Protein AF-0000000086009201 (afdb_homodimer)

pLDDT: mean 71.6, std 32.59, range [18.16, 98.88]

Organism: Nephila pilipes (NCBI:txid299642)

Foldseek 3Di:
DPPPPPPPVPPPPPDPDDDPDDPPDDPDDPDDDDPPPPPPPPPDPPDPDDPPDPDLPDPLDDPPPPPPCPPPPPVPPPPDDQKLDPDDDDADADPVQVVVVVCCQPPPCCPPFNVPDDQVVVQVVVLVLQQVQLVCQLVVNLVVQPQQEDPVSSVSNNVRSVVDDNVRSNVSHADSVFWDDKHWRHKDWDADPVVRKIKIKIKMKTKGQPPVVVCVSNVNCPDPCSQQRIKIKIWMWMWIRRPPDDTDIHTHDMTIGGSVVVVD/DPPPPPPPVPPPPPDPDDDPDDPPDPPDDPDDDDPPPPPPPPPPPPPPPPPPPPDLPDPLDDPPPPPPCPCPPPPPPPPDPQKLDPDDDDADADPVQVVVVVCCQPPPCCPPFNVPDDQVVVQVVVLVLQQVQLVCQLVVNLVVQPQQADPVSSVSNNVRSVVDDNVRSNVSHADSVFWDDKHWRHKDWDADPVVRKIKIKIKMKTKGQPPVVVCSSNVNCPDPCSQQRIKIKIWMWMWIRRPPDDTDIHTHDMTIGGSVVVVD

Structure (mmCIF, N/CA/C/O backbone):
data_AF-0000000086009201-model_v1
#
loop_
_entity.id
_entity.type
_entity.pdbx_description
1 polymer 'M-AAA protease-interacting protein 1, mitochondrial'
#
loop_
_atom_site.group_PDB
_atom_site.id
_atom_site.type_symbol
_atom_site.label_atom_id
_atom_site.label_alt_id
_atom_site.label_comp_id
_atom_site.label_asym_id
_atom_site.label_entity_id
_atom_site.label_seq_id
_atom_site.pdbx_PDB_ins_code
_atom_site.Cartn_x
_atom_site.Cartn_y
_atom_site.Cartn_z
_atom_site.occupancy
_atom_site.B_iso_or_equiv
_atom_site.auth_seq_id
_atom_site.auth_comp_id
_atom_site.auth_asym_id
_atom_site.auth_atom_id
_atom_site.pdbx_PDB_model_num
ATOM 1 N N . MET A 1 1 ? -14.414 -3.68 32.406 1 18.41 1 MET A N 1
ATOM 2 C CA . MET A 1 1 ? -13.695 -2.709 31.578 1 18.41 1 MET A CA 1
ATOM 3 C C . MET A 1 1 ? -14.18 -2.754 30.141 1 18.41 1 MET A C 1
ATOM 5 O O . MET A 1 1 ? -13.852 -1.872 29.344 1 18.41 1 MET A O 1
ATOM 9 N N . ASN A 1 2 ? -14.656 -3.912 29.609 1 18.41 2 ASN A N 1
ATOM 10 C CA . ASN A 1 2 ? -14.812 -4.703 28.391 1 18.41 2 ASN A CA 1
ATOM 11 C C . ASN A 1 2 ? -16.031 -4.258 27.594 1 18.41 2 ASN A C 1
ATOM 13 O O . ASN A 1 2 ? -16.484 -4.977 26.703 1 18.41 2 ASN A O 1
ATOM 17 N N . LYS A 1 3 ? -16.969 -3.389 28.156 1 20.94 3 LYS A N 1
ATOM 18 C CA . LYS A 1 3 ? -18.375 -3.111 27.875 1 20.94 3 LYS A CA 1
ATOM 19 C C . LYS A 1 3 ? -18.516 -2.238 26.625 1 20.94 3 LYS A C 1
ATOM 21 O O . LYS A 1 3 ? -19.641 -1.98 26.172 1 20.94 3 LYS A O 1
ATOM 26 N N . LEU A 1 4 ? -17.516 -1.382 26.328 1 20.06 4 LEU A N 1
ATOM 27 C CA . LEU A 1 4 ? -17.797 -0.133 25.625 1 20.06 4 LEU A CA 1
ATOM 28 C C . LEU A 1 4 ? -18.078 -0.385 24.156 1 20.06 4 LEU A C 1
ATOM 30 O O . LEU A 1 4 ? -18.656 0.465 23.469 1 20.06 4 LEU A O 1
ATOM 34 N N . PHE A 1 5 ? -17.594 -1.448 23.609 1 21.45 5 PHE A N 1
ATOM 35 C CA . PHE A 1 5 ? -17.594 -1.555 22.156 1 21.45 5 PHE A CA 1
ATOM 36 C C . PHE A 1 5 ? -18.984 -1.881 21.625 1 21.45 5 PHE A C 1
ATOM 38 O O . PHE A 1 5 ? -19.172 -2.1 20.438 1 21.45 5 PHE A O 1
ATOM 45 N N . VAL A 1 6 ? -20.016 -2.221 22.578 1 21.94 6 VAL A N 1
ATOM 46 C CA . VAL A 1 6 ? -21.219 -2.92 22.141 1 21.94 6 VAL A CA 1
ATOM 47 C C . VAL A 1 6 ? -22.188 -1.927 21.516 1 21.94 6 VAL A C 1
ATOM 49 O O . VAL A 1 6 ? -23.016 -2.305 20.688 1 21.94 6 VAL A O 1
ATOM 52 N N . ASN A 1 7 ? -22.172 -0.652 21.969 1 20.38 7 ASN A N 1
ATOM 53 C CA . ASN A 1 7 ? -23.422 0.102 21.953 1 20.38 7 ASN A CA 1
ATOM 54 C C . ASN A 1 7 ? -23.703 0.699 20.562 1 20.38 7 ASN A C 1
ATOM 56 O O . ASN A 1 7 ? -24.703 1.401 20.375 1 20.38 7 ASN A O 1
ATOM 60 N N . VAL A 1 8 ? -22.641 0.821 19.734 1 20.7 8 VAL A N 1
ATOM 61 C CA . VAL A 1 8 ? -22.906 1.775 18.656 1 20.7 8 VAL A CA 1
ATOM 62 C C . VAL A 1 8 ? -23.875 1.169 17.641 1 20.7 8 VAL A C 1
ATOM 64 O O . VAL A 1 8 ? -24.594 1.895 16.953 1 20.7 8 VAL A O 1
ATOM 67 N N . PHE A 1 9 ? -23.984 -0.178 17.547 1 23.59 9 PHE A N 1
ATOM 68 C CA . PHE A 1 9 ? -24.75 -0.755 16.438 1 23.59 9 PHE A CA 1
ATOM 69 C C . PHE A 1 9 ? -26.234 -0.793 16.766 1 23.59 9 PHE A C 1
ATOM 71 O O . PHE A 1 9 ? -27.047 -1.215 15.93 1 23.59 9 PHE A O 1
ATOM 78 N N . SER A 1 10 ? -26.688 -0.45 18.031 1 21.94 10 SER A N 1
ATOM 79 C CA . SER A 1 10 ? -28.078 -0.696 18.406 1 21.94 10 SER A CA 1
ATOM 80 C C . SER A 1 10 ? -29 0.363 17.812 1 21.94 10 SER A C 1
ATOM 82 O O . SER A 1 10 ? -30.219 0.234 17.891 1 21.94 10 SER A O 1
ATOM 84 N N . VAL A 1 11 ? -28.484 1.509 17.422 1 21.64 11 VAL A N 1
ATOM 85 C CA . VAL A 1 11 ? -29.484 2.574 17.344 1 21.64 11 VAL A CA 1
ATOM 86 C C . VAL A 1 11 ? -30.312 2.414 16.078 1 21.64 11 VAL A C 1
ATOM 88 O O . VAL A 1 11 ? -31.469 2.842 16.031 1 21.64 11 VAL A O 1
ATOM 91 N N . PHE A 1 12 ? -29.859 1.82 15 1 23.41 12 PHE A N 1
ATOM 92 C CA . PHE A 1 12 ? -30.547 2.127 13.758 1 23.41 12 PHE A CA 1
ATOM 93 C C . PHE A 1 12 ? -31.812 1.283 13.617 1 23.41 12 PHE A C 1
ATOM 95 O O . PHE A 1 12 ? -32.344 1.117 12.508 1 23.41 12 PHE A O 1
ATOM 102 N N . TYR A 1 13 ? -32.312 0.543 14.641 1 21.69 13 TYR A N 1
ATOM 103 C CA . TYR A 1 13 ? -33.438 -0.357 14.336 1 21.69 13 TYR A CA 1
ATOM 104 C C . TYR A 1 13 ? -34.719 0.42 14.141 1 21.69 13 TYR A C 1
ATOM 106 O O . TYR A 1 13 ? -35.719 -0.146 13.719 1 21.69 13 TYR A O 1
ATOM 114 N N . LYS A 1 14 ? -34.875 1.6 14.695 1 20.94 14 LYS A N 1
ATOM 115 C CA . LYS A 1 14 ? -36.281 1.895 14.93 1 20.94 14 LYS A CA 1
ATOM 116 C C . LYS A 1 14 ? -37 2.281 13.625 1 20.94 14 LYS A C 1
ATOM 118 O O . LYS A 1 14 ? -38.125 1.902 13.391 1 20.94 14 LYS A O 1
ATOM 123 N N . SER A 1 15 ? -36.562 3.373 12.812 1 19.12 15 SER A N 1
ATOM 124 C CA . SER A 1 15 ? -37.594 4.223 12.203 1 19.12 15 SER A CA 1
ATOM 125 C C . SER A 1 15 ? -38 3.699 10.836 1 19.12 15 SER A C 1
ATOM 127 O O . SER A 1 15 ? -37.25 3.846 9.859 1 19.12 15 SER A O 1
ATOM 129 N N . ARG A 1 16 ? -38.625 2.498 10.633 1 22.39 16 ARG A N 1
ATOM 130 C CA . ARG A 1 16 ? -39.188 1.907 9.422 1 22.39 16 ARG A CA 1
ATOM 131 C C . ARG A 1 16 ? -40.219 2.83 8.781 1 22.39 16 ARG A C 1
ATOM 133 O O . ARG A 1 16 ? -40.75 2.523 7.719 1 22.39 16 ARG A O 1
ATOM 140 N N . LYS A 1 17 ? -40.969 3.578 9.508 1 21.86 17 LYS A N 1
ATOM 141 C CA . LYS A 1 17 ? -42.281 3.857 8.953 1 21.86 17 LYS A CA 1
ATOM 142 C C . LYS A 1 17 ? -42.188 4.629 7.645 1 21.86 17 LYS A C 1
ATOM 144 O O . LYS A 1 17 ? -42.812 4.254 6.648 1 21.86 17 LYS A O 1
ATOM 149 N N . GLN A 1 18 ? -42.156 5.988 7.645 1 18.69 18 GLN A N 1
ATOM 150 C CA . GLN A 1 18 ? -42.969 6.898 6.867 1 18.69 18 GLN A CA 1
ATOM 151 C C . GLN A 1 18 ? -42.344 7.203 5.516 1 18.69 18 GLN A C 1
ATOM 153 O O . GLN A 1 18 ? -42.969 7.805 4.645 1 18.69 18 GLN A O 1
ATOM 158 N N . GLN A 1 19 ? -40.906 7.117 5.254 1 19.64 19 GLN A N 1
ATOM 159 C CA . GLN A 1 19 ? -40.469 8.148 4.328 1 19.64 19 GLN A CA 1
ATOM 160 C C . GLN A 1 19 ? -40.688 7.73 2.881 1 19.64 19 GLN A C 1
ATOM 162 O O . GLN A 1 19 ? -39.906 6.965 2.316 1 19.64 19 GLN A O 1
ATOM 167 N N . LYS A 1 20 ? -41.875 7.547 2.33 1 22.39 20 LYS A N 1
ATOM 168 C CA . LYS A 1 20 ? -42.344 7.281 0.974 1 22.39 20 LYS A CA 1
ATOM 169 C C . LYS A 1 20 ? -41.812 8.312 -0.01 1 22.39 20 LYS A C 1
ATOM 171 O O . LYS A 1 20 ? -41.688 8.031 -1.203 1 22.39 20 LYS A O 1
ATOM 176 N N . PHE A 1 21 ? -41.719 9.688 0.388 1 19.42 21 PHE A N 1
ATOM 177 C CA . PHE A 1 21 ? -42.125 10.703 -0.583 1 19.42 21 PHE A CA 1
ATOM 178 C C . PHE A 1 21 ? -41.156 10.766 -1.739 1 19.42 21 PHE A C 1
ATOM 180 O O . PHE A 1 21 ? -41.5 10.555 -2.895 1 19.42 21 PHE A O 1
ATOM 187 N N . THR A 1 22 ? -40.344 12.062 -2.041 1 19.3 22 THR A N 1
ATOM 188 C CA . THR A 1 22 ? -40.219 13.047 -3.117 1 19.3 22 THR A CA 1
ATOM 189 C C . THR A 1 22 ? -38.969 12.812 -3.936 1 19.3 22 THR A C 1
ATOM 191 O O . THR A 1 22 ? -37.875 13.203 -3.52 1 19.3 22 THR A O 1
ATOM 194 N N . PHE A 1 23 ? -38.594 11.609 -4.375 1 19.64 23 PHE A N 1
ATOM 195 C CA . PHE A 1 23 ? -37.375 11.273 -5.047 1 19.64 23 PHE A CA 1
ATOM 196 C C . PHE A 1 23 ? -37.281 11.945 -6.414 1 19.64 23 PHE A C 1
ATOM 198 O O . PHE A 1 23 ? -36.344 11.703 -7.176 1 19.64 23 PHE A O 1
ATOM 205 N N . ASP A 1 24 ? -38.375 12.617 -6.941 1 21.34 24 ASP A N 1
ATOM 206 C CA . ASP A 1 24 ? -38.469 12.836 -8.383 1 21.34 24 ASP A CA 1
ATOM 207 C C . ASP A 1 24 ? -37.406 13.805 -8.875 1 21.34 24 ASP A C 1
ATOM 209 O O . ASP A 1 24 ? -37.062 13.805 -10.055 1 21.34 24 ASP A O 1
ATOM 213 N N . PHE A 1 25 ? -37 14.906 -8.109 1 19.02 25 PHE A N 1
ATOM 214 C CA . PHE A 1 25 ? -36.688 16.156 -8.781 1 19.02 25 PHE A CA 1
ATOM 215 C C . PHE A 1 25 ? -35.25 16.125 -9.328 1 19.02 25 PHE A C 1
ATOM 217 O O . PHE A 1 25 ? -34.875 16.984 -10.133 1 19.02 25 PHE A O 1
ATOM 224 N N . PHE A 1 26 ? -34.219 15.352 -8.797 1 18.62 26 PHE A N 1
ATOM 225 C CA . PHE A 1 26 ? -32.875 15.844 -8.906 1 18.62 26 PHE A CA 1
ATOM 226 C C . PHE A 1 26 ? -32.312 15.547 -10.289 1 18.62 26 PHE A C 1
ATOM 228 O O . PHE A 1 26 ? -31.172 15.07 -10.414 1 18.62 26 PHE A O 1
ATOM 235 N N . ARG A 1 27 ? -33.125 15.117 -11.297 1 19.83 27 ARG A N 1
ATOM 236 C CA . ARG A 1 27 ? -32.469 14.672 -12.531 1 19.83 27 ARG A CA 1
ATOM 237 C C . ARG A 1 27 ? -31.719 15.812 -13.188 1 19.83 27 ARG A C 1
ATOM 239 O O . ARG A 1 27 ? -30.75 15.578 -13.914 1 19.83 27 ARG A O 1
ATOM 246 N N . HIS A 1 28 ? -32.25 17.031 -13.18 1 19.97 28 HIS A N 1
ATOM 247 C CA . HIS A 1 28 ? -32 17.812 -14.383 1 19.97 28 HIS A CA 1
ATOM 248 C C . HIS A 1 28 ? -30.562 18.328 -14.398 1 19.97 28 HIS A C 1
ATOM 250 O O . HIS A 1 28 ? -29.906 18.344 -15.453 1 19.97 28 HIS A O 1
ATOM 256 N N . THR A 1 29 ? -30.078 19.25 -13.43 1 19.33 29 THR A N 1
ATOM 257 C CA . THR A 1 29 ? -29.391 20.484 -13.812 1 19.33 29 THR A CA 1
ATOM 258 C C . THR A 1 29 ? -27.891 20.234 -13.953 1 19.33 29 THR A C 1
ATOM 260 O O . THR A 1 29 ? -27.109 21.188 -14.102 1 19.33 29 THR A O 1
ATOM 263 N N . PHE A 1 30 ? -27.297 19.031 -13.781 1 20.31 30 PHE A N 1
ATOM 264 C CA . PHE A 1 30 ? -25.859 19.156 -13.555 1 20.31 30 PHE A CA 1
ATOM 265 C C . PHE A 1 30 ? -25.141 19.516 -14.844 1 20.31 30 PHE A C 1
ATOM 267 O O . PHE A 1 30 ? -24.719 18.641 -15.602 1 20.31 30 PHE A O 1
ATOM 274 N N . LYS A 1 31 ? -25.625 20.531 -15.609 1 18.91 31 LYS A N 1
ATOM 275 C CA . LYS A 1 31 ? -25.016 20.859 -16.891 1 18.91 31 LYS A CA 1
ATOM 276 C C . LYS A 1 31 ? -23.516 21.109 -16.766 1 18.91 31 LYS A C 1
ATOM 278 O O . LYS A 1 31 ? -22.922 20.734 -15.75 1 18.91 31 LYS A O 1
ATOM 283 N N . GLU A 1 32 ? -22.859 22.297 -17.422 1 20.58 32 GLU A N 1
ATOM 284 C CA . GLU A 1 32 ? -21.828 22.672 -18.375 1 20.58 32 GLU A CA 1
ATOM 285 C C . GLU A 1 32 ? -20.547 23.109 -17.672 1 20.58 32 GLU A C 1
ATOM 287 O O . GLU A 1 32 ? -19.531 23.344 -18.312 1 20.58 32 GLU A O 1
ATOM 292 N N . LYS A 1 33 ? -20.547 23.578 -16.391 1 22.61 33 LYS A N 1
ATOM 293 C CA . LYS A 1 33 ? -19.672 24.75 -16.25 1 22.61 33 LYS A CA 1
ATOM 294 C C . LYS A 1 33 ? -18.203 24.359 -16.359 1 22.61 33 LYS A C 1
ATOM 296 O O . LYS A 1 33 ? -17.438 24.984 -17.094 1 22.61 33 LYS A O 1
ATOM 301 N N . TYR A 1 34 ? -17.469 23.906 -15.211 1 20.08 34 TYR A N 1
ATOM 302 C CA . TYR A 1 34 ? -16.219 24.5 -14.742 1 20.08 34 TYR A CA 1
ATOM 303 C C . TYR A 1 34 ? -15.016 23.844 -15.414 1 20.08 34 TYR A C 1
ATOM 305 O O . TYR A 1 34 ? -14.688 22.703 -15.125 1 20.08 34 TYR A O 1
ATOM 313 N N . PHE A 1 35 ? -14.727 24.172 -16.75 1 21.89 35 PHE A N 1
ATOM 314 C CA . PHE A 1 35 ? -13.508 23.844 -17.469 1 21.89 35 PHE A CA 1
ATOM 315 C C . PHE A 1 35 ? -12.305 24.531 -16.844 1 21.89 35 PHE A C 1
ATOM 317 O O . PHE A 1 35 ? -12.086 25.734 -17.031 1 21.89 35 PHE A O 1
ATOM 324 N N . ASN A 1 36 ? -11.922 24.453 -15.516 1 19.73 36 ASN A N 1
ATOM 325 C CA . ASN A 1 36 ? -10.781 25.266 -15.086 1 19.73 36 ASN A CA 1
ATOM 326 C C . ASN A 1 36 ? -9.492 24.828 -15.781 1 19.73 36 ASN A C 1
ATOM 328 O O . ASN A 1 36 ? -9.141 23.656 -15.773 1 19.73 36 ASN A O 1
ATOM 332 N N . PRO A 1 37 ? -8.805 25.656 -16.656 1 22.8 37 PRO A N 1
ATOM 333 C CA . PRO A 1 37 ? -7.602 25.625 -17.5 1 22.8 37 PRO A CA 1
ATOM 334 C C . PRO A 1 37 ? -6.328 25.359 -16.688 1 22.8 37 PRO A C 1
ATOM 336 O O . PRO A 1 37 ? -5.234 25.312 -17.25 1 22.8 37 PRO A O 1
ATOM 339 N N . LYS A 1 38 ? -6.328 25.5 -15.375 1 26.19 38 LYS A N 1
ATOM 340 C CA . LYS A 1 38 ? -5.027 25.766 -14.758 1 26.19 38 LYS A CA 1
ATOM 341 C C . LYS A 1 38 ? -4.102 24.562 -14.898 1 26.19 38 LYS A C 1
ATOM 343 O O . LYS A 1 38 ? -3.061 24.484 -14.242 1 26.19 38 LYS A O 1
ATOM 348 N N . LEU A 1 39 ? -4.305 23.547 -15.68 1 22.17 39 LEU A N 1
ATOM 349 C CA . LEU A 1 39 ? -3.416 22.406 -15.555 1 22.17 39 LEU A CA 1
ATOM 350 C C . LEU A 1 39 ? -2.066 22.688 -16.203 1 22.17 39 LEU A C 1
ATOM 352 O O . LEU A 1 39 ? -1.356 21.766 -16.609 1 22.17 39 LEU A O 1
ATOM 356 N N . SER A 1 40 ? -1.665 23.969 -16.453 1 21.75 40 SER A N 1
ATOM 357 C CA . SER A 1 40 ? -0.496 24.25 -17.297 1 21.75 40 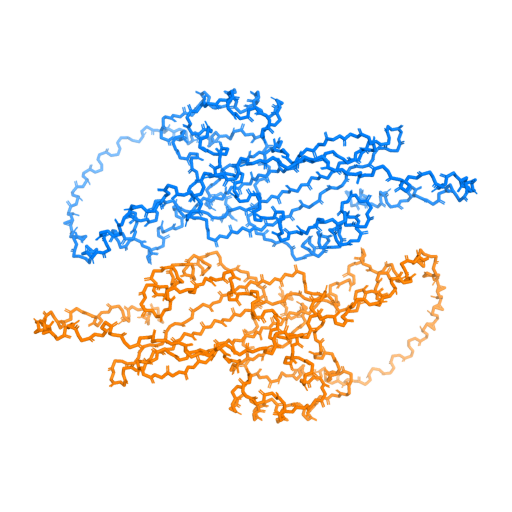SER A CA 1
ATOM 358 C C . SER A 1 40 ? 0.793 23.859 -16.578 1 21.75 40 SER A C 1
ATOM 360 O O . SER A 1 40 ? 1.882 23.953 -17.141 1 21.75 40 SER A O 1
ATOM 362 N N . LEU A 1 41 ? 0.865 23.734 -15.305 1 21.17 41 LEU A N 1
ATOM 363 C CA . LEU A 1 41 ? 2.162 23.828 -14.648 1 21.17 41 LEU A CA 1
ATOM 364 C C . LEU A 1 41 ? 3.023 22.609 -14.969 1 21.17 41 LEU A C 1
ATOM 366 O O . LEU A 1 41 ? 4.18 22.531 -14.547 1 21.17 41 LEU A O 1
ATOM 370 N N . ILE A 1 42 ? 2.604 21.594 -15.617 1 23.44 42 ILE A N 1
ATOM 371 C CA . ILE A 1 42 ? 3.408 20.391 -15.68 1 23.44 42 ILE A CA 1
ATOM 372 C C . ILE A 1 42 ? 4.594 20.609 -16.625 1 23.44 42 ILE A C 1
ATOM 374 O O . ILE A 1 42 ? 5.422 19.703 -16.797 1 23.44 42 ILE A O 1
ATOM 378 N N . GLN A 1 43 ? 4.625 21.734 -17.359 1 21.92 43 GLN A N 1
ATOM 379 C CA . GLN A 1 43 ? 5.629 21.75 -18.422 1 21.92 43 GLN A CA 1
ATOM 380 C C . GLN A 1 43 ? 7.039 21.812 -17.844 1 21.92 43 GLN A C 1
ATOM 382 O O . GLN A 1 43 ? 7.992 21.328 -18.453 1 21.92 43 GLN A O 1
ATOM 387 N N . LYS A 1 44 ? 7.309 22.703 -16.875 1 23.78 44 LYS A N 1
ATOM 388 C CA . LYS A 1 44 ? 8.633 23.281 -16.719 1 23.78 44 LYS A CA 1
ATOM 389 C C . LYS A 1 44 ? 9.641 22.25 -16.219 1 23.78 44 LYS A C 1
ATOM 391 O O . LYS A 1 44 ? 10.844 22.5 -16.234 1 23.78 44 LYS A O 1
ATOM 396 N N . VAL A 1 45 ? 9.281 21.219 -15.531 1 20.81 45 VAL A N 1
ATOM 397 C CA . VAL A 1 45 ? 10.289 20.531 -14.719 1 20.81 45 VAL A CA 1
ATOM 398 C C . VAL A 1 45 ? 11.188 19.672 -15.617 1 20.81 45 VAL A C 1
ATOM 400 O O . VAL A 1 45 ? 11.195 18.453 -15.5 1 20.81 45 VAL A O 1
ATOM 403 N N . GLU A 1 46 ? 11.312 20.031 -16.891 1 22.36 46 GLU A N 1
ATOM 404 C CA . GLU A 1 46 ? 12.078 19.125 -17.734 1 22.36 46 GLU A CA 1
ATOM 405 C C . GLU A 1 46 ? 13.523 19.016 -17.266 1 22.36 46 GLU A C 1
ATOM 407 O O . GLU A 1 46 ? 14.102 17.922 -17.266 1 22.36 46 GLU A O 1
ATOM 412 N N . GLU A 1 47 ? 14.328 20.172 -17.203 1 23.02 47 GLU A N 1
ATOM 413 C CA . GLU A 1 47 ? 15.734 20.188 -17.578 1 23.02 47 GLU A CA 1
ATOM 414 C C . GLU A 1 47 ? 16.609 19.594 -16.5 1 23.02 47 GLU A C 1
ATOM 416 O O . GLU A 1 47 ? 17.844 19.625 -16.594 1 23.02 47 GLU A O 1
ATOM 421 N N . ILE A 1 48 ? 16.109 19.328 -15.297 1 21.14 48 ILE A N 1
ATOM 422 C CA . ILE A 1 48 ? 17.141 19.219 -14.273 1 21.14 48 ILE A CA 1
ATOM 423 C C . ILE A 1 48 ? 17.938 17.938 -14.469 1 21.14 48 ILE A C 1
ATOM 425 O O . ILE A 1 48 ? 17.438 16.844 -14.211 1 21.14 48 ILE A O 1
ATOM 429 N N . LYS A 1 49 ? 18.594 17.734 -15.672 1 21.42 49 LYS A N 1
ATOM 430 C CA . LYS A 1 49 ? 19.312 16.531 -16.062 1 21.42 49 LYS A CA 1
ATOM 431 C C . LYS A 1 49 ? 20.312 16.109 -14.984 1 21.42 49 LYS A C 1
ATOM 433 O O . LYS A 1 49 ? 20.906 16.953 -14.32 1 21.42 49 LYS A O 1
ATOM 438 N N . PHE A 1 50 ? 20.391 14.703 -14.586 1 20.11 50 PHE A N 1
ATOM 439 C CA . PHE A 1 50 ? 20.828 13.664 -13.664 1 20.11 50 PHE A CA 1
ATOM 440 C C . PHE A 1 50 ? 22.344 13.5 -13.734 1 20.11 50 PHE A C 1
ATOM 442 O O . PHE A 1 50 ? 22.875 12.883 -14.656 1 20.11 50 PHE A O 1
ATOM 449 N N . LEU A 1 51 ? 23.188 14.531 -13.539 1 19.91 51 LEU A N 1
ATOM 450 C CA . LEU A 1 51 ? 24.641 14.406 -13.57 1 19.91 51 LEU A CA 1
ATOM 451 C C . LEU A 1 51 ? 25.109 13.352 -12.57 1 19.91 51 LEU A C 1
ATOM 453 O O . LEU A 1 51 ? 26.156 12.734 -12.773 1 19.91 51 LEU A O 1
ATOM 457 N N . ALA A 1 52 ? 24.5 13.25 -11.445 1 20.28 52 ALA A N 1
ATOM 458 C CA . ALA A 1 52 ? 25.297 12.977 -10.25 1 20.28 52 ALA A CA 1
ATOM 459 C C . ALA A 1 52 ? 25.625 11.484 -10.141 1 20.28 52 ALA A C 1
ATOM 461 O O . ALA A 1 52 ? 26.297 11.062 -9.195 1 20.28 52 ALA A O 1
ATOM 462 N N . ALA A 1 53 ? 25.125 10.656 -10.93 1 21.22 53 ALA A N 1
ATOM 463 C CA . ALA A 1 53 ? 25.078 9.312 -10.352 1 21.22 53 ALA A CA 1
ATOM 464 C C . ALA A 1 53 ? 26.484 8.75 -10.188 1 21.22 53 ALA A C 1
ATOM 466 O O . ALA A 1 53 ? 26.656 7.598 -9.781 1 21.22 53 ALA A O 1
ATOM 467 N N . VAL A 1 54 ? 27.5 9.391 -10.836 1 20.17 54 VAL A N 1
ATOM 468 C CA . VAL A 1 54 ? 28.594 8.453 -11.086 1 20.17 54 VAL A CA 1
ATOM 469 C C . VAL A 1 54 ? 29.109 7.895 -9.766 1 20.17 54 VAL A C 1
ATOM 471 O O . VAL A 1 54 ? 29.219 6.68 -9.594 1 20.17 54 VAL A O 1
ATOM 474 N N . LYS A 1 55 ? 30.094 8.711 -9.117 1 22.52 55 LYS A N 1
ATOM 475 C CA . LYS A 1 55 ? 31.297 8.289 -8.422 1 22.52 55 LYS A CA 1
ATOM 476 C C . LYS A 1 55 ? 31 7.895 -6.977 1 22.52 55 LYS A C 1
ATOM 478 O O . LYS A 1 55 ? 31.047 8.734 -6.074 1 22.52 55 LYS A O 1
ATOM 483 N N . LEU A 1 56 ? 29.859 7.535 -6.602 1 20.41 56 LEU A N 1
ATOM 484 C CA . LEU A 1 56 ? 29.594 7.395 -5.172 1 20.41 56 LEU A CA 1
ATOM 485 C C . LEU A 1 56 ? 30.562 6.414 -4.531 1 20.41 56 LEU A C 1
ATOM 487 O O . LEU A 1 56 ? 30.531 6.199 -3.318 1 20.41 56 LEU A O 1
ATOM 491 N N . THR A 1 57 ? 31.281 5.711 -5.418 1 22.08 57 THR A N 1
ATOM 492 C CA . THR A 1 57 ? 31.953 4.59 -4.77 1 22.08 57 THR A CA 1
ATOM 493 C C . THR A 1 57 ? 32.906 5.082 -3.684 1 22.08 57 THR A C 1
ATOM 495 O O . THR A 1 57 ? 32.969 4.496 -2.6 1 22.08 57 THR A O 1
ATOM 498 N N . SER A 1 58 ? 33.938 5.973 -4.152 1 22.56 58 SER A N 1
ATOM 499 C CA . SER A 1 58 ? 35.25 5.801 -3.543 1 22.56 58 SER A CA 1
ATOM 500 C C . SER A 1 58 ? 35.281 6.422 -2.152 1 22.56 58 SER A C 1
ATOM 502 O O . SER A 1 58 ? 36.219 6.168 -1.386 1 22.56 58 SER A O 1
ATOM 504 N N . LEU A 1 59 ? 34.594 7.586 -2.006 1 20.39 59 LEU A N 1
ATOM 505 C CA . LEU A 1 59 ? 35.219 8.531 -1.085 1 20.39 59 LEU A CA 1
ATOM 506 C C . LEU A 1 59 ? 35.031 8.086 0.362 1 20.39 59 LEU A C 1
ATOM 508 O O . LEU A 1 59 ? 35.469 8.773 1.289 1 20.39 59 LEU A O 1
ATOM 512 N N . LEU A 1 60 ? 34.156 7.242 0.612 1 21.66 60 LEU A N 1
ATOM 513 C CA . LEU A 1 60 ? 33.906 7.254 2.049 1 21.66 60 LEU A CA 1
ATOM 514 C C . LEU A 1 60 ? 35.156 6.824 2.82 1 21.66 60 LEU A C 1
ATOM 51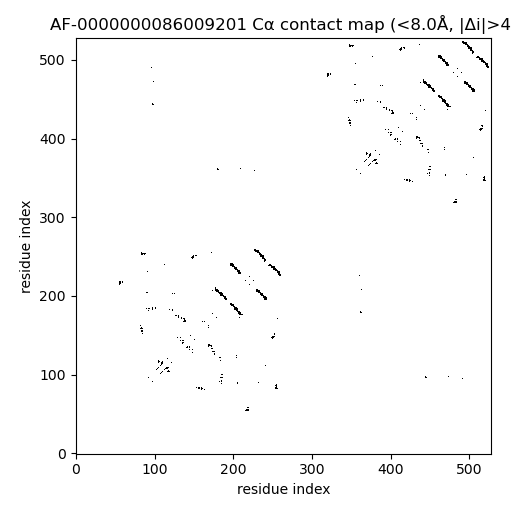6 O O . LEU A 1 60 ? 35.406 5.629 2.969 1 21.66 60 LEU A O 1
ATOM 520 N N . GLN A 1 61 ? 36.312 7.391 2.385 1 21.2 61 GLN A N 1
ATOM 521 C CA . GLN A 1 61 ? 37.5 7.105 3.162 1 21.2 61 GLN A CA 1
ATOM 522 C C . GLN A 1 61 ? 37.281 7.363 4.648 1 21.2 61 GLN A C 1
ATOM 524 O O . GLN A 1 61 ? 36.375 8.133 5.02 1 21.2 61 GLN A O 1
ATOM 529 N N . GLN A 1 62 ? 38.156 6.73 5.504 1 21.7 62 GLN A N 1
ATOM 530 C CA . GLN A 1 62 ? 38.469 6.398 6.895 1 21.7 62 GLN A CA 1
ATOM 531 C C . GLN A 1 62 ? 38.688 7.656 7.723 1 21.7 62 GLN A C 1
ATOM 533 O O . GLN A 1 62 ? 39.75 8.297 7.602 1 21.7 62 GLN A O 1
ATOM 538 N N . ARG A 1 63 ? 37.938 8.711 7.633 1 20.8 63 ARG A N 1
ATOM 539 C CA . ARG A 1 63 ? 38.406 9.703 8.594 1 20.8 63 ARG A CA 1
ATOM 540 C C . ARG A 1 63 ? 38.438 9.125 10 1 20.8 63 ARG A C 1
ATOM 542 O O . ARG A 1 63 ? 37.5 8.422 10.414 1 20.8 63 ARG A O 1
ATOM 549 N N . SER A 1 64 ? 39.656 8.891 10.523 1 24.2 64 SER A N 1
ATOM 550 C CA . SER A 1 64 ? 40.125 8.609 11.875 1 24.2 64 SER A CA 1
ATOM 551 C C . SER A 1 64 ? 39.594 9.625 12.875 1 24.2 64 SER A C 1
ATOM 553 O O . SER A 1 64 ? 40.062 10.766 12.914 1 24.2 64 SER A O 1
ATOM 555 N N . ILE A 1 65 ? 38.344 9.93 12.859 1 22.23 65 ILE A N 1
ATOM 556 C CA . ILE A 1 65 ? 37.938 10.953 13.828 1 22.23 65 ILE A CA 1
ATOM 557 C C . ILE A 1 65 ? 38.375 10.531 15.227 1 22.23 65 ILE A C 1
ATOM 559 O O . ILE A 1 65 ? 38 9.461 15.703 1 22.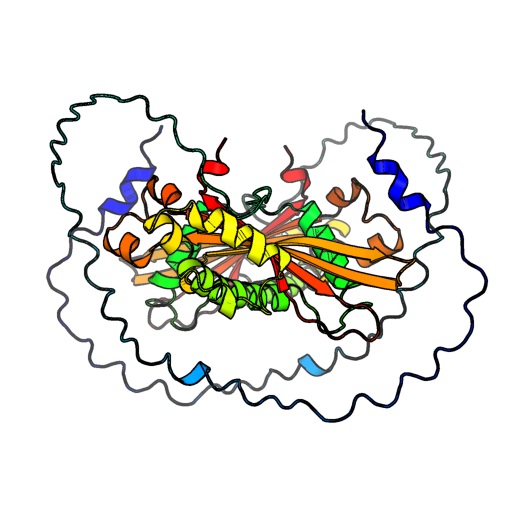23 65 ILE A O 1
ATOM 563 N N . ASN A 1 66 ? 39.594 10.922 15.594 1 23.45 66 ASN A N 1
ATOM 564 C CA . ASN A 1 66 ? 40.094 10.992 16.953 1 23.45 66 ASN A CA 1
ATOM 565 C C . ASN A 1 66 ? 39.156 11.734 17.875 1 23.45 66 ASN A C 1
ATOM 567 O O . ASN A 1 66 ? 39.125 12.969 17.906 1 23.45 66 ASN A O 1
ATOM 571 N N . THR A 1 67 ? 37.812 11.625 17.75 1 21.91 67 THR A N 1
ATOM 572 C CA . THR A 1 67 ? 37.062 12.461 18.672 1 21.91 67 THR A CA 1
ATOM 573 C C . THR A 1 67 ? 37.375 12.102 20.125 1 21.91 67 THR A C 1
ATOM 575 O O . THR A 1 67 ? 37.25 10.938 20.516 1 21.91 67 THR A O 1
ATOM 578 N N . SER A 1 68 ? 38.312 12.805 20.688 1 23.78 68 SER A N 1
ATOM 579 C CA . SER A 1 68 ? 38.531 12.938 22.125 1 23.78 68 SER A CA 1
ATOM 580 C C . SER A 1 68 ? 37.25 13.312 22.859 1 23.78 68 SER A C 1
ATOM 582 O O . SER A 1 68 ? 36.625 14.328 22.547 1 23.78 68 SER A O 1
ATOM 584 N N . SER A 1 69 ? 36.406 12.367 23.156 1 23.06 69 SER A N 1
ATOM 585 C CA . SER A 1 69 ? 35.125 12.438 23.891 1 23.06 69 SER A CA 1
ATOM 586 C C . SER A 1 69 ? 35.344 13.078 25.25 1 23.06 69 SER A C 1
ATOM 588 O O . SER A 1 69 ? 35.844 12.43 26.172 1 23.06 69 SER A O 1
ATOM 590 N N . ASN A 1 70 ? 35.938 14.266 25.453 1 26.34 70 ASN A N 1
ATOM 591 C CA . ASN A 1 70 ? 35.812 14.797 26.797 1 26.34 70 ASN A CA 1
ATOM 592 C C . ASN A 1 70 ? 34.344 15.016 27.188 1 26.34 70 ASN A C 1
ATOM 594 O O . ASN A 1 70 ? 33.688 15.883 26.625 1 26.34 70 ASN A O 1
ATOM 598 N N . SER A 1 71 ? 33.562 13.977 27.484 1 26.56 71 SER A N 1
ATOM 599 C CA . SER A 1 71 ? 32.156 13.891 27.828 1 26.56 71 SER A CA 1
ATOM 600 C C . SER A 1 71 ? 31.844 14.664 29.125 1 26.56 71 SER A C 1
ATOM 602 O O . SER A 1 71 ? 32.156 14.203 30.219 1 26.56 71 SER A O 1
ATOM 604 N N . GLY A 1 72 ? 32.156 15.945 29.375 1 31.11 72 GLY A N 1
ATOM 605 C CA . GLY A 1 72 ? 31.484 16.547 30.516 1 31.11 72 GLY A CA 1
ATOM 606 C C . GLY A 1 72 ? 29.984 16.359 30.484 1 31.11 72 GLY A C 1
ATOM 607 O O . GLY A 1 72 ? 29.344 16.609 29.453 1 31.11 72 GLY A O 1
ATOM 608 N N . GLY A 1 73 ? 29.391 15.375 31.141 1 32.25 73 GLY A N 1
ATOM 609 C CA . GLY A 1 73 ? 28.078 14.781 31.312 1 32.25 73 GLY A CA 1
ATOM 610 C C . GLY A 1 73 ? 27.016 15.789 31.688 1 32.25 73 GLY A C 1
ATOM 611 O O . GLY A 1 73 ? 26.719 15.992 32.875 1 32.25 73 GLY A O 1
ATOM 612 N N . ASP A 1 74 ? 26.938 17.047 31.328 1 37.25 74 ASP A N 1
ATOM 613 C CA . ASP A 1 74 ? 25.719 17.75 31.75 1 37.25 74 ASP A CA 1
ATOM 614 C C . ASP A 1 74 ? 24.469 16.938 31.359 1 37.25 74 ASP A C 1
ATOM 616 O O . ASP A 1 74 ? 24.406 16.375 30.266 1 37.25 74 ASP A O 1
ATOM 620 N N . ASN A 1 75 ? 23.766 16.391 32.375 1 35.88 75 ASN A N 1
ATOM 621 C CA . ASN A 1 75 ? 22.453 15.727 32.344 1 35.88 75 ASN A CA 1
ATOM 622 C C . ASN A 1 75 ? 21.469 16.484 31.469 1 35.88 75 ASN A C 1
ATOM 624 O O . ASN A 1 75 ? 20.766 17.391 31.938 1 35.88 75 ASN A O 1
ATOM 628 N N . LYS A 1 76 ? 21.75 17 30.359 1 39.97 76 LYS A N 1
ATOM 629 C CA . LYS A 1 76 ? 20.672 17.547 29.531 1 39.97 76 LYS A CA 1
ATOM 630 C C . LYS A 1 76 ? 19.484 16.578 29.469 1 39.97 76 LYS A C 1
ATOM 632 O O . LYS A 1 76 ? 19.656 15.406 29.141 1 39.97 76 LYS A O 1
ATOM 637 N N . THR A 1 77 ? 18.391 16.703 30.312 1 41.09 77 THR A N 1
ATOM 638 C CA . THR A 1 77 ? 17.109 16.016 30.188 1 41.09 77 THR A CA 1
ATOM 639 C C . THR A 1 77 ? 16.734 15.852 28.719 1 41.09 77 THR A C 1
ATOM 641 O O . THR A 1 77 ? 16.812 16.812 27.953 1 41.09 77 THR A O 1
ATOM 644 N N . PRO A 1 78 ? 16.656 14.75 28.141 1 47 78 PRO A N 1
ATOM 645 C CA . PRO A 1 78 ? 16.266 14.508 26.75 1 47 78 PRO A CA 1
ATOM 646 C C . PRO A 1 78 ? 14.984 15.227 26.359 1 47 78 PRO A C 1
ATOM 648 O O . PRO A 1 78 ? 13.961 15.094 27.031 1 47 78 PRO A O 1
ATOM 651 N N . LYS A 1 79 ? 14.945 16.516 25.953 1 52.38 79 LYS A N 1
ATOM 652 C CA . LYS A 1 79 ? 13.797 17.266 25.453 1 52.38 79 LYS A CA 1
ATOM 653 C C . LYS A 1 79 ? 12.852 16.375 24.656 1 52.38 79 LYS A C 1
ATOM 655 O O . LYS A 1 79 ? 13.289 15.609 23.797 1 52.38 79 LYS A O 1
ATOM 660 N N . GLN A 1 80 ? 11.672 16.125 25.188 1 58.81 80 GLN A N 1
ATOM 661 C CA . GLN A 1 80 ? 10.633 15.383 24.484 1 58.81 80 GLN A CA 1
ATOM 662 C C . GLN A 1 80 ? 10.422 15.945 23.078 1 58.81 80 GLN A C 1
ATOM 664 O O . GLN A 1 80 ? 10.422 17.156 22.891 1 58.81 80 GLN A O 1
ATOM 669 N N . PRO A 1 81 ? 10.5 15.195 22.078 1 67.5 81 PRO A N 1
ATOM 670 C CA . PRO A 1 81 ? 10.297 15.688 20.703 1 67.5 81 PRO A CA 1
ATOM 671 C C . PRO A 1 81 ? 9.008 16.484 20.547 1 67.5 81 PRO A C 1
ATOM 673 O O . PRO A 1 81 ? 7.977 16.125 21.125 1 67.5 81 PRO A O 1
ATOM 676 N N . VAL A 1 82 ? 9.117 17.766 20.188 1 78.5 82 VAL A N 1
ATOM 677 C CA . VAL A 1 82 ? 7.984 18.656 19.969 1 78.5 82 VAL A CA 1
ATOM 678 C C . VAL A 1 82 ? 7.117 18.109 18.828 1 78.5 82 VAL A C 1
ATOM 680 O O . VAL A 1 82 ? 7.625 17.766 17.766 1 78.5 82 VAL A O 1
ATOM 683 N N . SER A 1 83 ? 5.816 17.906 19.188 1 89.69 83 SER A N 1
ATOM 684 C CA . SER A 1 83 ? 4.844 17.484 18.188 1 89.69 83 SER A CA 1
ATOM 685 C C . SER A 1 83 ? 4.074 18.672 17.625 1 89.69 83 SER A C 1
ATOM 687 O O . SER A 1 83 ? 3.691 19.578 18.359 1 89.69 83 SER A O 1
ATOM 689 N N . LEU A 1 84 ? 3.924 18.75 16.391 1 95.06 84 LEU A N 1
ATOM 690 C CA . LEU A 1 84 ? 3.18 19.828 15.734 1 95.06 84 LEU A CA 1
ATOM 691 C C . LEU A 1 84 ? 1.718 19.812 16.172 1 95.06 84 LEU A C 1
ATOM 693 O O . LEU A 1 84 ? 1.11 20.875 16.344 1 95.06 84 LEU A O 1
ATOM 697 N N . MET A 1 85 ? 1.152 18.609 16.234 1 97.44 85 MET A N 1
ATOM 698 C CA . MET A 1 85 ? -0.213 18.406 16.719 1 97.44 85 MET A CA 1
ATOM 699 C C . MET A 1 85 ? -0.309 17.172 17.594 1 97.44 85 MET A C 1
ATOM 701 O O . MET A 1 85 ? 0.586 16.328 17.578 1 97.44 85 MET A O 1
ATOM 705 N N . ASP A 1 86 ? -1.397 17.156 18.422 1 92.75 86 ASP A N 1
ATOM 706 C CA . ASP A 1 86 ? -1.693 15.938 19.172 1 92.75 86 ASP A CA 1
ATOM 707 C C . ASP A 1 86 ? -2.203 14.836 18.25 1 92.75 86 ASP A C 1
ATOM 709 O O . ASP A 1 86 ? -3.361 14.852 17.828 1 92.75 86 ASP A O 1
ATOM 713 N N . PHE A 1 87 ? -1.321 13.977 17.922 1 92.81 87 PHE A N 1
ATOM 714 C CA . PHE A 1 87 ? -1.619 12.914 16.984 1 92.81 87 PHE A CA 1
ATOM 715 C C . PHE A 1 87 ? -0.984 11.602 17.422 1 92.81 87 PHE A C 1
ATOM 717 O O . PHE A 1 87 ? 0.238 11.508 17.547 1 92.81 87 PHE A O 1
ATOM 724 N N . LYS A 1 88 ? -1.86 10.586 17.703 1 92.38 88 LYS A N 1
ATOM 725 C CA . LYS A 1 88 ? -1.318 9.273 18.016 1 92.38 88 LYS A CA 1
ATOM 726 C C . LYS A 1 88 ? -0.637 8.648 16.797 1 92.38 88 LYS A C 1
ATOM 728 O O . LYS A 1 88 ? -1.281 8.406 15.781 1 92.38 88 LYS A O 1
ATOM 733 N N . PRO A 1 89 ? 0.672 8.367 16.953 1 94.62 89 PRO A N 1
ATOM 734 C CA . PRO A 1 89 ? 1.421 7.879 15.781 1 94.62 89 PRO A CA 1
ATOM 735 C C . PRO A 1 89 ? 0.988 6.48 15.344 1 94.62 89 PRO A C 1
ATOM 737 O O . PRO A 1 89 ? 0.714 5.625 16.188 1 94.62 89 PRO A O 1
ATOM 740 N N . VAL A 1 90 ? 0.832 6.277 14.094 1 95.94 90 VAL A N 1
ATOM 741 C CA . VAL A 1 90 ? 0.584 4.977 13.477 1 95.94 90 VAL A CA 1
ATOM 742 C C . VAL A 1 90 ? 1.604 4.723 12.375 1 95.94 90 VAL A C 1
ATOM 744 O O . VAL A 1 90 ? 2.035 5.66 11.688 1 95.94 90 VAL A O 1
ATOM 747 N N . MET A 1 91 ? 2.006 3.467 12.195 1 95.25 91 MET A N 1
ATOM 748 C CA . MET A 1 91 ? 3.129 3.223 11.297 1 95.25 91 MET A CA 1
ATOM 749 C C . MET A 1 91 ? 2.811 2.096 10.32 1 95.25 91 MET A C 1
ATOM 751 O O . MET A 1 91 ? 3.229 2.135 9.156 1 95.25 91 MET A O 1
ATOM 755 N N . ARG A 1 92 ? 1.993 1.084 10.805 1 93.62 92 ARG A N 1
ATOM 756 C CA . ARG A 1 92 ? 1.792 -0.122 10.008 1 93.62 92 ARG A CA 1
ATOM 757 C C . ARG A 1 92 ? 0.312 -0.344 9.711 1 93.62 92 ARG A C 1
ATOM 759 O O . ARG A 1 92 ? -0.548 0.037 10.508 1 93.62 92 ARG A O 1
ATOM 766 N N . PRO A 1 93 ? 0.049 -0.931 8.562 1 93.12 93 PRO A N 1
ATOM 767 C CA . PRO A 1 93 ? -1.355 -1.255 8.305 1 93.12 93 PRO A CA 1
ATOM 768 C C . PRO A 1 93 ? -1.89 -2.352 9.219 1 93.12 93 PRO A C 1
ATOM 770 O O . PRO A 1 93 ? -1.129 -3.217 9.664 1 93.12 93 PRO A O 1
ATOM 773 N N . ASP A 1 94 ? -3.111 -2.223 9.523 1 93 94 ASP A N 1
ATOM 774 C CA . ASP A 1 94 ? -3.887 -3.25 10.211 1 93 94 ASP A CA 1
ATOM 775 C C . ASP A 1 94 ? -4.812 -3.984 9.25 1 93 94 ASP A C 1
ATOM 777 O O . ASP A 1 94 ? -5.641 -3.363 8.578 1 93 94 ASP A O 1
ATOM 781 N N . ILE A 1 95 ? -4.691 -5.23 9.148 1 91.62 95 ILE A N 1
ATOM 782 C CA . ILE A 1 95 ? -5.379 -6.004 8.125 1 91.62 95 ILE A CA 1
ATOM 783 C C . ILE A 1 95 ? -6.891 -5.836 8.273 1 91.62 95 ILE A C 1
ATOM 785 O O . ILE A 1 95 ? -7.59 -5.57 7.297 1 91.62 95 ILE A O 1
ATOM 789 N N . LEU A 1 96 ? -7.402 -6.027 9.469 1 90.81 96 LEU A N 1
ATOM 790 C CA . LEU A 1 96 ? -8.844 -5.926 9.672 1 90.81 96 LEU A CA 1
ATOM 791 C C . LEU A 1 96 ? -9.328 -4.5 9.445 1 90.81 96 LEU A C 1
ATOM 793 O O . LEU A 1 96 ? -10.414 -4.289 8.906 1 90.81 96 LEU A O 1
ATOM 797 N N . LEU A 1 97 ? -8.445 -3.574 9.891 1 94.31 97 LEU A N 1
ATOM 798 C CA . LEU A 1 97 ? -8.797 -2.182 9.648 1 94.31 97 LEU A CA 1
ATOM 799 C C . LEU A 1 97 ? -8.797 -1.878 8.148 1 94.31 97 LEU A C 1
ATOM 801 O O . LEU A 1 97 ? -9.664 -1.151 7.656 1 94.31 97 LEU A O 1
ATOM 805 N N . SER A 1 98 ? -7.812 -2.402 7.465 1 95.31 98 SER A N 1
ATOM 806 C CA . SER A 1 98 ? -7.75 -2.215 6.02 1 95.31 98 SER A CA 1
ATOM 807 C C . SER A 1 98 ? -8.992 -2.789 5.336 1 95.31 98 SER A C 1
ATOM 809 O O . SER A 1 98 ? -9.508 -2.199 4.387 1 95.31 98 SER A O 1
ATOM 811 N N . LEU A 1 99 ? -9.461 -3.906 5.785 1 93.75 99 LEU A N 1
ATOM 812 C CA . LEU A 1 99 ? -10.688 -4.484 5.25 1 93.75 99 LEU A CA 1
ATOM 813 C C . LEU A 1 99 ? -11.883 -3.574 5.523 1 93.75 99 LEU A C 1
ATOM 815 O O . LEU A 1 99 ? -12.703 -3.332 4.637 1 93.75 99 LEU A O 1
ATOM 819 N N . LYS A 1 100 ? -11.922 -3.143 6.723 1 93.31 100 LYS A N 1
ATOM 820 C CA . LYS A 1 100 ? -12.992 -2.207 7.07 1 93.31 100 LYS A CA 1
ATOM 821 C C . LYS A 1 100 ? -12.953 -0.971 6.176 1 93.31 100 LYS A C 1
ATOM 823 O O . LYS A 1 100 ? -13.992 -0.515 5.691 1 93.31 100 LYS A O 1
ATOM 828 N N . ASN A 1 101 ? -11.734 -0.427 5.996 1 96.31 101 ASN A N 1
ATOM 829 C CA . ASN A 1 101 ? -11.57 0.729 5.121 1 96.31 101 ASN A CA 1
ATOM 830 C C . ASN A 1 101 ? -12.07 0.437 3.709 1 96.31 101 ASN A C 1
ATOM 832 O O . ASN A 1 101 ? -12.742 1.269 3.1 1 96.31 101 ASN A O 1
ATOM 836 N N . TRP A 1 102 ? -11.75 -0.682 3.307 1 94.94 102 TRP A N 1
ATOM 837 C CA . TRP A 1 102 ? -12.164 -1.11 1.974 1 94.94 102 TRP A CA 1
ATOM 838 C C . TRP A 1 102 ? -13.688 -1.183 1.871 1 94.94 102 TRP A C 1
ATOM 840 O O . TRP A 1 102 ? -14.273 -0.722 0.887 1 94.94 102 TRP A O 1
ATOM 850 N N . ILE A 1 103 ? -14.305 -1.701 2.812 1 92.69 103 ILE A N 1
ATOM 851 C CA . ILE A 1 103 ? -15.758 -1.809 2.848 1 92.69 103 ILE A CA 1
ATOM 852 C C . ILE A 1 103 ? -16.375 -0.413 2.877 1 92.69 103 ILE A C 1
ATOM 854 O O . ILE A 1 103 ? -17.297 -0.117 2.105 1 92.69 103 ILE A O 1
ATOM 858 N N . LEU A 1 104 ? -15.883 0.421 3.76 1 93.75 104 LEU A N 1
ATOM 859 C CA . LEU A 1 104 ? -16.406 1.776 3.867 1 93.75 104 LEU A CA 1
ATOM 860 C C . LEU A 1 104 ? -16.266 2.521 2.543 1 93.75 104 LEU A C 1
ATOM 862 O O . LEU A 1 104 ? -17.188 3.234 2.127 1 93.75 104 LEU A O 1
ATOM 866 N N . ALA A 1 105 ? -15.164 2.363 1.856 1 96.12 105 ALA A N 1
ATOM 867 C CA . ALA A 1 105 ? -14.93 3.039 0.584 1 96.12 105 ALA A CA 1
ATOM 868 C C . ALA A 1 105 ? -15.891 2.547 -0.49 1 96.12 105 ALA A C 1
ATOM 870 O O . ALA A 1 105 ? -16.562 3.348 -1.148 1 96.12 105 ALA A O 1
ATOM 871 N N . LYS A 1 106 ? -16.031 1.295 -0.589 1 91.88 106 LYS A N 1
ATOM 872 C CA . LYS A 1 106 ? -16.734 0.695 -1.721 1 91.88 106 LYS A CA 1
ATOM 873 C C . LYS A 1 106 ? -18.234 0.672 -1.483 1 91.88 106 LYS A C 1
ATOM 875 O O . LYS A 1 106 ? -19.016 0.823 -2.422 1 91.88 106 LYS A O 1
ATOM 880 N N . PHE A 1 107 ? -18.641 0.604 -0.209 1 90.31 107 PHE A N 1
ATOM 881 C CA . PHE A 1 107 ? -20.062 0.321 0.013 1 90.31 107 PHE A CA 1
ATOM 882 C C . PHE A 1 107 ? -20.719 1.456 0.782 1 90.31 107 PHE A C 1
ATOM 884 O O . PHE A 1 107 ? -21.938 1.421 1.029 1 90.31 107 PHE A O 1
ATOM 891 N N . ILE A 1 108 ? -19.906 2.396 1.163 1 92.44 108 ILE A N 1
ATOM 892 C CA . ILE A 1 108 ? -20.516 3.549 1.812 1 92.44 108 ILE A CA 1
ATOM 893 C C . ILE A 1 108 ? -20.172 4.82 1.045 1 92.44 108 ILE A C 1
ATOM 895 O O . ILE A 1 108 ? -21.047 5.48 0.486 1 92.44 108 ILE A O 1
ATOM 899 N N . ILE A 1 109 ? -18.969 5.098 0.879 1 95.5 109 ILE A N 1
ATOM 900 C CA . ILE A 1 109 ? -18.562 6.359 0.26 1 95.5 109 ILE A CA 1
ATOM 901 C C . ILE A 1 109 ? -18.984 6.363 -1.211 1 95.5 109 ILE A C 1
ATOM 903 O O . ILE A 1 109 ? -19.703 7.258 -1.656 1 95.5 109 ILE A O 1
ATOM 907 N N . GLN A 1 110 ? -18.641 5.391 -1.894 1 94.69 110 GLN A N 1
ATOM 908 C CA . GLN A 1 110 ? -18.859 5.371 -3.336 1 94.69 110 GLN A CA 1
ATOM 909 C C . GLN A 1 110 ? -20.344 5.426 -3.666 1 94.69 110 GLN A C 1
ATOM 911 O O . GLN A 1 110 ? -20.781 6.289 -4.426 1 94.69 110 GLN A O 1
ATOM 916 N N . PRO A 1 111 ? -21.141 4.652 -3.057 1 92.81 111 PRO A N 1
ATOM 917 C CA . PRO A 1 111 ? -22.531 4.656 -3.49 1 92.81 111 PRO A CA 1
ATOM 918 C C . PRO A 1 111 ? -23.344 5.812 -2.893 1 92.81 111 PRO A C 1
ATOM 920 O O . PRO A 1 111 ? -24.297 6.297 -3.512 1 92.81 111 PRO A O 1
ATOM 923 N N . TYR A 1 112 ? -22.938 6.391 -1.741 1 92 112 TYR A N 1
ATOM 924 C CA . TYR A 1 112 ? -23.844 7.297 -1.046 1 92 112 TYR A CA 1
ATOM 925 C C . TYR A 1 112 ? -23.25 8.703 -0.959 1 92 112 TYR A C 1
ATOM 927 O O . TYR A 1 112 ? -23.984 9.68 -0.824 1 92 112 TYR A O 1
ATOM 935 N N . LEU A 1 113 ? -21.969 8.789 -1.002 1 94.5 113 LEU A N 1
ATOM 936 C CA . LEU A 1 113 ? -21.359 10.094 -0.77 1 94.5 113 LEU A CA 1
ATOM 937 C C . LEU A 1 113 ? -20.734 10.633 -2.047 1 94.5 113 LEU A C 1
ATOM 939 O O . LEU A 1 113 ? -20.969 11.789 -2.42 1 94.5 113 LEU A O 1
ATOM 943 N N . ASP A 1 114 ? -19.984 9.812 -2.77 1 95.94 114 ASP A N 1
ATOM 944 C CA . ASP A 1 114 ? -19.203 10.234 -3.924 1 95.94 114 ASP A CA 1
ATOM 945 C C . ASP A 1 114 ? -18.969 9.078 -4.891 1 95.94 114 ASP A C 1
ATOM 947 O O . ASP A 1 114 ? -18.047 8.289 -4.715 1 95.94 114 ASP A O 1
ATOM 951 N N . ARG A 1 115 ? -19.609 9.008 -6 1 95.38 115 ARG A N 1
ATOM 952 C CA . ARG A 1 115 ? -19.625 7.879 -6.926 1 95.38 115 ARG A CA 1
ATOM 953 C C . ARG A 1 115 ? -18.281 7.715 -7.609 1 95.38 115 ARG A C 1
ATOM 955 O O . ARG A 1 115 ? -17.922 6.621 -8.055 1 95.38 115 ARG A O 1
ATOM 962 N N . GLU A 1 116 ? -17.5 8.781 -7.633 1 95.12 116 GLU A N 1
ATOM 963 C CA . GLU A 1 116 ? -16.219 8.742 -8.352 1 95.12 116 GLU A CA 1
ATOM 964 C C . GLU A 1 116 ? -15.062 8.43 -7.414 1 95.12 116 GLU A C 1
ATOM 966 O O . GLU A 1 116 ? -13.93 8.234 -7.859 1 95.12 116 GLU A O 1
ATOM 971 N N . PHE A 1 117 ? -15.398 8.273 -6.176 1 96.19 117 PHE A N 1
ATOM 972 C CA . PHE A 1 117 ? -14.344 8.102 -5.18 1 96.19 117 PHE A CA 1
ATOM 973 C C . PHE A 1 117 ? -13.727 6.711 -5.293 1 96.19 117 PHE A C 1
ATOM 975 O O . PHE A 1 117 ? -14.438 5.707 -5.348 1 96.19 117 PHE A O 1
ATOM 982 N N . THR A 1 118 ? -12.414 6.652 -5.309 1 93.88 118 THR A N 1
ATOM 983 C CA . THR A 1 118 ? -11.664 5.426 -5.07 1 93.88 118 THR A CA 1
ATOM 984 C C . THR A 1 118 ? -10.523 5.676 -4.082 1 93.88 118 THR A C 1
ATOM 986 O O . THR A 1 118 ? -9.914 6.746 -4.082 1 93.88 118 THR A O 1
ATOM 989 N N . LEU A 1 119 ? -10.297 4.676 -3.326 1 94.5 119 LEU A N 1
ATOM 990 C CA . LEU A 1 119 ? -9.219 4.797 -2.35 1 94.5 119 LEU A CA 1
ATOM 991 C C . LEU A 1 119 ? -7.879 5.012 -3.041 1 94.5 119 LEU A C 1
ATOM 993 O O . LEU A 1 119 ? -7.02 5.734 -2.529 1 94.5 119 LEU A O 1
ATOM 997 N N . THR A 1 120 ? -7.738 4.41 -4.168 1 91.5 120 THR A N 1
ATOM 998 C CA . THR A 1 120 ? -6.504 4.539 -4.938 1 91.5 120 THR A CA 1
ATOM 999 C C . THR A 1 120 ? -6.293 5.98 -5.391 1 91.5 120 THR A C 1
ATOM 1001 O O . THR A 1 120 ? -5.23 6.562 -5.16 1 91.5 120 THR A O 1
ATOM 1004 N N . ASP A 1 121 ? -7.34 6.578 -6.008 1 93.75 121 ASP A N 1
ATOM 1005 C CA . ASP A 1 121 ? -7.246 7.957 -6.469 1 93.75 121 ASP A CA 1
ATOM 1006 C C . ASP A 1 121 ? -7.043 8.922 -5.301 1 93.75 121 ASP A C 1
ATOM 1008 O O . ASP A 1 121 ? -6.25 9.859 -5.391 1 93.75 121 ASP A O 1
ATOM 1012 N N . PHE A 1 122 ? -7.73 8.633 -4.23 1 97.81 122 PHE A N 1
ATOM 1013 C CA . PHE A 1 122 ? -7.578 9.461 -3.039 1 97.81 122 PHE A CA 1
ATOM 1014 C C . PHE A 1 122 ? -6.133 9.438 -2.551 1 97.81 122 PHE A C 1
ATOM 1016 O O . PHE A 1 122 ? -5.566 10.484 -2.229 1 97.81 122 PHE A O 1
ATOM 1023 N N . THR A 1 123 ? -5.512 8.266 -2.498 1 97.12 123 THR A N 1
ATOM 1024 C CA . THR A 1 123 ? -4.164 8.109 -1.96 1 97.12 123 THR A CA 1
ATOM 1025 C C . THR A 1 123 ? -3.141 8.82 -2.836 1 97.12 123 THR A C 1
ATOM 1027 O O . THR A 1 123 ? -2.201 9.438 -2.326 1 97.12 123 THR A O 1
ATOM 1030 N N . ILE A 1 124 ? -3.365 8.781 -4.137 1 94.56 124 ILE A N 1
ATOM 1031 C CA . ILE A 1 124 ? -2.502 9.492 -5.07 1 94.56 124 ILE A CA 1
ATOM 1032 C C . ILE A 1 124 ? -2.594 10.992 -4.82 1 94.56 124 ILE A C 1
ATOM 1034 O O . ILE A 1 124 ? -1.57 11.68 -4.738 1 94.56 124 ILE A O 1
ATOM 1038 N N . GLY A 1 125 ? -3.787 11.461 -4.676 1 97.06 125 GLY A N 1
ATOM 1039 C CA . GLY A 1 125 ? -3.984 12.867 -4.379 1 97.06 125 GLY A CA 1
ATOM 1040 C C . GLY A 1 125 ? -3.42 13.281 -3.031 1 97.06 125 GLY A C 1
ATOM 1041 O O . GLY A 1 125 ? -2.814 14.344 -2.904 1 97.06 125 GLY A O 1
ATOM 1042 N N . ALA A 1 126 ? -3.627 12.422 -2.062 1 98.5 126 ALA A N 1
ATOM 1043 C CA . ALA A 1 126 ? -3.125 12.695 -0.718 1 98.5 126 ALA A CA 1
ATOM 1044 C C . ALA A 1 126 ? -1.605 12.836 -0.716 1 98.5 126 ALA A C 1
ATOM 1046 O O . ALA A 1 126 ? -1.052 13.68 -0.01 1 98.5 126 ALA A O 1
ATOM 1047 N N . LYS A 1 127 ? -0.958 12.016 -1.439 1 97.5 127 LYS A N 1
ATOM 1048 C CA . LYS A 1 127 ? 0.496 12.078 -1.559 1 97.5 127 LYS A CA 1
ATOM 1049 C C . LYS A 1 127 ? 0.953 13.422 -2.102 1 97.5 127 LYS A C 1
ATOM 1051 O O . LYS A 1 127 ? 1.916 14.008 -1.599 1 97.5 127 LYS A O 1
ATOM 1056 N N . GLN A 1 128 ? 0.24 13.969 -3.117 1 97.19 128 GLN A N 1
ATOM 1057 C CA . GLN A 1 128 ? 0.564 15.266 -3.689 1 97.19 128 GLN A CA 1
ATOM 1058 C C . GLN A 1 128 ? 0.334 16.391 -2.676 1 97.19 128 GLN A C 1
ATOM 1060 O O . GLN A 1 128 ? 1.151 17.297 -2.557 1 97.19 128 GLN A O 1
ATOM 1065 N N . ALA A 1 129 ? -0.688 16.219 -1.952 1 98.38 129 ALA A N 1
ATOM 1066 C CA . ALA A 1 129 ? -1.06 17.25 -0.981 1 98.38 129 ALA A CA 1
ATOM 1067 C C . ALA A 1 129 ? -0.004 17.375 0.113 1 98.38 129 ALA A C 1
ATOM 1069 O O . ALA A 1 129 ? 0.337 18.484 0.529 1 98.38 129 ALA A O 1
ATOM 1070 N N . VAL A 1 130 ? 0.526 16.281 0.531 1 98.25 130 VAL A N 1
ATOM 1071 C CA . VAL A 1 130 ? 1.484 16.312 1.63 1 98.25 130 VAL A CA 1
ATOM 1072 C C . VAL A 1 130 ? 2.773 17 1.165 1 98.25 130 VAL A C 1
ATOM 1074 O O . VAL A 1 130 ? 3.424 17.703 1.938 1 98.25 130 VAL A O 1
ATOM 1077 N N . GLY A 1 131 ? 3.096 16.812 -0.122 1 97.38 131 GLY A N 1
ATOM 1078 C CA . GLY A 1 131 ? 4.242 17.516 -0.665 1 97.38 131 GLY A CA 1
ATOM 1079 C C . GLY A 1 131 ? 4.086 19.016 -0.627 1 97.38 131 GLY A C 1
ATOM 1080 O O . GLY A 1 131 ? 5.004 19.734 -0.216 1 97.38 131 GLY A O 1
ATOM 1081 N N . ILE A 1 132 ? 2.947 19.438 -0.983 1 98.25 132 ILE A N 1
ATOM 1082 C CA . ILE A 1 132 ? 2.67 20.859 -1.048 1 98.25 132 ILE A CA 1
ATOM 1083 C C . ILE A 1 132 ? 2.604 21.438 0.364 1 98.25 132 ILE A C 1
ATOM 1085 O O . ILE A 1 132 ? 3.285 22.422 0.672 1 98.25 132 ILE A O 1
ATOM 1089 N N . VAL A 1 133 ? 1.897 20.812 1.25 1 98.69 133 VAL A N 1
ATOM 1090 C CA . VAL A 1 133 ? 1.649 21.328 2.59 1 98.69 133 VAL A CA 1
ATOM 1091 C C . VAL A 1 133 ? 2.939 21.297 3.406 1 98.69 133 VAL A C 1
ATOM 1093 O O . VAL A 1 133 ? 3.234 22.219 4.156 1 98.69 133 VAL A O 1
ATOM 1096 N N . SER A 1 134 ? 3.705 20.234 3.266 1 98.31 134 SER A N 1
ATOM 1097 C CA . SER A 1 134 ? 4.953 20.141 4.016 1 98.31 134 SER A CA 1
ATOM 1098 C C . SER A 1 134 ? 5.938 21.219 3.586 1 98.31 134 SER A C 1
ATOM 1100 O O . SER A 1 134 ? 6.754 21.672 4.391 1 98.31 134 SER A O 1
ATOM 1102 N N . SER A 1 135 ? 5.867 21.625 2.342 1 98.12 135 SER A N 1
ATOM 1103 C CA . SER A 1 135 ? 6.711 22.719 1.871 1 98.12 135 SER A CA 1
ATOM 1104 C C . SER A 1 135 ? 6.367 24.031 2.58 1 98.12 135 SER A C 1
ATOM 1106 O O . SER A 1 135 ? 7.262 24.734 3.043 1 98.12 135 SER A O 1
ATOM 1108 N N . TYR A 1 136 ? 5.113 24.312 2.629 1 98.56 136 TYR A N 1
ATOM 1109 C CA . TYR A 1 136 ? 4.68 25.5 3.357 1 98.56 136 TYR A CA 1
ATOM 1110 C C . TYR A 1 136 ? 5.035 25.391 4.836 1 98.56 136 TYR A C 1
ATOM 1112 O O . TYR A 1 136 ? 5.496 26.359 5.441 1 98.56 136 TYR A O 1
ATOM 1120 N N . LEU A 1 137 ? 4.867 24.219 5.348 1 98.12 137 LEU A N 1
ATOM 1121 C CA . LEU A 1 137 ? 5.141 23.969 6.758 1 98.12 137 LEU A CA 1
ATOM 1122 C C . LEU A 1 137 ? 6.605 24.234 7.082 1 98.12 137 LEU A C 1
ATOM 1124 O O . LEU A 1 137 ? 6.914 24.922 8.055 1 98.12 137 LEU A O 1
ATOM 1128 N N . SER A 1 138 ? 7.477 23.75 6.297 1 97.62 138 SER A N 1
ATOM 1129 C CA . SER A 1 138 ? 8.906 23.859 6.543 1 97.62 138 SER A CA 1
ATOM 1130 C C . SER A 1 138 ? 9.367 25.312 6.496 1 97.62 138 SER A C 1
ATOM 1132 O O . SER A 1 138 ? 10.398 25.656 7.07 1 97.62 138 SER A O 1
ATOM 1134 N N . GLN A 1 139 ? 8.578 26.172 5.832 1 97.5 139 GLN A N 1
ATOM 1135 C CA . GLN A 1 139 ? 8.914 27.578 5.676 1 97.5 139 GLN A CA 1
ATOM 1136 C C . GLN A 1 139 ? 8.133 28.453 6.664 1 97.5 139 GLN A C 1
ATOM 1138 O O . GLN A 1 139 ? 8.297 29.672 6.691 1 97.5 139 GLN A O 1
ATOM 1143 N N . GLY A 1 140 ? 7.301 27.875 7.391 1 97.62 140 GLY A N 1
ATOM 1144 C CA . GLY A 1 140 ? 6.441 28.641 8.281 1 97.62 140 GLY A CA 1
ATOM 1145 C C . GLY A 1 140 ? 5.441 29.516 7.551 1 97.62 140 GLY A C 1
ATOM 1146 O O . GLY A 1 140 ? 5.082 30.594 8.023 1 97.62 140 GLY A O 1
ATOM 1147 N N . ASP A 1 141 ? 5.137 29.062 6.363 1 98.25 141 ASP A N 1
ATOM 1148 C CA . ASP A 1 141 ? 4.18 29.797 5.547 1 98.25 141 ASP A CA 1
ATOM 1149 C C . ASP A 1 141 ? 2.754 29.328 5.801 1 98.25 141 ASP A C 1
ATOM 1151 O O . ASP A 1 141 ? 2.131 28.719 4.922 1 98.25 141 ASP A O 1
ATOM 1155 N N . PHE A 1 142 ? 2.162 29.75 6.891 1 98.31 142 PHE A N 1
ATOM 1156 C CA . PHE A 1 142 ? 0.847 29.297 7.324 1 98.31 142 PHE A CA 1
ATOM 1157 C C . PHE A 1 142 ? -0.251 29.938 6.48 1 98.31 142 PHE A C 1
ATOM 1159 O O . PHE A 1 142 ? -1.336 29.375 6.332 1 98.31 142 PHE A O 1
ATOM 1166 N N . GLN A 1 143 ? 0.01 31.031 5.93 1 98.12 143 GLN A N 1
ATOM 1167 C CA . GLN A 1 143 ? -0.965 31.703 5.074 1 98.12 143 GLN A CA 1
ATOM 1168 C C . GLN A 1 143 ? -1.249 30.875 3.82 1 98.12 143 GLN A C 1
ATOM 1170 O O . GLN A 1 143 ? -2.406 30.703 3.43 1 98.12 143 GLN A O 1
ATOM 1175 N N . SER A 1 144 ? -0.189 30.297 3.221 1 98.06 144 SER A N 1
ATOM 1176 C CA . SER A 1 144 ? -0.346 29.516 1.997 1 98.06 144 SER A CA 1
ATOM 1177 C C . SER A 1 144 ? -1.004 28.172 2.281 1 98.06 144 SER A C 1
ATOM 1179 O O . SER A 1 144 ? -1.472 27.5 1.362 1 98.06 144 SER A O 1
ATOM 1181 N N . MET A 1 145 ? -1.09 27.797 3.504 1 98 145 MET A N 1
ATOM 1182 C CA . MET A 1 145 ? -1.7 26.531 3.895 1 98 145 MET A CA 1
ATOM 1183 C C . MET A 1 145 ? -3.219 26.656 3.963 1 98 145 MET A C 1
ATOM 1185 O O . MET A 1 145 ? -3.928 25.656 4.004 1 98 145 MET A O 1
ATOM 1189 N N . LYS A 1 146 ? -3.623 27.938 4.078 1 97.56 146 LYS A N 1
ATOM 1190 C CA . LYS A 1 146 ? -5.066 28.156 4.145 1 97.56 146 LYS A CA 1
ATOM 1191 C C . LYS A 1 146 ? -5.773 27.531 2.943 1 97.56 146 LYS A C 1
ATOM 1193 O O . LYS A 1 146 ? -5.328 27.703 1.805 1 97.56 146 LYS A O 1
ATOM 1198 N N . GLY A 1 147 ? -6.859 26.734 3.197 1 96.06 147 GLY A N 1
ATOM 1199 C CA . GLY A 1 147 ? -7.582 26.031 2.148 1 96.06 147 GLY A CA 1
ATOM 1200 C C . GLY A 1 147 ? -7.133 24.578 1.981 1 96.06 147 GLY A C 1
ATOM 1201 O O . GLY A 1 147 ? -7.887 23.75 1.476 1 96.06 147 GLY A O 1
ATOM 1202 N N . LEU A 1 148 ? -5.895 24.344 2.414 1 98.25 148 LEU A N 1
ATOM 1203 C CA . LEU A 1 148 ? -5.355 22.984 2.336 1 98.25 148 LEU A CA 1
ATOM 1204 C C . LEU A 1 148 ? -5.359 22.328 3.707 1 98.25 148 LEU A C 1
ATOM 1206 O O . LEU A 1 148 ? -5.449 21.094 3.805 1 98.25 148 LEU A O 1
ATOM 1210 N N . VAL A 1 149 ? -5.234 23.141 4.68 1 98.75 149 VAL A N 1
ATOM 1211 C CA . VAL A 1 149 ? -5.262 22.75 6.082 1 98.75 149 VAL A CA 1
ATOM 1212 C C . VAL A 1 149 ? -6.328 23.562 6.824 1 98.75 149 VAL A C 1
ATOM 1214 O O . VAL A 1 149 ? -6.508 24.75 6.566 1 98.75 149 VAL A O 1
ATOM 1217 N N . THR A 1 150 ? -7.082 22.891 7.688 1 98.44 150 THR A N 1
ATOM 1218 C CA . THR A 1 150 ? -8.148 23.578 8.398 1 98.44 150 THR A CA 1
ATOM 1219 C C . THR A 1 150 ? -7.578 24.688 9.289 1 98.44 150 THR A C 1
ATOM 1221 O O . THR A 1 150 ? -6.449 24.578 9.773 1 98.44 150 THR A O 1
ATOM 1224 N N . ASP A 1 151 ? -8.367 25.656 9.617 1 98.06 151 ASP A N 1
ATOM 1225 C CA . ASP A 1 151 ? -7.934 26.797 10.406 1 98.06 151 ASP A CA 1
ATOM 1226 C C . ASP A 1 151 ? -7.523 26.391 11.812 1 98.06 151 ASP A C 1
ATOM 1228 O O . ASP A 1 151 ? -6.523 26.875 12.344 1 98.06 151 ASP A O 1
ATOM 1232 N N . ASP A 1 152 ? -8.328 25.469 12.336 1 97.88 152 ASP A N 1
ATOM 1233 C CA . ASP A 1 152 ? -8.008 25.016 13.688 1 97.88 152 ASP A CA 1
ATOM 1234 C C . ASP A 1 152 ? -6.652 24.312 13.719 1 97.88 152 ASP A C 1
ATOM 1236 O O . ASP A 1 152 ? -5.871 24.5 14.648 1 97.88 152 ASP A O 1
ATOM 1240 N N . ALA A 1 153 ? -6.391 23.547 12.773 1 98.5 153 ALA A N 1
ATOM 1241 C CA . ALA A 1 153 ? -5.109 22.859 12.695 1 98.5 153 ALA A CA 1
ATOM 1242 C C . ALA A 1 153 ? -3.963 23.844 12.5 1 98.5 153 ALA A C 1
ATOM 1244 O O . ALA A 1 153 ? -2.92 23.734 13.148 1 98.5 153 ALA A O 1
ATOM 1245 N N . ILE A 1 154 ? -4.152 24.828 11.633 1 98.44 154 ILE A N 1
ATOM 1246 C CA . ILE A 1 154 ? -3.123 25.828 11.375 1 98.44 154 ILE A CA 1
ATOM 1247 C C . ILE A 1 154 ? -2.779 26.562 12.672 1 98.44 154 ILE A C 1
ATOM 1249 O O . ILE A 1 154 ? -1.606 26.812 12.961 1 98.44 154 ILE A O 1
ATOM 1253 N N . ALA A 1 155 ? -3.77 26.875 13.445 1 97.88 155 ALA A N 1
ATOM 1254 C CA . ALA A 1 155 ? -3.555 27.578 14.711 1 97.88 155 ALA A CA 1
ATOM 1255 C C . ALA A 1 155 ? -2.701 26.75 15.664 1 97.88 155 ALA A C 1
ATOM 1257 O O . ALA A 1 155 ? -1.765 27.266 16.281 1 97.88 155 ALA A O 1
ATOM 1258 N N . GLU A 1 156 ? -3.004 25.5 15.758 1 97.88 156 GLU A N 1
ATOM 1259 C CA . GLU A 1 156 ? -2.242 24.609 16.625 1 97.88 156 GLU A CA 1
ATOM 1260 C C . GLU A 1 156 ? -0.812 24.438 16.125 1 97.88 156 GLU A C 1
ATOM 1262 O O . GLU A 1 156 ? 0.138 24.5 16.906 1 97.88 156 GLU A O 1
ATOM 1267 N N . ILE A 1 157 ? -0.658 24.281 14.875 1 98.06 157 ILE A N 1
ATOM 1268 C CA . ILE A 1 157 ? 0.652 24.078 14.266 1 98.06 157 ILE A CA 1
ATOM 1269 C C . ILE A 1 157 ? 1.516 25.312 14.492 1 98.06 157 ILE A C 1
ATOM 1271 O O . ILE A 1 157 ? 2.689 25.203 14.852 1 98.06 157 ILE A O 1
ATOM 1275 N N . ARG A 1 158 ? 0.894 26.453 14.297 1 96.88 158 ARG A N 1
ATOM 1276 C CA . ARG A 1 158 ? 1.611 27.719 14.445 1 96.88 158 ARG A CA 1
ATOM 1277 C C . ARG A 1 158 ? 2.166 27.859 15.859 1 96.88 158 ARG A C 1
ATOM 1279 O O . ARG A 1 158 ? 3.316 28.266 16.047 1 96.88 158 ARG A O 1
ATOM 1286 N N . ARG A 1 159 ? 1.411 27.484 16.797 1 96.25 159 ARG A N 1
ATOM 1287 C CA . ARG A 1 159 ? 1.825 27.578 18.203 1 96.25 159 ARG A CA 1
ATOM 1288 C C . ARG A 1 159 ? 3.02 26.656 18.484 1 96.25 159 ARG A C 1
ATOM 1290 O O . ARG A 1 159 ? 3.984 27.078 19.125 1 96.25 159 ARG A O 1
ATOM 1297 N N . ASN A 1 160 ? 2.994 25.5 17.969 1 96.31 160 ASN A N 1
ATOM 1298 C CA . ASN A 1 160 ? 4.023 24.516 18.266 1 96.31 160 ASN A CA 1
ATOM 1299 C C . ASN A 1 160 ? 5.246 24.688 17.359 1 96.31 160 ASN A C 1
ATOM 1301 O O . ASN A 1 160 ? 6.355 24.312 17.734 1 96.31 160 ASN A O 1
ATOM 1305 N N . PHE A 1 161 ? 4.984 25.25 16.266 1 96.44 161 PHE A N 1
ATOM 1306 C CA . PHE A 1 161 ? 6.043 25.5 15.281 1 96.44 161 PHE A CA 1
ATOM 1307 C C . PHE A 1 161 ? 7.125 26.391 15.875 1 96.44 161 PHE A C 1
ATOM 1309 O O . PHE A 1 161 ? 8.312 26.203 15.609 1 96.44 161 PHE A O 1
ATOM 1316 N N . SER A 1 162 ? 6.73 27.297 16.656 1 93.56 162 SER A N 1
ATOM 1317 C CA . SER A 1 162 ? 7.637 28.266 17.234 1 93.56 162 SER A CA 1
ATOM 1318 C C . SER A 1 162 ? 8.602 27.609 18.219 1 93.56 162 SER A C 1
ATOM 1320 O O . SER A 1 162 ? 9.656 28.172 18.531 1 93.56 162 SER A O 1
ATOM 1322 N N . LYS A 1 163 ? 8.266 26.422 18.609 1 95.25 163 LYS A N 1
ATOM 1323 C CA . LYS A 1 163 ? 9.086 25.703 19.562 1 95.25 163 LYS A CA 1
ATOM 1324 C C . LYS A 1 163 ? 10.18 24.891 18.859 1 95.25 163 LYS A C 1
ATOM 1326 O O . LYS A 1 163 ? 11.102 24.391 19.5 1 95.25 163 LYS A O 1
ATOM 1331 N N . LEU A 1 164 ? 10.125 24.812 17.594 1 95.5 164 LEU A N 1
ATOM 1332 C CA . LEU A 1 164 ? 11.086 24.031 16.812 1 95.5 164 LEU A CA 1
ATOM 1333 C C . LEU A 1 164 ? 12.32 24.859 16.484 1 95.5 164 LEU A C 1
ATOM 1335 O O . LEU A 1 164 ? 12.227 26.078 16.297 1 95.5 164 LEU A O 1
ATOM 1339 N N . ASN A 1 165 ? 13.445 24.188 16.453 1 94.5 165 ASN A N 1
ATOM 1340 C CA . ASN A 1 165 ? 14.641 24.859 15.961 1 94.5 165 ASN A CA 1
ATOM 1341 C C . ASN A 1 165 ? 14.688 24.859 14.438 1 94.5 165 ASN A C 1
ATOM 1343 O O . ASN A 1 165 ? 13.812 24.297 13.781 1 94.5 165 ASN A O 1
ATOM 1347 N N . VAL A 1 166 ? 15.617 25.516 13.859 1 94.56 166 VAL A N 1
ATOM 1348 C CA . VAL A 1 166 ? 15.703 25.734 12.422 1 94.56 166 VAL A CA 1
ATOM 1349 C C . VAL A 1 166 ? 15.805 24.391 11.695 1 94.56 166 VAL A C 1
ATOM 1351 O O . VAL A 1 166 ? 15.133 24.172 10.688 1 94.56 166 VAL A O 1
ATOM 1354 N N . LYS A 1 167 ? 16.609 23.438 12.203 1 92.81 167 LYS A N 1
ATOM 1355 C CA . LYS A 1 167 ? 16.766 22.141 11.57 1 92.81 167 LYS A CA 1
ATOM 1356 C C . LYS A 1 167 ? 15.469 21.344 11.602 1 92.81 167 LYS A C 1
ATOM 1358 O O . LYS A 1 167 ? 15.094 20.719 10.609 1 92.81 167 LYS A O 1
ATOM 1363 N N . GLU A 1 168 ? 14.836 21.391 12.703 1 93.56 168 GLU A N 1
ATOM 1364 C CA . GLU A 1 168 ? 13.57 20.688 12.867 1 93.56 168 GLU A CA 1
ATOM 1365 C C . GLU A 1 168 ? 12.516 21.234 11.898 1 93.56 168 GLU A C 1
ATOM 1367 O O . GLU A 1 168 ? 11.711 20.469 11.367 1 93.56 168 GLU A O 1
ATOM 1372 N N . ARG A 1 169 ? 12.523 22.516 11.711 1 96.5 169 ARG A N 1
ATOM 1373 C CA . ARG A 1 169 ? 11.586 23.141 10.781 1 96.5 169 ARG A CA 1
ATOM 1374 C C . ARG A 1 169 ? 11.859 22.703 9.344 1 96.5 169 ARG A C 1
ATOM 1376 O O . ARG A 1 169 ? 10.938 22.328 8.625 1 96.5 169 ARG A O 1
ATOM 1383 N N . GLN A 1 170 ? 13.07 22.703 8.969 1 94.44 170 GLN A N 1
ATOM 1384 C CA . GLN A 1 170 ? 13.453 22.312 7.621 1 94.44 170 GLN A CA 1
ATOM 1385 C C . GLN A 1 170 ? 13.148 20.828 7.379 1 94.44 170 GLN A C 1
ATOM 1387 O O . GLN A 1 170 ? 12.789 20.438 6.27 1 94.44 170 GLN A O 1
ATOM 1392 N N . ASP A 1 171 ? 13.188 20.094 8.43 1 93.44 171 ASP A N 1
ATOM 1393 C CA . ASP A 1 171 ? 12.992 18.641 8.352 1 93.44 171 ASP A CA 1
ATOM 1394 C C . ASP A 1 171 ? 11.516 18.312 8.117 1 93.44 171 ASP A C 1
ATOM 1396 O O . ASP A 1 171 ? 11.18 17.156 7.82 1 93.44 171 ASP A O 1
ATOM 1400 N N . LEU A 1 172 ? 10.742 19.312 8.18 1 96.88 172 LEU A N 1
ATOM 1401 C CA . LEU A 1 172 ? 9.312 19.078 7.969 1 96.88 172 LEU A CA 1
ATOM 1402 C C . LEU A 1 172 ? 9.008 18.922 6.484 1 96.88 172 LEU A C 1
ATOM 1404 O O . LEU A 1 172 ? 7.945 18.406 6.117 1 96.88 172 LEU A O 1
ATOM 1408 N N . PHE A 1 173 ? 9.898 19.344 5.633 1 97.19 173 PHE A N 1
ATOM 1409 C CA . PHE A 1 173 ? 9.688 19.25 4.195 1 97.19 173 PHE A CA 1
ATOM 1410 C C . PHE A 1 173 ? 9.758 17.797 3.727 1 97.19 173 PHE A C 1
ATOM 1412 O O . PHE A 1 173 ? 10.688 17.078 4.086 1 97.19 173 PHE A O 1
ATOM 1419 N N . ILE A 1 174 ? 8.797 17.406 2.938 1 96.38 174 ILE A N 1
ATOM 1420 C CA . ILE A 1 174 ? 8.727 16.062 2.381 1 96.38 174 ILE A CA 1
ATOM 1421 C C . ILE A 1 174 ? 8.844 16.125 0.86 1 96.38 174 ILE A C 1
ATOM 1423 O O . ILE A 1 174 ? 7.965 16.656 0.185 1 96.38 174 ILE A O 1
ATOM 1427 N N . LYS A 1 175 ? 9.898 15.594 0.361 1 94.44 175 LYS A N 1
ATOM 1428 C CA . LYS A 1 175 ? 10.023 15.398 -1.08 1 94.44 175 LYS A CA 1
ATOM 1429 C C . LYS A 1 175 ? 9.25 14.164 -1.533 1 94.44 175 LYS A C 1
ATOM 1431 O O . LYS A 1 175 ? 9.469 13.062 -1.014 1 94.44 175 LYS A O 1
ATOM 1436 N N . LEU A 1 176 ? 8.375 14.312 -2.531 1 94.19 176 LEU A N 1
ATOM 1437 C CA . LEU A 1 176 ? 7.539 13.219 -3.004 1 94.19 176 LEU A CA 1
ATOM 1438 C C . LEU A 1 176 ? 8.391 12.016 -3.395 1 94.19 176 LEU A C 1
ATOM 1440 O O . LEU A 1 176 ? 8.008 10.867 -3.137 1 94.19 176 LEU A O 1
ATOM 1444 N N . ALA A 1 177 ? 9.539 12.297 -3.967 1 90.19 177 ALA A N 1
ATOM 1445 C CA . ALA A 1 177 ? 10.406 11.234 -4.48 1 90.19 177 ALA A CA 1
ATOM 1446 C C . ALA A 1 177 ? 10.992 10.414 -3.34 1 90.19 177 ALA A C 1
ATOM 1448 O O . ALA A 1 177 ? 11.516 9.312 -3.564 1 90.19 177 ALA A O 1
ATOM 1449 N N . ASP A 1 178 ? 10.898 10.898 -2.131 1 93.12 178 ASP A N 1
ATOM 1450 C CA . ASP A 1 178 ? 11.516 10.234 -0.987 1 93.12 178 ASP A CA 1
ATOM 1451 C C . ASP A 1 178 ? 10.508 9.336 -0.266 1 93.12 178 ASP A C 1
ATOM 1453 O O . ASP A 1 178 ? 10.867 8.617 0.67 1 93.12 178 ASP A O 1
ATOM 1457 N N . ILE A 1 179 ? 9.266 9.352 -0.707 1 95.75 179 ILE A N 1
ATOM 1458 C CA . ILE A 1 179 ? 8.234 8.516 -0.111 1 95.75 179 ILE A CA 1
ATOM 1459 C C . ILE A 1 179 ? 8.297 7.113 -0.705 1 95.75 179 ILE A C 1
ATOM 1461 O O . ILE A 1 179 ? 8.102 6.93 -1.909 1 95.75 179 ILE A O 1
ATOM 1465 N N . PHE A 1 180 ? 8.492 6.129 0.241 1 94.12 180 PHE A N 1
ATOM 1466 C CA . PHE A 1 180 ? 8.641 4.801 -0.344 1 94.12 180 PHE A CA 1
ATOM 1467 C C . PHE A 1 180 ? 7.492 3.891 0.088 1 94.12 180 PHE A C 1
ATOM 1469 O O . PHE A 1 180 ? 7.289 2.822 -0.492 1 94.12 180 PHE A O 1
ATOM 1476 N N . ILE A 1 181 ? 6.695 4.324 1.051 1 95.81 181 ILE A N 1
ATOM 1477 C CA . ILE A 1 181 ? 5.449 3.65 1.403 1 95.81 181 ILE A CA 1
ATOM 1478 C C . ILE A 1 181 ? 4.352 4.688 1.643 1 95.81 181 ILE A C 1
ATOM 1480 O O . ILE A 1 181 ? 4.602 5.734 2.248 1 95.81 181 ILE A O 1
ATOM 1484 N N . VAL A 1 182 ? 3.182 4.434 1.188 1 97.19 182 VAL A N 1
ATOM 1485 C CA . VAL A 1 182 ? 2.004 5.246 1.472 1 97.19 182 VAL A CA 1
ATOM 1486 C C . VAL A 1 182 ? 0.76 4.359 1.511 1 97.19 182 VAL A C 1
ATOM 1488 O O . VAL A 1 182 ? 0.584 3.488 0.656 1 97.19 182 VAL A O 1
ATOM 1491 N N . PHE A 1 183 ? -0.053 4.539 2.51 1 96.69 183 PHE A N 1
ATOM 1492 C CA . PHE A 1 183 ? -1.301 3.785 2.543 1 96.69 183 PHE A CA 1
ATOM 1493 C C . PHE A 1 183 ? -2.318 4.465 3.453 1 96.69 183 PHE A C 1
ATOM 1495 O O . PHE A 1 183 ? -1.95 5.07 4.461 1 96.69 183 PHE A O 1
ATOM 1502 N N . PRO A 1 184 ? -3.617 4.348 3.068 1 98.19 184 PRO A N 1
ATOM 1503 C CA . PRO A 1 184 ? -4.648 4.766 4.02 1 98.19 184 PRO A CA 1
ATOM 1504 C C . PRO A 1 184 ? -4.719 3.861 5.246 1 98.19 184 PRO A C 1
ATOM 1506 O O . PRO A 1 184 ? -4.734 2.635 5.113 1 98.19 184 PRO A O 1
ATOM 1509 N N . TYR A 1 185 ? -4.711 4.465 6.391 1 98.31 185 TYR A N 1
ATOM 1510 C CA . TYR A 1 185 ? -4.719 3.701 7.633 1 98.31 185 TYR A CA 1
ATOM 1511 C C . TYR A 1 185 ? -6.141 3.547 8.164 1 98.31 185 TYR A C 1
ATOM 1513 O O . TYR A 1 185 ? -6.551 2.449 8.555 1 98.31 185 TYR A O 1
ATOM 1521 N N . GLN A 1 186 ? -6.855 4.73 8.086 1 98.31 186 GLN A N 1
ATOM 1522 C CA . GLN A 1 186 ? -8.172 4.68 8.711 1 98.31 186 GLN A CA 1
ATOM 1523 C C . GLN A 1 186 ? -9.148 5.633 8.016 1 98.31 186 GLN A C 1
ATOM 1525 O O . GLN A 1 186 ? -8.812 6.793 7.766 1 98.31 186 GLN A O 1
ATOM 1530 N N . ILE A 1 187 ? -10.328 5.059 7.781 1 98.12 187 ILE A N 1
ATOM 1531 C CA . ILE A 1 187 ? -11.445 5.859 7.289 1 98.12 187 ILE A CA 1
ATOM 1532 C C . ILE A 1 187 ? -12.492 6.016 8.391 1 98.12 187 ILE A C 1
ATOM 1534 O O . ILE A 1 187 ? -12.844 5.043 9.055 1 98.12 187 ILE A O 1
ATOM 1538 N N . GLY A 1 188 ? -12.859 7.25 8.617 1 97.06 188 GLY A N 1
ATOM 1539 C CA . GLY A 1 188 ? -13.992 7.551 9.469 1 97.06 188 GLY A CA 1
ATOM 1540 C C . GLY A 1 188 ? -15.125 8.25 8.742 1 97.06 188 GLY A C 1
ATOM 1541 O O . GLY A 1 188 ? -14.883 9.094 7.879 1 97.06 188 GLY A O 1
ATOM 1542 N N . ILE A 1 189 ? -16.281 7.809 9.008 1 95.31 189 ILE A N 1
ATOM 1543 C CA . ILE A 1 189 ? -17.469 8.484 8.508 1 95.31 189 ILE A CA 1
ATOM 1544 C C . ILE A 1 189 ? -18.234 9.117 9.672 1 95.31 189 ILE A C 1
ATOM 1546 O O . ILE A 1 189 ? -18.484 8.461 10.688 1 95.31 189 ILE A O 1
ATOM 1550 N N . ILE A 1 190 ? -18.516 10.32 9.57 1 92.06 190 ILE A N 1
ATOM 1551 C CA . ILE A 1 190 ? -19.25 11.055 10.586 1 92.06 190 ILE A CA 1
ATOM 1552 C C . ILE A 1 190 ? -20.609 11.469 10.039 1 92.06 190 ILE A C 1
ATOM 1554 O O . ILE A 1 190 ? -20.688 12.188 9.039 1 92.06 190 ILE A O 1
ATOM 1558 N N . PHE A 1 191 ? -21.656 10.906 10.648 1 88.75 191 PHE A N 1
ATOM 1559 C CA . PHE A 1 191 ? -23.031 11.258 10.305 1 88.75 191 PHE A CA 1
ATOM 1560 C C . PHE A 1 191 ? -23.75 11.836 11.508 1 88.75 191 PHE A C 1
ATOM 1562 O O . PHE A 1 191 ? -23.766 11.234 12.586 1 88.75 191 PHE A O 1
ATOM 1569 N N . ASP A 1 192 ? -24.156 12.977 11.367 1 84.44 192 ASP A N 1
ATOM 1570 C CA . ASP A 1 192 ? -25 13.609 12.367 1 84.44 192 ASP A CA 1
ATOM 1571 C C . ASP A 1 192 ? -26.453 13.695 11.883 1 84.44 192 ASP A C 1
ATOM 1573 O O . ASP A 1 192 ? -26.797 14.57 11.086 1 84.44 192 ASP A O 1
ATOM 1577 N N . ASP A 1 193 ? -27.297 12.828 12.406 1 78.94 193 ASP A N 1
ATOM 1578 C CA . ASP A 1 193 ? -28.688 12.766 11.953 1 78.94 193 ASP A CA 1
ATOM 1579 C C . ASP A 1 193 ? -29.422 14.062 12.266 1 78.94 193 ASP A C 1
ATOM 1581 O O . ASP A 1 193 ? -30.266 14.508 11.492 1 78.94 193 ASP A O 1
ATOM 1585 N N . ASP A 1 194 ? -29.109 14.547 13.406 1 85.56 194 ASP A N 1
ATOM 1586 C CA . ASP A 1 194 ? -29.797 15.773 13.789 1 85.56 194 ASP A CA 1
ATOM 1587 C C . ASP A 1 194 ? -29.469 16.922 12.828 1 85.56 194 ASP A C 1
ATOM 1589 O O . ASP A 1 194 ? -30.359 17.625 12.359 1 85.56 194 ASP A O 1
ATOM 1593 N N . SER A 1 195 ? -28.25 17.016 12.43 1 82.56 195 SER A N 1
ATOM 1594 C CA . SER A 1 195 ? -27.797 18.109 11.578 1 82.56 195 SER A CA 1
ATOM 1595 C C . SER A 1 195 ? -27.672 17.672 10.125 1 82.56 195 SER A C 1
ATOM 1597 O O . SER A 1 195 ? -27.453 18.5 9.234 1 82.56 195 SER A O 1
ATOM 1599 N N . GLN A 1 196 ? -27.906 16.484 9.789 1 86.62 196 GLN A N 1
ATOM 1600 C CA . GLN A 1 196 ? -27.781 15.891 8.461 1 86.62 196 GLN A CA 1
ATOM 1601 C C . GLN A 1 196 ? -26.375 16.062 7.898 1 86.62 196 GLN A C 1
ATOM 1603 O O . GLN A 1 196 ? -26.172 15.992 6.684 1 86.62 196 GLN A O 1
ATOM 1608 N N . LYS A 1 197 ? -25.484 16.484 8.766 1 92.88 197 LYS A N 1
ATOM 1609 C CA . LYS A 1 197 ? -24.094 16.672 8.336 1 92.88 197 LYS A CA 1
ATOM 1610 C C . LYS A 1 197 ? -23.406 15.336 8.125 1 92.88 197 LYS A C 1
ATOM 1612 O O . LYS A 1 197 ? -23.625 14.391 8.883 1 92.88 197 LYS A O 1
ATOM 1617 N N . ARG A 1 198 ? -22.641 15.258 6.98 1 94.69 198 ARG A N 1
ATOM 1618 C CA . ARG A 1 198 ? -21.891 14.055 6.641 1 94.69 198 ARG A CA 1
ATOM 1619 C C . ARG A 1 198 ? -20.438 14.383 6.332 1 94.69 198 ARG A C 1
ATOM 1621 O O . ARG A 1 198 ? -20.156 15.273 5.527 1 94.69 198 ARG A O 1
ATOM 1628 N N . PHE A 1 199 ? -19.5 13.703 7.031 1 96.81 199 PHE A N 1
ATOM 1629 C CA . PHE A 1 199 ? -18.078 13.891 6.789 1 96.81 199 PHE A CA 1
ATOM 1630 C C . PHE A 1 199 ? -17.375 12.547 6.609 1 96.81 199 PHE A C 1
ATOM 1632 O O . PHE A 1 199 ? -17.828 11.531 7.148 1 96.81 199 PHE A O 1
ATOM 1639 N N . ALA A 1 200 ? -16.453 12.586 5.801 1 97.94 200 ALA A N 1
ATOM 1640 C CA . ALA A 1 200 ? -15.492 11.484 5.762 1 97.94 200 ALA A CA 1
ATOM 1641 C C . ALA A 1 200 ? -14.109 11.961 6.184 1 97.94 200 ALA A C 1
ATOM 1643 O O . ALA A 1 200 ? -13.672 13.047 5.805 1 97.94 200 ALA A O 1
ATOM 1644 N N . GLU A 1 201 ? -13.461 11.133 6.984 1 98.44 201 GLU A N 1
ATOM 1645 C CA . GLU A 1 201 ? -12.078 11.375 7.41 1 98.44 201 GLU A CA 1
ATOM 1646 C C . GLU A 1 201 ? -11.18 10.195 7.043 1 98.44 201 GLU A C 1
ATOM 1648 O O . GLU A 1 201 ? -11.555 9.039 7.23 1 98.44 201 GLU A O 1
ATOM 1653 N N . ILE A 1 202 ? -10.016 10.5 6.492 1 98.75 202 ILE A N 1
ATOM 1654 C CA . ILE A 1 202 ? -9.086 9.445 6.129 1 98.75 202 ILE A CA 1
ATOM 1655 C C . ILE A 1 202 ? -7.688 9.789 6.637 1 98.75 202 ILE A C 1
ATOM 1657 O O . ILE A 1 202 ? -7.145 10.852 6.312 1 98.75 202 ILE A O 1
ATOM 1661 N N . THR A 1 203 ? -7.137 8.945 7.445 1 98.88 203 THR A N 1
ATOM 1662 C CA . THR A 1 203 ? -5.754 9.07 7.895 1 98.88 203 THR A CA 1
ATOM 1663 C C . THR A 1 203 ? -4.816 8.289 6.984 1 98.88 203 THR A C 1
ATOM 1665 O O . THR A 1 203 ? -5.039 7.102 6.727 1 98.88 203 THR A O 1
ATOM 1668 N N . VAL A 1 204 ? -3.809 8.945 6.496 1 98.81 204 VAL A N 1
ATOM 1669 C CA . VAL A 1 204 ? -2.846 8.328 5.594 1 98.81 204 VAL A CA 1
ATOM 1670 C C . VAL A 1 204 ? -1.466 8.305 6.246 1 98.81 204 VAL A C 1
ATOM 1672 O O . VAL A 1 204 ? -1.057 9.281 6.883 1 98.81 204 VAL A O 1
ATOM 1675 N N . VAL A 1 205 ? -0.72 7.207 6.062 1 98.5 205 VAL A N 1
ATOM 1676 C CA . VAL A 1 205 ? 0.623 7.023 6.605 1 98.5 205 VAL A CA 1
ATOM 1677 C C . VAL A 1 205 ? 1.647 7.082 5.473 1 98.5 205 VAL A C 1
ATOM 1679 O O . VAL A 1 205 ? 1.434 6.512 4.402 1 98.5 205 VAL A O 1
ATOM 1682 N N . TYR A 1 206 ? 2.76 7.75 5.727 1 98.12 206 TYR A N 1
ATOM 1683 C CA . TYR A 1 206 ? 3.867 7.867 4.781 1 98.12 206 TYR A CA 1
ATOM 1684 C C . TYR A 1 206 ? 5.18 7.445 5.43 1 98.12 206 TYR A C 1
ATOM 1686 O O . TYR A 1 206 ? 5.508 7.891 6.531 1 98.12 206 TYR A O 1
ATOM 1694 N N . HIS A 1 207 ? 5.875 6.57 4.809 1 97.25 207 HIS A N 1
ATOM 1695 C CA . HIS A 1 207 ? 7.27 6.297 5.145 1 97.25 207 HIS A CA 1
ATOM 1696 C C . HIS A 1 207 ? 8.219 7.027 4.199 1 97.25 207 HIS A C 1
ATOM 1698 O O . HIS A 1 207 ? 8.102 6.906 2.979 1 97.25 207 HIS A O 1
ATOM 1704 N N . ILE A 1 208 ? 9.133 7.75 4.781 1 96.31 208 ILE A N 1
ATOM 1705 C CA . ILE A 1 208 ? 9.977 8.648 3.996 1 96.31 208 ILE A CA 1
ATOM 1706 C C . ILE A 1 208 ? 11.438 8.445 4.375 1 96.31 208 ILE A C 1
ATOM 1708 O O . ILE A 1 208 ? 11.773 8.367 5.559 1 96.31 208 ILE A O 1
ATOM 1712 N N . ILE A 1 209 ? 12.242 8.281 3.439 1 91.94 209 ILE A N 1
ATOM 1713 C CA . ILE A 1 209 ? 13.68 8.281 3.684 1 91.94 209 ILE A CA 1
ATOM 1714 C C . ILE A 1 209 ? 14.25 9.68 3.441 1 91.94 209 ILE A C 1
ATOM 1716 O O . ILE A 1 209 ? 14.172 10.203 2.328 1 91.94 209 ILE A O 1
ATOM 1720 N N . LYS A 1 210 ? 14.688 10.211 4.418 1 86.44 210 LYS A N 1
ATOM 1721 C CA . LYS A 1 210 ? 15.203 11.57 4.328 1 86.44 210 LYS A CA 1
ATOM 1722 C C . LYS A 1 210 ? 16.547 11.602 3.607 1 86.44 210 LYS A C 1
ATOM 1724 O O . LYS A 1 210 ? 17.438 10.789 3.889 1 86.44 210 LYS A O 1
ATOM 1729 N N . ASP A 1 211 ? 16.672 12.57 2.613 1 79.88 211 ASP A N 1
ATOM 1730 C CA . ASP A 1 211 ? 17.938 12.891 1.948 1 79.88 211 ASP A CA 1
ATOM 1731 C C . ASP A 1 211 ? 18.547 11.648 1.312 1 79.88 211 ASP A C 1
ATOM 1733 O O . ASP A 1 211 ? 19.734 11.359 1.515 1 79.88 211 ASP A O 1
ATOM 1737 N N . PHE A 1 212 ? 17.766 10.891 0.713 1 80.81 212 PHE A N 1
ATOM 1738 C CA . PHE A 1 212 ? 18.219 9.625 0.156 1 80.81 212 PHE A CA 1
ATOM 1739 C C . PHE A 1 212 ? 19.391 9.844 -0.806 1 80.81 212 PHE A C 1
ATOM 1741 O O . PHE A 1 212 ? 20.359 9.086 -0.789 1 80.81 212 PHE A O 1
ATOM 1748 N N . GLU A 1 213 ? 19.266 10.852 -1.635 1 76.69 213 GLU A N 1
ATOM 1749 C CA . GLU A 1 213 ? 20.328 11.094 -2.596 1 76.69 213 GLU A CA 1
ATOM 1750 C C . GLU A 1 213 ? 21.672 11.281 -1.892 1 76.69 213 GLU A C 1
ATOM 1752 O O . GLU A 1 213 ? 22.688 10.766 -2.344 1 76.69 213 GLU A O 1
ATOM 1757 N N . GLU A 1 214 ? 21.594 12.023 -0.807 1 75.88 214 GLU A N 1
ATOM 1758 C CA . GLU A 1 214 ? 22.812 12.234 -0.036 1 75.88 214 GLU A CA 1
ATOM 1759 C C . GLU A 1 214 ? 23.297 10.945 0.623 1 75.88 214 GLU A C 1
ATOM 1761 O O . GLU A 1 214 ? 24.484 10.656 0.645 1 75.88 214 GLU A O 1
ATOM 1766 N N . MET A 1 215 ? 22.375 10.203 1.063 1 77.69 215 MET A N 1
ATOM 1767 C CA . MET A 1 215 ? 22.688 8.945 1.729 1 77.69 215 MET A CA 1
ATOM 1768 C C . MET A 1 215 ? 23.281 7.945 0.747 1 77.69 215 MET A C 1
ATOM 1770 O O . MET A 1 215 ? 24.266 7.266 1.066 1 77.69 215 MET A O 1
ATOM 1774 N N . ARG A 1 216 ? 22.75 7.934 -0.324 1 77.69 216 ARG A N 1
ATOM 1775 C CA . ARG A 1 216 ? 23.203 7.027 -1.37 1 77.69 216 ARG A CA 1
ATOM 1776 C C . ARG A 1 216 ? 24.625 7.383 -1.816 1 77.69 216 ARG A C 1
ATOM 1778 O O . ARG A 1 216 ? 25.469 6.5 -1.99 1 77.69 216 ARG A O 1
ATOM 1785 N N . ALA A 1 217 ? 24.812 8.633 -1.923 1 74.69 217 ALA A N 1
ATOM 1786 C CA . ALA A 1 217 ? 26.125 9.117 -2.355 1 74.69 217 ALA A CA 1
ATOM 1787 C C . ALA A 1 217 ? 27.203 8.734 -1.35 1 74.69 217 ALA A C 1
ATOM 1789 O O . ALA A 1 217 ? 28.344 8.492 -1.728 1 74.69 217 ALA A O 1
ATOM 1790 N N . HIS A 1 218 ? 26.75 8.508 -0.105 1 73.5 218 HIS A N 1
ATOM 1791 C CA . HIS A 1 218 ? 27.734 8.234 0.944 1 73.5 218 HIS A CA 1
ATOM 1792 C C . HIS A 1 218 ? 27.734 6.762 1.327 1 73.5 218 HIS A C 1
ATOM 1794 O O . HIS A 1 218 ? 28.422 6.359 2.268 1 73.5 218 HIS A O 1
ATOM 1800 N N . GLY A 1 219 ? 27 5.941 0.635 1 67.06 219 GLY A N 1
ATOM 1801 C CA . GLY A 1 219 ? 27 4.5 0.826 1 67.06 219 GLY A CA 1
ATOM 1802 C C . GLY A 1 219 ? 26.312 4.07 2.111 1 67.06 219 GLY A C 1
ATOM 1803 O O . GLY A 1 219 ? 26.625 3.008 2.654 1 67.06 219 GLY A O 1
ATOM 1804 N N . ARG A 1 220 ? 25.531 4.867 2.729 1 69.38 220 ARG A N 1
ATOM 1805 C CA . ARG A 1 220 ? 24.938 4.59 4.031 1 69.38 220 ARG A CA 1
ATOM 1806 C C . ARG A 1 220 ? 23.656 3.783 3.877 1 69.38 220 ARG A C 1
ATOM 1808 O O . ARG A 1 220 ? 23.062 3.346 4.871 1 69.38 220 ARG A O 1
ATOM 1815 N N . VAL A 1 221 ? 23.172 3.434 2.773 1 70.5 221 VAL A N 1
ATOM 1816 C CA . VAL A 1 221 ? 21.875 2.832 2.514 1 70.5 221 VAL A CA 1
ATOM 1817 C C . VAL A 1 221 ? 21.844 1.41 3.07 1 70.5 221 VAL A C 1
ATOM 1819 O O . VAL A 1 221 ? 20.797 0.936 3.518 1 70.5 221 VAL A O 1
ATOM 1822 N N . ASN A 1 222 ? 22.906 0.763 3.191 1 67.38 222 ASN A N 1
ATOM 1823 C CA . ASN A 1 222 ? 22.938 -0.643 3.58 1 67.38 222 ASN A CA 1
ATOM 1824 C C . ASN A 1 222 ? 23.25 -0.807 5.062 1 67.38 222 ASN A C 1
ATOM 1826 O O . ASN A 1 222 ? 23.375 -1.93 5.555 1 67.38 222 ASN A O 1
ATOM 1830 N N . SER A 1 223 ? 23.281 0.283 5.707 1 68.56 223 SER A N 1
ATOM 1831 C CA . SER A 1 223 ? 23.641 0.211 7.121 1 68.56 223 SER A CA 1
ATOM 1832 C C . SER A 1 223 ? 22.391 0.196 8.008 1 68.56 223 SER A C 1
ATOM 1834 O O . SER A 1 223 ? 21.312 0.603 7.57 1 68.56 223 SER A O 1
ATOM 1836 N N . GLU A 1 224 ? 22.531 -0.443 9.109 1 74.25 224 GLU A N 1
ATOM 1837 C CA . GLU A 1 224 ? 21.484 -0.436 10.117 1 74.25 224 GLU A CA 1
ATOM 1838 C C . GLU A 1 224 ? 21.125 0.988 10.531 1 74.25 224 GLU A C 1
ATOM 1840 O O . GLU A 1 224 ? 20.016 1.237 11.023 1 74.25 224 GLU A O 1
ATOM 1845 N N . THR A 1 225 ? 21.953 1.877 10.219 1 80.38 225 THR A N 1
ATOM 1846 C CA . THR A 1 225 ? 21.766 3.264 10.633 1 80.38 225 THR A CA 1
ATOM 1847 C C . THR A 1 225 ? 20.75 3.957 9.742 1 80.38 225 THR A C 1
ATOM 1849 O O . THR A 1 225 ? 20.25 5.039 10.07 1 80.38 225 THR A O 1
ATOM 1852 N N . VAL A 1 226 ? 20.344 3.225 8.68 1 83.75 226 VAL A N 1
ATOM 1853 C CA . VAL A 1 226 ? 19.391 3.809 7.746 1 83.75 226 VAL A CA 1
ATOM 1854 C C . VAL A 1 226 ? 18.062 4.035 8.445 1 83.75 226 VAL A C 1
ATOM 1856 O O . VAL A 1 226 ? 17.312 4.949 8.086 1 83.75 226 VAL A O 1
ATOM 1859 N N . LYS A 1 227 ? 17.828 3.264 9.422 1 85.56 227 LYS A N 1
ATOM 1860 C CA . LYS A 1 227 ? 16.578 3.361 10.164 1 85.56 227 LYS A CA 1
ATOM 1861 C C . LYS A 1 227 ? 16.422 4.746 10.789 1 85.56 227 LYS A C 1
ATOM 1863 O O . LYS A 1 227 ? 15.305 5.227 10.961 1 85.56 227 LYS A O 1
ATOM 1868 N N . GLU A 1 228 ? 17.531 5.34 11.094 1 84.88 228 GLU A N 1
ATOM 1869 C CA . GLU A 1 228 ? 17.516 6.645 11.742 1 84.88 228 GLU A CA 1
ATOM 1870 C C . GLU A 1 228 ? 17.094 7.742 10.773 1 84.88 228 GLU A C 1
ATOM 1872 O O . GLU A 1 228 ? 16.672 8.828 11.195 1 84.88 228 GLU A O 1
ATOM 1877 N N . ASP A 1 229 ? 17.125 7.414 9.547 1 87.94 229 ASP A N 1
ATOM 1878 C CA . ASP A 1 229 ? 16.812 8.414 8.531 1 87.94 229 ASP A CA 1
ATOM 1879 C C . ASP A 1 229 ? 15.398 8.211 7.984 1 87.94 229 ASP A C 1
ATOM 1881 O O . ASP A 1 229 ? 14.984 8.914 7.062 1 87.94 229 ASP A O 1
ATOM 1885 N N . ILE A 1 230 ? 14.711 7.266 8.578 1 92.31 230 ILE A N 1
ATOM 1886 C CA . ILE A 1 230 ? 13.344 7.023 8.141 1 92.31 230 ILE A CA 1
ATOM 1887 C C . ILE A 1 230 ? 12.375 7.82 9.016 1 92.31 230 ILE A C 1
ATOM 1889 O O . ILE A 1 230 ? 12.453 7.773 10.242 1 92.31 230 ILE A O 1
ATOM 1893 N N . LYS A 1 231 ? 11.547 8.555 8.336 1 94.75 231 LYS A N 1
ATOM 1894 C CA . LYS A 1 231 ? 10.484 9.305 9 1 94.75 231 LYS A CA 1
ATOM 1895 C C . LYS A 1 231 ? 9.117 8.695 8.719 1 94.75 231 LYS A C 1
ATOM 1897 O O . LYS A 1 231 ? 8.867 8.211 7.609 1 94.75 231 LYS A O 1
ATOM 1902 N N . ILE A 1 232 ? 8.297 8.742 9.742 1 96.69 232 ILE A N 1
ATOM 1903 C CA . ILE A 1 232 ? 6.906 8.328 9.609 1 96.69 232 ILE A CA 1
ATOM 1904 C C . ILE A 1 232 ? 5.996 9.547 9.758 1 96.69 232 ILE A C 1
ATOM 1906 O O . ILE A 1 232 ? 6.004 10.219 10.789 1 96.69 232 ILE A O 1
ATOM 1910 N N . CYS A 1 233 ? 5.25 9.82 8.75 1 97.62 233 CYS A N 1
ATOM 1911 C CA . CYS A 1 233 ? 4.336 10.953 8.812 1 97.62 233 CYS A CA 1
ATOM 1912 C C . CYS A 1 233 ? 2.887 10.492 8.711 1 97.62 233 CYS A C 1
ATOM 1914 O O . CYS A 1 233 ? 2.572 9.586 7.934 1 97.62 233 CYS A O 1
ATOM 1916 N N . ASN A 1 234 ? 2.062 11.07 9.492 1 98.44 234 ASN A N 1
ATOM 1917 C CA . ASN A 1 234 ? 0.622 10.836 9.484 1 98.44 234 ASN A CA 1
ATOM 1918 C C . ASN A 1 234 ? -0.149 12.117 9.156 1 98.44 234 ASN A C 1
ATOM 1920 O O . ASN A 1 234 ? 0.066 13.156 9.781 1 98.44 234 ASN A O 1
ATOM 1924 N N . TYR A 1 235 ? -0.972 12.078 8.164 1 98.81 235 TYR A N 1
ATOM 1925 C CA . TYR A 1 235 ? -1.856 13.18 7.781 1 98.81 235 TYR A CA 1
ATOM 1926 C C . TYR A 1 235 ? -3.307 12.711 7.73 1 98.81 235 TYR A C 1
ATOM 1928 O O . TYR A 1 235 ? -3.617 11.695 7.109 1 98.81 235 TYR A O 1
ATOM 1936 N N . ARG A 1 236 ? -4.172 13.438 8.359 1 98.81 236 ARG A N 1
ATOM 1937 C CA . ARG A 1 236 ? -5.602 13.156 8.305 1 98.81 236 ARG A CA 1
ATOM 1938 C C . ARG A 1 236 ? -6.324 14.18 7.434 1 98.81 236 ARG A C 1
ATOM 1940 O O . ARG A 1 236 ? -6.141 15.391 7.602 1 98.81 236 ARG A O 1
ATOM 1947 N N . PHE A 1 237 ? -7.109 13.688 6.504 1 98.81 237 PHE A N 1
ATOM 1948 C CA . PHE A 1 237 ? -7.914 14.492 5.59 1 98.81 237 PHE A CA 1
ATOM 1949 C C . PHE A 1 237 ? -9.391 14.414 5.957 1 98.81 237 PHE A C 1
ATOM 1951 O O . PHE A 1 237 ? -9.867 13.367 6.402 1 98.81 237 PHE A O 1
ATOM 1958 N N . ILE A 1 238 ? -10.086 15.523 5.75 1 98.44 238 ILE A N 1
ATOM 1959 C CA . ILE A 1 238 ? -11.523 15.539 6.023 1 98.44 238 ILE A CA 1
ATOM 1960 C C . ILE A 1 238 ? -12.258 16.234 4.871 1 98.44 238 ILE A C 1
ATOM 1962 O O . ILE A 1 238 ? -11.734 17.156 4.262 1 98.44 238 ILE A O 1
ATOM 1966 N N . ARG A 1 239 ? -13.414 15.711 4.523 1 98.12 239 ARG A N 1
ATOM 1967 C CA . ARG A 1 239 ? -14.273 16.312 3.512 1 98.12 239 ARG A CA 1
ATOM 1968 C C . ARG A 1 239 ? -15.742 16.25 3.928 1 98.12 239 ARG A C 1
ATOM 1970 O O . ARG A 1 239 ? -16.188 15.234 4.453 1 98.12 239 ARG A O 1
ATOM 1977 N N . GLU A 1 240 ? -16.375 17.359 3.785 1 97 240 GLU A N 1
ATOM 1978 C CA . GLU A 1 240 ? -17.812 17.422 4.07 1 97 240 GLU A CA 1
ATOM 1979 C C . GLU A 1 240 ? -18.625 17.016 2.852 1 97 240 GLU A C 1
ATOM 1981 O O . GLU A 1 240 ? -18.391 17.5 1.743 1 97 240 GLU A O 1
ATOM 1986 N N . TYR A 1 241 ? -19.656 16.078 3.055 1 95.69 241 TYR A N 1
ATOM 1987 C CA . TYR A 1 241 ? -20.516 15.609 1.974 1 95.69 241 TYR A CA 1
ATOM 1988 C C . TYR A 1 241 ? -21.984 15.977 2.238 1 95.69 241 TYR A C 1
ATOM 1990 O O . TYR A 1 241 ? -22.891 15.422 1.618 1 95.69 241 TYR A O 1
ATOM 1998 N N . THR A 1 242 ? -22.156 16.844 3.164 1 94.5 242 THR A N 1
ATOM 1999 C CA . THR A 1 242 ? -23.5 17.312 3.455 1 94.5 242 THR A CA 1
ATOM 2000 C C . THR A 1 242 ? -24.203 17.797 2.186 1 94.5 242 THR A C 1
ATOM 2002 O O . THR A 1 242 ? -23.578 18.484 1.369 1 94.5 242 THR A O 1
ATOM 2005 N N . LYS A 1 243 ? -25.453 17.453 2.055 1 90.69 243 LYS A N 1
ATOM 2006 C CA . LYS A 1 243 ? -26.219 17.844 0.88 1 90.69 243 LYS A CA 1
ATOM 2007 C C . LYS A 1 243 ? -26.172 19.359 0.686 1 90.69 243 LYS A C 1
ATOM 2009 O O . LYS A 1 243 ? -26.406 20.125 1.629 1 90.69 243 LYS A O 1
ATOM 2014 N N . GLY A 1 244 ? -25.812 19.781 -0.52 1 92.31 244 GLY A N 1
ATOM 2015 C CA . GLY A 1 244 ? -25.797 21.188 -0.855 1 92.31 244 GLY A CA 1
ATOM 2016 C C . GLY A 1 244 ? -24.484 21.875 -0.519 1 92.31 244 GLY A C 1
ATOM 2017 O O . GLY A 1 244 ? -24.312 23.062 -0.793 1 92.31 244 GLY A O 1
ATOM 2018 N N . VAL A 1 245 ? -23.609 21.172 0.135 1 93.75 245 VAL A N 1
ATOM 2019 C CA . VAL A 1 245 ? -22.344 21.766 0.534 1 93.75 245 VAL A CA 1
ATOM 2020 C C . VAL A 1 245 ? -21.234 21.328 -0.424 1 93.75 245 VAL A C 1
ATOM 2022 O O . VAL A 1 245 ? -21.078 20.141 -0.701 1 93.75 245 VAL A O 1
ATOM 2025 N N . GLN A 1 246 ? -20.594 22.281 -1.009 1 92.88 246 GLN A N 1
ATOM 2026 C CA . GLN A 1 246 ? -19.375 22 -1.782 1 92.88 246 GLN A CA 1
ATOM 2027 C C . GLN A 1 246 ? -18.141 22.031 -0.895 1 92.88 246 GLN A C 1
ATOM 2029 O O . GLN A 1 246 ? -17.906 23 -0.177 1 92.88 246 GLN A O 1
ATOM 2034 N N . SER A 1 247 ? -17.422 20.953 -0.934 1 94.81 247 SER A N 1
ATOM 2035 C CA . SER A 1 247 ? -16.25 20.828 -0.06 1 94.81 247 SER A CA 1
ATOM 2036 C C . SER A 1 247 ? -15.164 19.969 -0.708 1 94.81 247 SER A C 1
ATOM 2038 O O . SER A 1 247 ? -15.461 19.031 -1.45 1 94.81 247 SER A O 1
ATOM 2040 N N . ASP A 1 248 ? -13.906 20.328 -0.364 1 95.38 248 ASP A N 1
ATOM 2041 C CA . ASP A 1 248 ? -12.742 19.562 -0.819 1 95.38 248 ASP A CA 1
ATOM 2042 C C . ASP A 1 248 ? -12.039 18.875 0.352 1 95.38 248 ASP A C 1
ATOM 2044 O O . ASP A 1 248 ? -12.273 19.234 1.512 1 95.38 248 ASP A O 1
ATOM 2048 N N . TRP A 1 249 ? -11.266 17.922 -0.01 1 97.94 249 TRP A N 1
ATOM 2049 C CA . TRP A 1 249 ? -10.422 17.297 1.012 1 97.94 249 TRP A CA 1
ATOM 2050 C C . TRP A 1 249 ? -9.453 18.312 1.604 1 97.94 249 TRP A C 1
ATOM 2052 O O . TRP A 1 249 ? -8.773 19.047 0.87 1 97.94 249 TRP A O 1
ATOM 2062 N N . THR A 1 250 ? -9.438 18.375 2.934 1 98.69 250 THR A N 1
ATOM 2063 C CA . THR A 1 250 ? -8.57 19.281 3.678 1 98.69 250 THR A CA 1
ATOM 2064 C C . THR A 1 250 ? -7.887 18.547 4.828 1 98.69 250 THR A C 1
ATOM 2066 O O . THR A 1 250 ? -8.484 17.688 5.465 1 98.69 250 THR A O 1
ATOM 2069 N N . ILE A 1 251 ? -6.668 18.906 5.082 1 98.81 251 ILE A N 1
ATOM 2070 C CA . ILE A 1 251 ? -5.941 18.281 6.18 1 98.81 251 ILE A CA 1
ATOM 2071 C C . ILE A 1 251 ? -6.371 18.906 7.504 1 98.81 251 ILE A C 1
ATOM 2073 O O . ILE A 1 251 ? -6.363 20.141 7.652 1 98.81 251 ILE A O 1
ATOM 2077 N N . ASN A 1 252 ? -6.773 18.062 8.477 1 98.56 252 ASN A N 1
ATOM 2078 C CA . ASN A 1 252 ? -7.184 18.625 9.758 1 98.56 252 ASN A CA 1
ATOM 2079 C C . ASN A 1 252 ? -6.301 18.141 10.898 1 98.56 252 ASN A C 1
ATOM 2081 O O . ASN A 1 252 ? -6.441 18.594 12.039 1 98.56 252 ASN A O 1
ATOM 2085 N N . ARG A 1 253 ? -5.418 17.219 10.594 1 98.56 253 ARG A N 1
ATOM 2086 C CA . ARG A 1 253 ? -4.434 16.75 11.562 1 98.56 253 ARG A CA 1
ATOM 2087 C C . ARG A 1 253 ? -3.191 16.203 10.867 1 98.56 253 ARG A C 1
ATOM 2089 O O . ARG A 1 253 ? -3.283 15.648 9.773 1 98.56 253 ARG A O 1
ATOM 2096 N N . LEU A 1 254 ? -2.035 16.422 11.516 1 98.44 254 LEU A N 1
ATOM 2097 C CA . LEU A 1 254 ? -0.821 15.852 10.93 1 98.44 254 LEU A CA 1
ATOM 2098 C C . LEU A 1 254 ? 0.244 15.641 12 1 98.44 254 LEU A C 1
ATOM 2100 O O . LEU A 1 254 ? 0.173 16.234 13.086 1 98.44 254 LEU A O 1
ATOM 2104 N N . GLY A 1 255 ? 1.129 14.703 11.773 1 97.12 255 GLY A N 1
ATOM 2105 C CA . GLY A 1 255 ? 2.24 14.391 12.656 1 97.12 255 GLY A CA 1
ATOM 2106 C C . GLY A 1 255 ? 3.441 13.82 11.93 1 97.12 255 GLY A C 1
ATOM 2107 O O . GLY A 1 255 ? 3.289 13.047 10.984 1 97.12 255 GLY A O 1
ATOM 2108 N N . HIS A 1 256 ? 4.594 14.266 12.336 1 96.25 256 HIS A N 1
ATOM 2109 C CA . HIS A 1 256 ? 5.871 13.758 11.852 1 96.25 256 HIS A CA 1
ATOM 2110 C C . HIS A 1 256 ? 6.629 13.031 12.961 1 96.25 256 HIS A C 1
ATOM 2112 O O . HIS A 1 256 ? 6.855 13.586 14.039 1 96.25 256 HIS A O 1
ATOM 2118 N N . PHE A 1 257 ? 7.066 11.812 12.625 1 94.19 257 PHE A N 1
ATOM 2119 C CA . PHE A 1 257 ? 7.688 10.969 13.648 1 94.19 257 PHE A CA 1
ATOM 2120 C C . PHE A 1 257 ? 8.938 10.289 13.094 1 94.19 257 PHE A C 1
ATOM 2122 O O . PHE A 1 257 ? 9.156 10.273 11.883 1 94.19 257 PHE A O 1
ATOM 2129 N N . LYS A 1 258 ? 9.703 9.859 14.078 1 88.88 258 LYS A N 1
ATOM 2130 C CA . LYS A 1 258 ? 10.852 9.016 13.719 1 88.88 258 LYS A CA 1
ATOM 2131 C C . LYS A 1 258 ? 10.531 7.539 13.93 1 88.88 258 LYS A C 1
ATOM 2133 O O . LYS A 1 258 ? 9.719 7.188 14.789 1 88.88 258 LYS A O 1
ATOM 2138 N N . LEU A 1 259 ? 11.172 6.715 13.148 1 85.69 259 LEU A N 1
ATOM 2139 C CA . LEU A 1 259 ? 10.938 5.277 13.219 1 85.69 259 LEU A CA 1
ATOM 2140 C C . LEU A 1 259 ? 11.188 4.758 14.633 1 85.69 259 LEU A C 1
ATOM 2142 O O . LEU A 1 259 ? 10.484 3.859 15.102 1 85.69 259 LEU A O 1
ATOM 2146 N N . CYS A 1 260 ? 12.164 5.32 15.234 1 78.81 260 CYS A N 1
ATOM 2147 C CA . CYS A 1 260 ? 12.547 4.844 16.562 1 78.81 260 CYS A CA 1
ATOM 2148 C C . CYS A 1 260 ? 11.414 5.031 17.562 1 78.81 260 CYS A C 1
ATOM 2150 O O . CYS A 1 260 ? 11.359 4.344 18.578 1 78.81 260 CYS A O 1
ATOM 2152 N N . HIS A 1 261 ? 10.531 5.918 17.25 1 73.5 261 HIS A N 1
ATOM 2153 C CA . HIS A 1 261 ? 9.367 6.121 18.109 1 73.5 261 HIS A CA 1
ATOM 2154 C C . HIS A 1 261 ? 8.461 4.898 18.125 1 73.5 261 HIS A C 1
ATOM 2156 O O . HIS A 1 261 ? 7.609 4.754 19 1 73.5 261 HIS A O 1
ATOM 2162 N N . PHE A 1 262 ? 8.656 4 17.172 1 75.44 262 PHE A N 1
ATOM 2163 C CA . PHE A 1 262 ? 7.766 2.854 17.031 1 75.44 262 PHE A CA 1
ATOM 2164 C C . PHE A 1 262 ? 8.469 1.567 17.453 1 75.44 262 PHE A C 1
ATOM 2166 O O . PHE A 1 262 ? 7.848 0.505 17.516 1 75.44 262 PHE A O 1
ATOM 2173 N N . GLU A 1 263 ? 9.727 1.519 17.516 1 69.19 263 GLU A N 1
ATOM 2174 C CA . GLU A 1 263 ? 10.508 0.325 17.828 1 69.19 263 GLU A CA 1
ATOM 2175 C C . GLU A 1 263 ? 10.547 0.064 19.328 1 69.19 263 GLU A C 1
ATOM 2177 O O . GLU A 1 263 ? 11.008 -0.991 19.766 1 69.19 263 GLU A O 1
ATOM 2182 N N . ASN A 1 264 ? 9.641 0.482 20.297 1 52.72 264 ASN A N 1
ATOM 2183 C CA . ASN A 1 264 ? 9.797 0.062 21.672 1 52.72 264 ASN A CA 1
ATOM 2184 C C . ASN A 1 264 ? 9.25 -1.347 21.906 1 52.72 264 ASN A C 1
ATOM 2186 O O . ASN A 1 264 ? 8.242 -1.729 21.297 1 52.72 264 ASN A O 1
ATOM 2190 N N . MET B 1 1 ? 28.016 -19.266 14.234 1 18.16 1 MET B N 1
ATOM 2191 C CA . MET B 1 1 ? 26.922 -19.484 13.305 1 18.16 1 MET B CA 1
ATOM 2192 C C . MET B 1 1 ? 26.797 -18.312 12.32 1 18.16 1 MET B C 1
ATOM 2194 O O . MET B 1 1 ? 26.062 -18.406 11.336 1 18.16 1 MET B O 1
ATOM 2198 N N . ASN B 1 2 ? 27.172 -17.047 12.68 1 18.48 2 ASN B N 1
ATOM 2199 C CA . ASN B 1 2 ? 26.891 -15.625 12.539 1 18.48 2 ASN B CA 1
ATOM 2200 C C . ASN B 1 2 ? 27.547 -15.039 11.297 1 18.48 2 ASN B C 1
ATOM 2202 O O . ASN B 1 2 ? 27.688 -13.82 11.18 1 18.48 2 ASN B O 1
ATOM 2206 N N . LYS B 1 3 ? 28.484 -15.781 10.539 1 21.11 3 LYS B N 1
ATOM 2207 C CA . LYS B 1 3 ? 29.562 -15.445 9.609 1 21.11 3 LYS B CA 1
ATOM 2208 C C . LYS B 1 3 ? 29.016 -15.086 8.234 1 21.11 3 LYS B C 1
ATOM 2210 O O . LYS B 1 3 ? 29.766 -14.672 7.348 1 21.11 3 LYS B O 1
ATOM 2215 N N . LEU B 1 4 ? 27.859 -15.656 7.828 1 19.92 4 LEU B N 1
ATOM 2216 C CA . LEU B 1 4 ? 27.625 -15.914 6.41 1 19.92 4 LEU B CA 1
ATOM 2217 C C . LEU B 1 4 ? 27.297 -14.617 5.672 1 19.92 4 LEU B C 1
ATOM 2219 O O . LEU B 1 4 ? 27.469 -14.531 4.453 1 19.92 4 LEU B O 1
ATOM 2223 N N . PHE B 1 5 ? 26.75 -13.648 6.312 1 21.33 5 PHE B N 1
ATOM 2224 C CA . PHE B 1 5 ? 26.141 -12.562 5.559 1 21.33 5 PHE B CA 1
ATOM 2225 C C . PHE B 1 5 ? 27.203 -11.633 4.988 1 21.33 5 PHE B C 1
ATOM 2227 O O . PHE B 1 5 ? 26.875 -10.578 4.434 1 21.33 5 PHE B O 1
ATOM 2234 N N . VAL B 1 6 ? 28.578 -11.875 5.312 1 21.52 6 VAL B N 1
ATOM 2235 C CA . VAL B 1 6 ? 29.594 -10.852 5.113 1 21.52 6 VAL B CA 1
ATOM 2236 C C . VAL B 1 6 ? 30 -10.805 3.641 1 21.52 6 VAL B C 1
ATOM 2238 O O . VAL B 1 6 ? 30.438 -9.766 3.143 1 21.52 6 VAL B O 1
ATOM 2241 N N . ASN B 1 7 ? 29.938 -11.953 2.924 1 19.98 7 ASN B N 1
ATOM 2242 C CA . ASN B 1 7 ? 30.906 -12.164 1.856 1 19.98 7 ASN B CA 1
ATOM 2243 C C . ASN B 1 7 ? 30.469 -11.477 0.563 1 19.98 7 ASN B C 1
ATOM 2245 O O . ASN B 1 7 ? 31.156 -11.578 -0.458 1 19.98 7 ASN B O 1
ATOM 2249 N N . VAL B 1 8 ? 29.156 -11.188 0.426 1 20.55 8 VAL B N 1
ATOM 2250 C CA . VAL B 1 8 ? 28.766 -10.992 -0.967 1 20.55 8 VAL B CA 1
ATOM 2251 C C . VAL B 1 8 ? 29.297 -9.656 -1.468 1 20.55 8 VAL B C 1
ATOM 2253 O O . VAL B 1 8 ? 29.484 -9.461 -2.672 1 20.55 8 VAL B O 1
ATOM 2256 N N . PHE B 1 9 ? 29.625 -8.68 -0.576 1 23.55 9 PHE B N 1
ATOM 2257 C CA . PHE B 1 9 ? 29.922 -7.336 -1.056 1 23.55 9 PHE B CA 1
ATOM 2258 C C . PHE B 1 9 ? 31.375 -7.234 -1.5 1 23.55 9 PHE B C 1
ATOM 2260 O O . PHE B 1 9 ? 31.812 -6.188 -1.985 1 23.55 9 PHE B O 1
ATOM 2267 N N . SER B 1 10 ? 32.25 -8.305 -1.291 1 21.61 10 SER B N 1
ATOM 2268 C CA . SER B 1 10 ? 33.688 -8.125 -1.499 1 21.61 10 SER B CA 1
ATOM 2269 C C . SER B 1 10 ? 34.031 -8.188 -2.98 1 21.61 10 SER B C 1
ATOM 2271 O O . SER B 1 10 ? 35.188 -7.902 -3.363 1 21.61 10 SER B O 1
ATOM 2273 N N . VAL B 1 11 ? 33.156 -8.734 -3.816 1 21.8 11 VAL B N 1
ATOM 2274 C CA . VAL B 1 11 ? 33.812 -9.172 -5.059 1 21.8 11 VAL B CA 1
ATOM 2275 C C . VAL B 1 11 ? 34 -7.965 -5.977 1 21.8 11 VAL B C 1
ATOM 2277 O O . VAL B 1 11 ? 34.875 -7.988 -6.848 1 21.8 11 VAL B O 1
ATOM 2280 N N . PHE B 1 12 ? 33.281 -6.871 -5.883 1 23.41 12 PHE B N 1
ATOM 2281 C CA . PHE B 1 12 ? 33.281 -6.004 -7.055 1 23.41 12 PHE B CA 1
ATOM 2282 C C . PHE B 1 12 ? 34.531 -5.117 -7.09 1 23.41 12 PHE B C 1
ATOM 2284 O O . PHE B 1 12 ? 34.594 -4.188 -7.895 1 23.41 12 PHE B O 1
ATOM 2291 N N . TYR B 1 13 ? 35.531 -5.285 -6.223 1 21.81 13 TYR B N 1
ATOM 2292 C CA . TYR B 1 13 ? 36.594 -4.258 -6.223 1 21.81 13 TYR B CA 1
ATOM 2293 C C . TYR B 1 13 ? 37.5 -4.395 -7.441 1 21.81 13 TYR B C 1
ATOM 2295 O O . TYR B 1 13 ? 38.344 -3.533 -7.691 1 21.81 13 TYR B O 1
ATOM 2303 N N . LYS B 1 14 ? 37.594 -5.555 -8.055 1 20.61 14 LYS B N 1
ATOM 2304 C CA . LYS B 1 14 ? 38.875 -5.645 -8.742 1 20.61 14 LYS B CA 1
ATOM 2305 C C . LYS B 1 14 ? 38.844 -4.832 -10.039 1 20.61 14 LYS B C 1
ATOM 2307 O O . LYS B 1 14 ? 39.844 -4.188 -10.383 1 20.61 14 LYS B O 1
ATOM 2312 N N . SER B 1 15 ? 37.875 -5.035 -11.07 1 19.19 15 SER B N 1
ATOM 2313 C CA . SER B 1 15 ? 38.344 -4.953 -12.453 1 19.19 15 SER B CA 1
ATOM 2314 C C . SER B 1 15 ? 38.25 -3.527 -12.984 1 19.19 15 SER B C 1
ATOM 2316 O O . SER B 1 15 ? 37.156 -3.057 -13.312 1 19.19 15 SER B O 1
ATOM 2318 N N . ARG B 1 16 ? 38.938 -2.465 -12.484 1 22.02 16 ARG B N 1
ATOM 2319 C CA . ARG B 1 16 ? 39.031 -1.081 -12.938 1 22.02 16 ARG B CA 1
ATOM 2320 C C . ARG B 1 16 ? 39.5 -1.007 -14.383 1 22.02 16 ARG B C 1
ATOM 2322 O O . ARG B 1 16 ? 39.594 0.079 -14.961 1 22.02 16 ARG B O 1
ATOM 2329 N N . LYS B 1 17 ? 40.281 -1.893 -14.867 1 21.83 17 LYS B N 1
ATOM 2330 C CA . LYS B 1 17 ? 41.188 -1.397 -15.914 1 21.83 17 LYS B CA 1
ATOM 2331 C C . LYS B 1 17 ? 40.375 -0.953 -17.141 1 21.83 17 LYS B C 1
ATOM 2333 O O . LYS B 1 17 ? 40.594 0.152 -17.656 1 21.83 17 LYS B O 1
ATOM 2338 N N . GLN B 1 18 ? 40.094 -1.835 -18.141 1 18.84 18 GLN B N 1
ATOM 2339 C CA . GLN B 1 18 ? 40.344 -1.677 -19.562 1 18.84 18 GLN B CA 1
ATOM 2340 C C . GLN B 1 18 ? 39.125 -1.039 -20.266 1 18.84 18 GLN B C 1
ATOM 2342 O O . GLN B 1 18 ? 39.219 -0.652 -21.438 1 18.84 18 GLN B O 1
ATOM 2347 N N . GLN B 1 19 ? 37.75 -1.134 -19.766 1 19.59 19 GLN B N 1
ATOM 2348 C CA . GLN B 1 19 ? 36.781 -1.235 -20.859 1 19.59 19 GLN B CA 1
ATOM 2349 C C . GLN B 1 19 ? 36.438 0.142 -21.406 1 19.59 19 GLN B C 1
ATOM 2351 O O . GLN B 1 19 ? 35.625 0.863 -20.828 1 19.59 19 GLN B O 1
ATOM 2356 N N . LYS B 1 20 ? 37.281 0.946 -22.062 1 22.22 20 LYS B N 1
ATOM 2357 C CA . LYS B 1 20 ? 37.188 2.229 -22.75 1 22.22 20 LYS B CA 1
ATOM 2358 C C . LYS B 1 20 ? 36.094 2.203 -23.812 1 22.22 20 LYS B C 1
ATOM 2360 O O . LYS B 1 20 ? 35.438 3.219 -24.062 1 22.22 20 LYS B O 1
ATOM 2365 N N . PHE B 1 21 ? 36 1.097 -24.703 1 19.59 21 PHE B N 1
ATOM 2366 C CA . PHE B 1 21 ? 35.781 1.353 -26.125 1 19.59 21 PHE B CA 1
ATOM 2367 C C . PHE B 1 21 ? 34.344 1.821 -26.391 1 19.59 21 PHE B C 1
ATOM 2369 O O . PHE B 1 21 ? 34.156 2.875 -27 1 19.59 21 PHE B O 1
ATOM 2376 N N . THR B 1 22 ? 33.312 0.907 -27.016 1 19.58 22 THR B N 1
ATOM 2377 C CA . THR B 1 22 ? 32.531 0.946 -28.266 1 19.58 22 THR B CA 1
ATOM 2378 C C . THR B 1 22 ? 31.125 1.445 -28.016 1 19.58 22 THR B C 1
ATOM 2380 O O . THR B 1 22 ? 30.266 0.686 -27.578 1 19.58 22 THR B O 1
ATOM 2383 N N . PHE B 1 23 ? 30.844 2.508 -27.25 1 19.81 23 PHE B N 1
ATOM 2384 C CA . PHE B 1 23 ? 29.516 2.965 -26.859 1 19.81 23 PHE B CA 1
ATOM 2385 C C . PHE B 1 23 ? 28.75 3.471 -28.078 1 19.81 23 PHE B C 1
ATOM 2387 O O . PHE B 1 23 ? 27.641 4.008 -27.938 1 19.81 23 PHE B O 1
ATOM 2394 N N . ASP B 1 24 ? 29.312 3.582 -29.328 1 21.34 24 ASP B N 1
ATOM 2395 C CA . ASP B 1 24 ? 28.781 4.48 -30.344 1 21.34 24 ASP B CA 1
ATOM 2396 C C . ASP B 1 24 ? 27.422 3.998 -30.844 1 21.34 24 ASP B C 1
ATOM 2398 O O . ASP B 1 24 ? 26.609 4.797 -31.328 1 21.34 24 ASP B O 1
ATOM 2402 N N . PHE B 1 25 ? 27.156 2.631 -31.047 1 18.98 25 PHE B N 1
ATOM 2403 C CA . PHE B 1 25 ? 26.344 2.223 -32.188 1 18.98 25 PHE B CA 1
ATOM 2404 C C . PHE B 1 25 ? 24.859 2.355 -31.875 1 18.98 25 PHE B C 1
ATOM 2406 O O . PHE B 1 25 ? 24.016 2.225 -32.781 1 18.98 25 PHE B O 1
ATOM 2413 N N . PHE B 1 26 ? 24.297 2.35 -30.594 1 19.34 26 PHE B N 1
ATOM 2414 C CA . PHE B 1 26 ? 22.953 1.827 -30.422 1 19.34 26 PHE B CA 1
ATOM 2415 C C . PHE B 1 26 ? 21.922 2.871 -30.812 1 19.34 26 PHE B C 1
ATOM 2417 O O . PHE B 1 26 ? 21.047 3.223 -30.016 1 19.34 26 PHE B O 1
ATOM 2424 N N . ARG B 1 27 ? 22.266 3.977 -31.5 1 18.16 27 ARG B N 1
ATOM 2425 C CA . ARG B 1 27 ? 21.266 5.031 -31.641 1 18.16 27 ARG B CA 1
ATOM 2426 C C . ARG B 1 27 ? 20.062 4.535 -32.469 1 18.16 27 ARG B C 1
ATOM 2428 O O . ARG B 1 27 ? 18.953 5.035 -32.281 1 18.16 27 ARG B O 1
ATOM 2435 N N . HIS B 1 28 ? 20.297 3.797 -33.562 1 20.09 28 HIS B N 1
ATOM 2436 C CA . HIS B 1 28 ? 19.406 4.062 -34.688 1 20.09 28 HIS B CA 1
ATOM 2437 C C . HIS B 1 28 ? 18.016 3.486 -34.406 1 20.09 28 HIS B C 1
ATOM 2439 O O . HIS B 1 28 ? 17 4.113 -34.75 1 20.09 28 HIS B O 1
ATOM 2445 N N . THR B 1 29 ? 17.781 2.088 -34.312 1 19.28 29 THR B N 1
ATOM 2446 C CA . THR B 1 29 ? 16.766 1.396 -35.094 1 19.28 29 THR B CA 1
ATOM 2447 C C . THR B 1 29 ? 15.43 1.404 -34.344 1 19.28 29 THR B C 1
ATOM 2449 O O . THR B 1 29 ? 14.492 0.698 -34.719 1 19.28 29 THR B O 1
ATOM 2452 N N . PHE B 1 30 ? 15.18 2.068 -33.219 1 20.22 30 PHE B N 1
ATOM 2453 C CA . PHE B 1 30 ? 13.977 1.624 -32.531 1 20.22 30 PHE B CA 1
ATOM 2454 C C . PHE B 1 30 ? 12.727 2.078 -33.25 1 20.22 30 PHE B C 1
ATOM 2456 O O . PHE B 1 30 ? 12.234 3.184 -33.031 1 20.22 30 PHE B O 1
ATOM 2463 N N . LYS B 1 31 ? 12.625 1.852 -34.625 1 18.73 31 LYS B N 1
ATOM 2464 C CA . LYS B 1 31 ? 11.484 2.346 -35.375 1 18.73 31 LYS B CA 1
ATOM 2465 C C . LYS B 1 31 ? 10.164 1.864 -34.781 1 18.73 31 LYS B C 1
ATOM 2467 O O . LYS B 1 31 ? 10.156 0.924 -33.969 1 18.73 31 LYS B O 1
ATOM 2472 N N . GLU B 1 32 ? 8.977 1.556 -35.656 1 20.23 32 GLU B N 1
ATOM 2473 C CA . GLU B 1 32 ? 7.566 1.835 -35.938 1 20.23 32 GLU B CA 1
ATOM 2474 C C . GLU B 1 32 ? 6.664 0.778 -35.312 1 20.23 32 GLU B C 1
ATOM 2476 O O . GLU B 1 32 ? 5.438 0.906 -35.344 1 20.23 32 GLU B O 1
ATOM 2481 N N . LYS B 1 33 ? 7.086 -0.496 -34.969 1 21.75 33 LYS B N 1
ATOM 2482 C CA . LYS B 1 33 ? 6.129 -1.522 -35.375 1 21.75 33 LYS B CA 1
ATOM 2483 C C . LYS B 1 33 ? 4.891 -1.499 -34.5 1 21.75 33 LYS B C 1
ATOM 2485 O O . LYS B 1 33 ? 3.764 -1.561 -35 1 21.75 33 LYS B O 1
ATOM 2490 N N . TYR B 1 34 ? 4.887 -2.074 -33.219 1 20.02 34 TYR B N 1
ATOM 2491 C CA . TYR B 1 34 ? 3.883 -3.053 -32.812 1 20.02 34 TYR B CA 1
ATOM 2492 C C . TYR B 1 34 ? 2.648 -2.367 -32.219 1 20.02 34 TYR B C 1
ATOM 2494 O O . TYR B 1 34 ? 2.691 -1.821 -31.125 1 20.02 34 TYR B O 1
ATOM 2502 N N . PHE B 1 35 ? 1.783 -1.695 -33.094 1 21.84 35 PHE B N 1
ATOM 2503 C CA . PHE B 1 35 ? 0.463 -1.188 -32.719 1 21.84 35 PHE B CA 1
ATOM 2504 C C . PHE B 1 35 ? -0.469 -2.332 -32.344 1 21.84 35 PHE B C 1
ATOM 2506 O O . PHE B 1 35 ? -0.982 -3.041 -33.219 1 21.84 35 PHE B O 1
ATOM 2513 N N . ASN B 1 36 ? -0.225 -3.287 -31.391 1 19.77 36 ASN B N 1
ATOM 2514 C CA . ASN B 1 36 ? -1.213 -4.352 -31.234 1 19.77 36 ASN B CA 1
ATOM 2515 C C . ASN B 1 36 ? -2.561 -3.799 -30.781 1 19.77 36 ASN B C 1
ATOM 2517 O O . ASN B 1 36 ? -2.635 -3.074 -29.781 1 19.77 36 ASN B O 1
ATOM 2521 N N . PRO B 1 37 ? -3.709 -3.846 -31.578 1 22.59 37 PRO B N 1
ATOM 2522 C CA . PRO B 1 37 ? -5.117 -3.441 -31.516 1 22.59 37 PRO B CA 1
ATOM 2523 C C . PRO B 1 37 ? -5.855 -4.062 -30.328 1 22.59 37 PRO B C 1
ATOM 2525 O O . PRO B 1 37 ? -7.039 -3.783 -30.125 1 22.59 37 PRO B O 1
ATOM 2528 N N . LYS B 1 38 ? -5.367 -5.141 -29.719 1 25.67 38 LYS B N 1
ATOM 2529 C CA . LYS B 1 38 ? -6.348 -5.988 -29.047 1 25.67 38 LYS B CA 1
ATOM 2530 C C . LYS 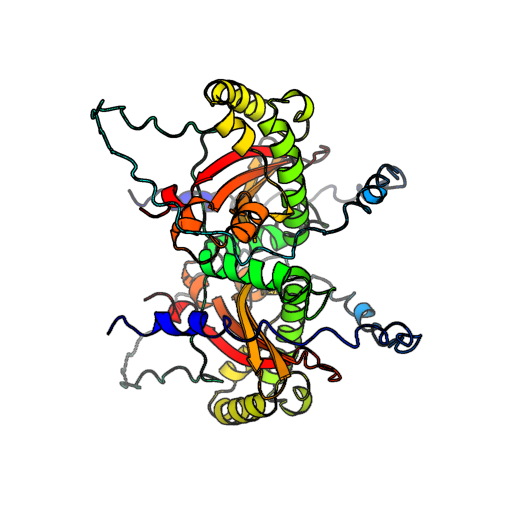B 1 38 ? -6.965 -5.277 -27.844 1 25.67 38 LYS B C 1
ATOM 2532 O O . LYS B 1 38 ? -7.637 -5.906 -27.031 1 25.67 38 LYS B O 1
ATOM 2537 N N . LEU B 1 39 ? -6.816 -4.031 -27.578 1 22.17 39 LEU B N 1
ATOM 2538 C CA . LEU B 1 39 ? -7.301 -3.574 -26.281 1 22.17 39 LEU B CA 1
ATOM 2539 C C . LEU B 1 39 ? -8.82 -3.475 -26.281 1 22.17 39 LEU B C 1
ATOM 2541 O O . LEU B 1 39 ? -9.383 -2.439 -25.906 1 22.17 39 LEU B O 1
ATOM 2545 N N . SER B 1 40 ? -9.57 -4.203 -27.188 1 22.08 40 SER B N 1
ATOM 2546 C CA . SER B 1 40 ? -11 -3.963 -27.328 1 22.08 40 SER B CA 1
ATOM 2547 C C . SER B 1 40 ? -11.766 -4.43 -26.094 1 22.08 40 SER B C 1
ATOM 2549 O O . SER B 1 40 ? -12.984 -4.289 -26.031 1 22.08 40 SER B O 1
ATOM 2551 N N . LEU B 1 41 ? -11.273 -5.266 -25.266 1 21.44 41 LEU B N 1
ATOM 2552 C CA . LEU B 1 41 ? -12.172 -6.012 -24.391 1 21.44 41 LEU B CA 1
ATOM 2553 C C . LEU B 1 41 ? -12.828 -5.09 -23.375 1 21.44 41 LEU B C 1
ATOM 2555 O O . LEU B 1 41 ? -13.609 -5.543 -22.531 1 21.44 41 LEU B O 1
ATOM 2559 N N . ILE B 1 42 ? -12.508 -3.855 -23.266 1 23.59 42 ILE B N 1
ATOM 2560 C CA . ILE B 1 42 ? -13.023 -3.09 -22.125 1 23.59 42 ILE B CA 1
ATOM 2561 C C . ILE B 1 42 ? -14.516 -2.822 -22.328 1 23.59 42 ILE B C 1
ATOM 2563 O O . ILE B 1 42 ? -15.164 -2.23 -21.453 1 23.59 42 ILE B O 1
ATOM 2567 N N . GLN B 1 43 ? -15.039 -3.102 -23.531 1 21.62 43 GLN B N 1
ATOM 2568 C CA . GLN B 1 43 ? -16.375 -2.553 -23.734 1 21.62 43 GLN B CA 1
ATOM 2569 C C . GLN B 1 43 ? -17.391 -3.256 -22.844 1 21.62 43 GLN B C 1
ATOM 2571 O O . GLN B 1 43 ? -18.375 -2.648 -22.406 1 21.62 43 GLN B O 1
ATOM 2576 N N . LYS B 1 44 ? -17.406 -4.598 -22.812 1 23.78 44 LYS B N 1
ATOM 2577 C CA . LYS B 1 44 ? -18.625 -5.336 -22.562 1 23.78 44 LYS B CA 1
ATOM 2578 C C . LYS B 1 44 ? -19.078 -5.188 -21.109 1 23.78 44 LYS B C 1
ATOM 2580 O O . LYS B 1 44 ? -20.172 -5.594 -20.734 1 23.78 44 LYS B O 1
ATOM 2585 N N . VAL B 1 45 ? -18.234 -4.859 -20.172 1 21.05 45 VAL B N 1
ATOM 2586 C CA . VAL B 1 45 ? -18.641 -5.145 -18.797 1 21.05 45 VAL B CA 1
ATOM 2587 C C . VAL B 1 45 ? -19.672 -4.113 -18.344 1 21.05 45 VAL B C 1
ATOM 2589 O O . VAL B 1 45 ? -19.859 -3.893 -17.141 1 21.05 45 VAL B O 1
ATOM 2592 N N . GLU B 1 46 ? -20.391 -3.463 -19.297 1 22.22 46 GLU B N 1
ATOM 2593 C CA . GLU B 1 46 ? -21.281 -2.412 -18.812 1 22.22 46 GLU B CA 1
ATOM 2594 C C . GLU B 1 46 ? -22.328 -2.979 -17.875 1 22.22 46 GLU B C 1
ATOM 2596 O O . GLU B 1 46 ? -22.656 -2.365 -16.844 1 22.22 46 GLU B O 1
ATOM 2601 N N . GLU B 1 47 ? -23.219 -3.953 -18.359 1 22.67 47 GLU B N 1
ATOM 2602 C CA . GLU B 1 47 ? -24.625 -3.984 -18 1 22.67 47 GLU B CA 1
ATOM 2603 C C . GLU B 1 47 ? -24.828 -4.582 -16.609 1 22.67 47 GLU B C 1
ATOM 2605 O O . GLU B 1 47 ? -25.969 -4.805 -16.188 1 22.67 47 GLU B O 1
ATOM 2610 N N . ILE B 1 48 ? -23.828 -5.16 -15.984 1 20.94 48 ILE B N 1
ATOM 2611 C CA . ILE B 1 48 ? -24.344 -6.027 -14.93 1 20.94 48 ILE B CA 1
ATOM 2612 C C . ILE B 1 48 ? -25.016 -5.184 -13.844 1 20.94 48 ILE B C 1
ATOM 2614 O O . ILE B 1 48 ? -24.359 -4.371 -13.188 1 20.9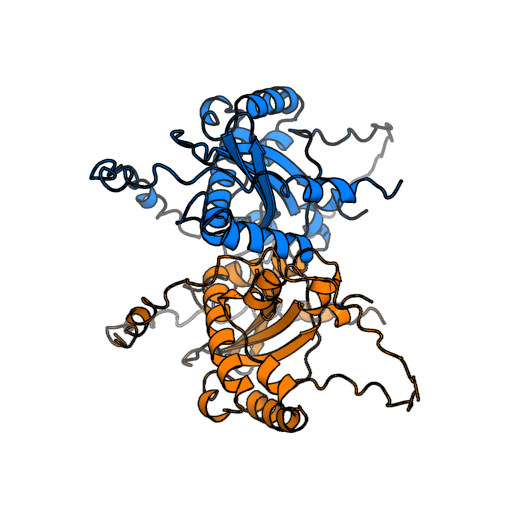4 48 ILE B O 1
ATOM 2618 N N . LYS B 1 49 ? -26.375 -4.883 -14.031 1 20.78 49 LYS B N 1
ATOM 2619 C CA . LYS B 1 49 ? -27.344 -4.18 -13.211 1 20.78 49 LYS B CA 1
ATOM 2620 C C . LYS B 1 49 ? -27.281 -4.652 -11.758 1 20.78 49 LYS B C 1
ATOM 2622 O O . LYS B 1 49 ? -27.297 -5.855 -11.492 1 20.78 49 LYS B O 1
ATOM 2627 N N . PHE B 1 50 ? -26.641 -3.863 -10.852 1 20.67 50 PHE B N 1
ATOM 2628 C CA . PHE B 1 50 ? -26.406 -3.902 -9.414 1 20.67 50 PHE B CA 1
ATOM 2629 C C . PHE B 1 50 ? -27.703 -4.066 -8.648 1 20.67 50 PHE B C 1
ATOM 2631 O O . PHE B 1 50 ? -28.469 -3.104 -8.484 1 20.67 50 PHE B O 1
ATOM 2638 N N . LEU B 1 51 ? -28.547 -5.09 -8.93 1 20.25 51 LEU B N 1
ATOM 2639 C CA . LEU B 1 51 ? -29.797 -5.312 -8.219 1 20.25 51 LEU B CA 1
ATOM 2640 C C . LEU B 1 51 ? -29.562 -5.367 -6.711 1 20.25 51 LEU B C 1
ATOM 2642 O O . LEU B 1 51 ? -30.469 -5.051 -5.93 1 20.25 51 LEU B O 1
ATOM 2646 N N . ALA B 1 52 ? -28.516 -5.965 -6.277 1 20.19 52 ALA B N 1
ATOM 2647 C CA . ALA B 1 52 ? -28.625 -6.781 -5.07 1 20.19 52 ALA B CA 1
ATOM 2648 C C . ALA B 1 52 ? -28.625 -5.918 -3.814 1 20.19 52 ALA B C 1
ATOM 2650 O O . ALA B 1 52 ? -28.719 -6.43 -2.699 1 20.19 52 ALA B O 1
ATOM 2651 N N . ALA B 1 53 ? -28.344 -4.703 -3.895 1 21.17 53 ALA B N 1
ATOM 2652 C CA . ALA B 1 53 ? -27.781 -4.246 -2.627 1 21.17 53 ALA B CA 1
ATOM 2653 C C . ALA B 1 53 ? -28.844 -4.246 -1.525 1 21.17 53 ALA B C 1
ATOM 2655 O O . ALA B 1 53 ? -28.609 -3.723 -0.435 1 21.17 53 ALA B O 1
ATOM 2656 N N . VAL B 1 54 ? -30.125 -4.582 -1.904 1 19.89 54 VAL B N 1
ATOM 2657 C CA . VAL B 1 54 ? -31.062 -4.051 -0.916 1 19.89 54 VAL B CA 1
ATOM 2658 C C . VAL B 1 54 ? -30.703 -4.59 0.469 1 19.89 54 VAL B C 1
ATOM 2660 O O . VAL B 1 54 ? -30.516 -3.818 1.413 1 19.89 54 VAL B O 1
ATOM 2663 N N . LYS B 1 55 ? -31.547 -5.711 0.897 1 22.06 55 LYS B N 1
ATOM 2664 C CA . LYS B 1 55 ? -32.156 -6.074 2.166 1 22.06 55 LYS B CA 1
ATOM 2665 C C . LYS B 1 55 ? -31.188 -6.824 3.064 1 22.06 55 LYS B C 1
ATOM 2667 O O . LYS B 1 55 ? -31.031 -8.039 2.947 1 22.06 55 LYS B O 1
ATOM 2672 N N . LEU B 1 56 ? -29.953 -6.66 3.016 1 20.42 56 LEU B N 1
ATOM 2673 C CA . LEU B 1 56 ? -29.062 -7.535 3.773 1 20.42 56 LEU B CA 1
ATOM 2674 C C . LEU B 1 56 ? -29.438 -7.539 5.254 1 20.42 56 LEU B C 1
ATOM 2676 O O . LEU B 1 56 ? -28.797 -8.219 6.059 1 20.42 56 LEU B O 1
ATOM 2680 N N . THR B 1 57 ? -30.344 -6.586 5.57 1 21.83 57 THR B N 1
ATOM 2681 C CA . THR B 1 57 ? -30.438 -6.441 7.016 1 21.83 57 THR B CA 1
ATOM 2682 C C . THR B 1 57 ? -30.891 -7.746 7.664 1 21.83 57 THR B C 1
ATOM 2684 O O . THR B 1 57 ? -30.375 -8.133 8.719 1 21.83 57 THR B O 1
ATOM 2687 N N . SER B 1 58 ? -32.188 -8.211 7.215 1 22.61 58 SER B N 1
ATOM 2688 C CA . SER B 1 58 ? -33.062 -8.805 8.227 1 22.61 58 SER B CA 1
ATOM 2689 C C . SER B 1 58 ? -32.625 -10.234 8.555 1 22.61 58 SER B C 1
ATOM 2691 O O . SER B 1 58 ? -33.031 -10.789 9.57 1 22.61 58 SER B O 1
ATOM 2693 N N . LEU B 1 59 ? -32.219 -10.961 7.477 1 20.28 59 LEU B N 1
ATOM 2694 C CA . LEU B 1 59 ? -32.562 -12.375 7.559 1 20.28 59 LEU B CA 1
ATOM 2695 C C . LEU B 1 59 ? -31.688 -13.094 8.578 1 20.28 59 LEU B C 1
ATOM 2697 O O . LEU B 1 59 ? -31.828 -14.305 8.773 1 20.28 59 LEU B O 1
ATOM 2701 N N . LEU B 1 60 ? -30.656 -12.555 8.953 1 21.53 60 LEU B N 1
ATOM 2702 C CA . LEU B 1 60 ? -29.812 -13.539 9.625 1 21.53 60 LEU B CA 1
ATOM 2703 C C . LEU B 1 60 ? -30.469 -14.016 10.914 1 21.53 60 LEU B C 1
ATOM 2705 O O . LEU B 1 60 ? -29.906 -13.867 12 1 21.53 60 LEU B O 1
ATOM 2709 N N . GLN B 1 61 ? -31.812 -14.234 10.805 1 21.17 61 GLN B N 1
ATOM 2710 C CA . GLN B 1 61 ? -32.469 -14.789 12 1 21.17 61 GLN B CA 1
ATOM 2711 C C . GLN B 1 61 ? -31.703 -16.031 12.492 1 21.17 61 GLN B C 1
ATOM 2713 O O . GLN B 1 61 ? -31 -16.688 11.719 1 21.17 61 GLN B O 1
ATOM 2718 N N . GLN B 1 62 ? -31.969 -16.344 13.828 1 21.59 62 GLN B N 1
ATOM 2719 C CA . GLN B 1 62 ? -31.531 -17.172 14.938 1 21.59 62 GLN B CA 1
ATOM 2720 C C . GLN B 1 62 ? -31.75 -18.656 14.633 1 21.59 62 GLN B C 1
ATOM 2722 O O . GLN B 1 62 ? -32.875 -19.141 14.641 1 21.59 62 GLN B O 1
ATOM 2727 N N . ARG B 1 63 ? -31.438 -19.172 13.469 1 20.83 63 ARG B N 1
ATOM 2728 C CA . ARG B 1 63 ? -31.719 -20.609 13.531 1 20.83 63 ARG B CA 1
ATOM 2729 C C . ARG B 1 63 ? -31 -21.25 14.711 1 20.83 63 ARG B C 1
ATOM 2731 O O . ARG B 1 63 ? -29.844 -20.938 15 1 20.83 63 ARG B O 1
ATOM 2738 N N . SER B 1 64 ? -31.812 -21.656 15.719 1 24.03 64 SER B N 1
ATOM 2739 C CA . SER B 1 64 ? -31.578 -22.531 16.875 1 24.03 64 SER B CA 1
ATOM 2740 C C . SER B 1 64 ? -30.922 -23.828 16.453 1 24.03 64 SER B C 1
ATOM 2742 O O . SER B 1 64 ? -31.562 -24.703 15.859 1 24.03 64 SER B O 1
ATOM 2744 N N . ILE B 1 65 ? -29.938 -23.797 15.617 1 22.33 65 ILE B N 1
ATOM 2745 C CA . ILE B 1 65 ? -29.422 -25.109 15.258 1 22.33 65 ILE B CA 1
ATOM 2746 C C . ILE B 1 65 ? -29.094 -25.906 16.516 1 22.33 65 ILE B C 1
ATOM 2748 O O . ILE B 1 65 ? -28.297 -25.469 17.344 1 22.33 65 ILE B O 1
ATOM 2752 N N . ASN B 1 66 ? -30.094 -26.625 17 1 23.38 66 ASN B N 1
ATOM 2753 C CA . ASN B 1 66 ? -29.953 -27.75 17.922 1 23.38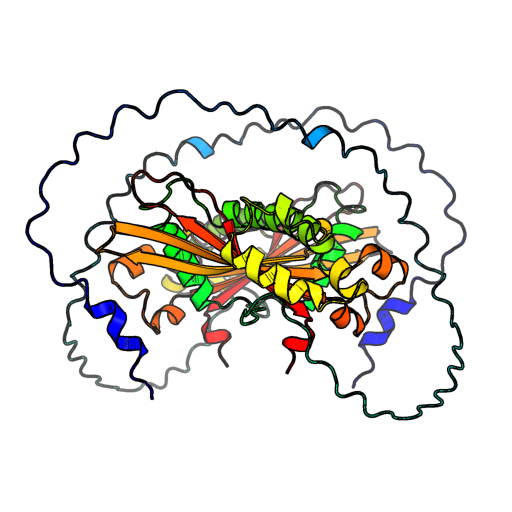 66 ASN B CA 1
ATOM 2754 C C . ASN B 1 66 ? -28.859 -28.719 17.484 1 23.38 66 ASN B C 1
ATOM 2756 O O . ASN B 1 66 ? -29.078 -29.516 16.578 1 23.38 66 ASN B O 1
ATOM 2760 N N . THR B 1 67 ? -27.734 -28.266 16.969 1 22.33 67 THR B N 1
ATOM 2761 C CA . THR B 1 67 ? -26.828 -29.312 16.531 1 22.33 67 THR B CA 1
ATOM 2762 C C . THR B 1 67 ? -26.438 -30.219 17.703 1 22.33 67 THR B C 1
ATOM 2764 O O . THR B 1 67 ? -25.953 -29.734 18.734 1 22.33 67 THR B O 1
ATOM 2767 N N . SER B 1 68 ? -27.234 -31.234 17.906 1 24.08 68 SER B N 1
ATOM 2768 C CA . SER B 1 68 ? -26.875 -32.406 18.688 1 24.08 68 SER B CA 1
ATOM 2769 C C . SER B 1 68 ? -25.5 -32.938 18.266 1 24.08 68 SER B C 1
ATOM 2771 O O . SER B 1 68 ? -25.281 -33.25 17.094 1 24.08 68 SER B O 1
ATOM 2773 N N . SER B 1 69 ? -24.453 -32.375 18.766 1 23.34 69 SER B N 1
ATOM 2774 C CA . SER B 1 69 ? -23.062 -32.719 18.562 1 23.34 69 SER B CA 1
ATOM 2775 C C . SER B 1 69 ? -22.812 -34.188 18.906 1 23.34 69 SER B C 1
ATOM 2777 O O . SER B 1 69 ? -22.766 -34.562 20.078 1 23.34 69 SER B O 1
ATOM 2779 N N . ASN B 1 70 ? -23.562 -35.188 18.422 1 26.41 70 ASN B N 1
ATOM 2780 C CA . ASN B 1 70 ? -23 -36.5 18.703 1 26.41 70 ASN B CA 1
ATOM 2781 C C . ASN B 1 70 ? -21.578 -36.625 18.172 1 26.41 70 ASN B C 1
ATOM 2783 O O . ASN B 1 70 ? -21.359 -36.594 16.953 1 26.41 70 ASN B O 1
ATOM 2787 N N . SER B 1 71 ? -20.547 -36.125 18.859 1 26.7 71 SER B N 1
ATOM 2788 C CA . SER B 1 71 ? -19.109 -36.031 18.625 1 26.7 71 SER B CA 1
ATOM 2789 C C . SER B 1 71 ? -18.484 -37.406 18.438 1 26.7 71 SER B C 1
ATOM 2791 O O . SER B 1 71 ? -18 -38 19.391 1 26.7 71 SER B O 1
ATOM 2793 N N . GLY B 1 72 ? -19.016 -38.469 17.828 1 30.39 72 GLY B N 1
ATOM 2794 C CA . GLY B 1 72 ? -18.078 -39.562 17.656 1 30.39 72 GLY B CA 1
ATOM 2795 C C . GLY B 1 72 ? -16.781 -39.156 16.969 1 30.39 72 GLY B C 1
ATOM 2796 O O . GLY B 1 72 ? -16.797 -38.75 15.805 1 30.39 72 GLY B O 1
ATOM 2797 N N . GLY B 1 73 ? -15.859 -38.5 17.688 1 32.84 73 GLY B N 1
ATOM 2798 C CA . GLY B 1 73 ? -14.594 -37.875 17.344 1 32.84 73 GLY B CA 1
ATOM 2799 C C . GLY B 1 73 ? -13.664 -38.812 16.578 1 32.84 73 GLY B C 1
ATOM 2800 O O . GLY B 1 73 ? -13.055 -39.688 17.156 1 32.84 73 GLY B O 1
ATOM 2801 N N . ASP B 1 74 ? -13.977 -39.469 15.477 1 35.97 74 ASP B N 1
ATOM 2802 C CA . ASP B 1 74 ? -12.867 -40.062 14.727 1 35.97 74 ASP B CA 1
ATOM 2803 C C . ASP B 1 74 ? -11.711 -39.094 14.594 1 35.97 74 ASP B C 1
ATOM 2805 O O . ASP B 1 74 ? -11.93 -37.875 14.375 1 35.97 74 ASP B O 1
ATOM 2809 N N . ASN B 1 75 ? -10.57 -39.281 15.227 1 36.31 75 ASN B N 1
ATOM 2810 C CA . ASN B 1 75 ? -9.258 -38.656 15.164 1 36.31 75 ASN B CA 1
ATOM 2811 C C . ASN B 1 75 ? -8.828 -38.406 13.719 1 36.31 75 ASN B C 1
ATOM 2813 O O . ASN B 1 75 ? -8.164 -39.281 13.117 1 36.31 75 ASN B O 1
ATOM 2817 N N . LYS B 1 76 ? -9.609 -38.062 12.766 1 39.34 76 LYS B N 1
ATOM 2818 C CA . LYS B 1 76 ? -9.039 -37.688 11.477 1 39.34 76 LYS B CA 1
ATOM 2819 C C . LYS B 1 76 ? -7.898 -36.688 11.641 1 39.34 76 LYS B C 1
ATOM 2821 O O . LYS B 1 76 ? -8.031 -35.719 12.367 1 39.34 76 LYS B O 1
ATOM 2826 N N . THR B 1 77 ? -6.586 -37.125 11.555 1 42.69 77 THR B N 1
ATOM 2827 C CA . THR B 1 77 ? -5.395 -36.281 11.5 1 42.69 77 THR B CA 1
ATOM 2828 C C . THR B 1 77 ? -5.664 -35.031 10.688 1 42.69 77 THR B C 1
ATOM 2830 O O . THR B 1 77 ? -6.25 -35.094 9.602 1 42.69 77 THR B O 1
ATOM 2833 N N . PRO B 1 78 ? -5.75 -33.938 11.211 1 46.66 78 PRO B N 1
ATOM 2834 C CA . PRO B 1 78 ? -5.945 -32.656 10.477 1 46.66 78 PRO B CA 1
ATOM 2835 C C . PRO B 1 78 ? -5.105 -32.594 9.203 1 46.66 78 PRO B C 1
ATOM 2837 O O . PRO B 1 78 ? -3.895 -32.812 9.242 1 46.66 78 PRO B O 1
ATOM 2840 N N . LYS B 1 79 ? -5.492 -33.188 8.023 1 52.66 79 LYS B N 1
ATOM 2841 C CA . LYS B 1 79 ? -4.824 -33.094 6.723 1 52.66 79 LYS B CA 1
ATOM 2842 C C . LYS B 1 79 ? -4.125 -31.75 6.559 1 52.66 79 LYS B C 1
ATOM 2844 O O . LYS B 1 79 ? -4.715 -30.703 6.824 1 52.66 79 LYS B O 1
ATOM 2849 N N . GLN B 1 80 ? -2.795 -31.719 6.566 1 58.81 80 GLN B N 1
ATOM 2850 C CA . GLN B 1 80 ? -2.008 -30.516 6.289 1 58.81 80 GLN B CA 1
ATOM 2851 C C . GLN B 1 80 ? -2.5 -29.812 5.027 1 58.81 80 GLN B C 1
ATOM 2853 O O . GLN B 1 80 ? -2.826 -30.469 4.035 1 58.81 80 GLN B O 1
ATOM 2858 N N . PRO B 1 81 ? -2.836 -28.594 5.082 1 67.19 81 PRO B N 1
ATOM 2859 C CA . PRO B 1 81 ? -3.318 -27.875 3.895 1 67.19 81 PRO B CA 1
ATOM 2860 C C . PRO B 1 81 ? -2.393 -28.047 2.691 1 67.19 81 PRO B C 1
ATOM 2862 O O . PRO B 1 81 ? -1.168 -28.031 2.842 1 67.19 81 PRO B O 1
ATOM 2865 N N . VAL B 1 82 ? -2.877 -28.656 1.608 1 77.81 82 VAL B N 1
ATOM 2866 C CA . VAL B 1 82 ? -2.139 -28.859 0.367 1 77.81 82 VAL B CA 1
ATOM 2867 C C . VAL B 1 82 ? -1.731 -27.516 -0.224 1 77.81 82 VAL B C 1
ATOM 2869 O O . VAL B 1 82 ? -2.561 -26.609 -0.351 1 77.81 82 VAL B O 1
ATOM 2872 N N . SER B 1 83 ? -0.399 -27.375 -0.415 1 89.44 83 SER B N 1
ATOM 2873 C CA . SER B 1 83 ? 0.134 -26.172 -1.062 1 89.44 83 SER B CA 1
ATOM 2874 C C . SER B 1 83 ? 0.355 -26.406 -2.553 1 89.44 83 SER B C 1
ATOM 2876 O O . SER B 1 83 ? 0.821 -27.469 -2.959 1 89.44 83 SER B O 1
ATOM 2878 N N . LEU B 1 84 ? -0.02 -25.547 -3.344 1 95 84 LEU B N 1
ATOM 2879 C CA . LEU B 1 84 ? 0.162 -25.625 -4.789 1 95 84 LEU B CA 1
ATOM 2880 C C . LEU B 1 84 ? 1.645 -25.656 -5.148 1 95 84 LEU B C 1
ATOM 2882 O O . LEU B 1 84 ? 2.051 -26.359 -6.078 1 95 84 LEU B O 1
ATOM 2886 N N . MET B 1 85 ? 2.406 -24.797 -4.477 1 97.44 85 MET B N 1
ATOM 2887 C CA . MET B 1 85 ? 3.857 -24.75 -4.637 1 97.44 85 MET B CA 1
ATOM 2888 C C . MET B 1 85 ? 4.547 -24.547 -3.291 1 97.44 85 MET B C 1
ATOM 2890 O O . MET B 1 85 ? 3.91 -24.156 -2.312 1 97.44 85 MET B O 1
ATOM 2894 N N . ASP B 1 86 ? 5.867 -24.938 -3.271 1 92.5 86 ASP B N 1
ATOM 2895 C CA . ASP B 1 86 ? 6.676 -24.625 -2.1 1 92.5 86 ASP B CA 1
ATOM 2896 C C . ASP B 1 86 ? 6.965 -23.125 -2.014 1 92.5 86 ASP B C 1
ATOM 2898 O O . ASP B 1 86 ? 7.82 -22.609 -2.736 1 92.5 86 ASP B O 1
ATOM 2902 N N . PHE B 1 87 ? 6.211 -22.5 -1.202 1 92.56 87 PHE B N 1
ATOM 2903 C CA . PHE B 1 87 ? 6.289 -21.047 -1.074 1 92.56 87 PHE B CA 1
ATOM 2904 C C . PHE B 1 87 ? 6.164 -20.625 0.385 1 92.56 87 PHE B C 1
ATOM 2906 O O . PHE B 1 87 ? 5.152 -20.906 1.032 1 92.56 87 PHE B O 1
ATOM 2913 N N . LYS B 1 88 ? 7.25 -20 0.921 1 92.38 88 LYS B N 1
ATOM 2914 C CA . LYS B 1 88 ? 7.152 -19.469 2.275 1 92.38 88 LYS B CA 1
ATOM 2915 C C . LYS B 1 88 ? 6.168 -18.297 2.338 1 92.38 88 LYS B C 1
ATOM 2917 O O . LYS B 1 88 ? 6.371 -17.266 1.692 1 92.38 88 LYS B O 1
ATOM 2922 N N . PRO B 1 89 ? 5.113 -18.469 3.154 1 94.62 89 PRO B N 1
ATOM 2923 C CA . PRO B 1 89 ? 4.062 -17.453 3.178 1 94.62 89 PRO B CA 1
ATOM 2924 C C . PRO B 1 89 ? 4.535 -16.125 3.777 1 94.62 89 PRO B C 1
ATOM 2926 O O . PRO B 1 89 ? 5.289 -16.125 4.754 1 94.62 89 PRO B O 1
ATOM 2929 N N . VAL B 1 90 ? 4.207 -15.047 3.176 1 96.06 90 VAL B N 1
ATOM 2930 C CA . VAL B 1 90 ? 4.426 -13.703 3.686 1 96.06 90 VAL B CA 1
ATOM 2931 C C . VAL B 1 90 ? 3.109 -12.93 3.682 1 96.06 90 VAL B C 1
ATOM 2933 O O . VAL B 1 90 ? 2.266 -13.133 2.805 1 96.06 90 VAL B O 1
ATOM 2936 N N . MET B 1 91 ? 2.916 -12.055 4.668 1 95.44 91 MET B N 1
ATOM 2937 C CA . MET B 1 91 ? 1.593 -11.453 4.812 1 95.44 91 MET B CA 1
ATOM 2938 C C . MET B 1 91 ? 1.695 -9.945 4.965 1 95.44 91 MET B C 1
ATOM 2940 O O . MET B 1 91 ? 0.848 -9.203 4.457 1 95.44 91 MET B O 1
ATOM 2944 N N . ARG B 1 92 ? 2.811 -9.469 5.633 1 93.75 92 ARG B N 1
ATOM 2945 C CA . ARG B 1 92 ? 2.896 -8.055 5.988 1 93.75 92 ARG B CA 1
ATOM 2946 C C . ARG B 1 92 ? 4.133 -7.406 5.371 1 93.75 92 ARG B C 1
ATOM 2948 O O . ARG B 1 92 ? 5.152 -8.07 5.172 1 93.75 92 ARG B O 1
ATOM 2955 N N . PRO B 1 93 ? 4.004 -6.141 5.059 1 93.12 93 PRO B N 1
ATOM 2956 C CA . PRO B 1 93 ? 5.207 -5.469 4.566 1 93.12 93 PRO B CA 1
ATOM 2957 C C . PRO B 1 93 ? 6.277 -5.309 5.645 1 93.12 93 PRO B C 1
ATOM 2959 O O . PRO B 1 93 ? 5.953 -5.207 6.828 1 93.12 93 PRO B O 1
ATOM 2962 N N . ASP B 1 94 ? 7.465 -5.375 5.199 1 93 94 ASP B N 1
ATOM 2963 C CA . ASP B 1 94 ? 8.641 -5.055 6.004 1 93 94 ASP B CA 1
ATOM 2964 C C . ASP B 1 94 ? 9.203 -3.686 5.629 1 93 94 ASP B C 1
ATOM 2966 O O . ASP B 1 94 ? 9.547 -3.445 4.469 1 93 94 ASP B O 1
ATOM 2970 N N . ILE B 1 95 ? 9.297 -2.822 6.531 1 91.62 95 ILE B N 1
ATOM 2971 C CA . ILE B 1 95 ? 9.641 -1.433 6.25 1 91.62 95 ILE B CA 1
ATOM 2972 C C . ILE B 1 95 ? 11.016 -1.362 5.586 1 91.62 95 ILE B C 1
ATOM 2974 O O . ILE B 1 95 ? 11.188 -0.687 4.566 1 91.62 95 ILE B O 1
ATOM 2978 N N . LEU B 1 96 ? 12 -2.012 6.168 1 90.81 96 LEU B N 1
ATOM 2979 C CA . LEU B 1 96 ? 13.352 -1.952 5.617 1 90.81 96 LEU B CA 1
ATOM 2980 C C . LEU B 1 96 ? 13.406 -2.629 4.25 1 90.81 96 LEU B C 1
ATOM 2982 O O . LEU B 1 96 ? 14.117 -2.166 3.354 1 90.81 96 LEU B O 1
ATOM 2986 N N . LEU B 1 97 ? 12.625 -3.727 4.188 1 94.25 97 LEU B N 1
ATOM 2987 C CA . LEU B 1 97 ? 12.57 -4.395 2.891 1 94.25 97 LEU B CA 1
ATOM 2988 C C . LEU B 1 97 ? 11.891 -3.506 1.854 1 94.25 97 LEU B C 1
ATOM 2990 O O . LEU B 1 97 ? 12.312 -3.457 0.698 1 94.25 97 LEU B O 1
ATOM 2994 N N . SER B 1 98 ? 10.828 -2.852 2.26 1 95.25 98 SER B N 1
ATOM 2995 C CA . SER B 1 98 ? 10.141 -1.936 1.357 1 95.25 98 SER B CA 1
ATOM 2996 C C . SER B 1 98 ? 11.07 -0.821 0.888 1 95.25 98 SER B C 1
ATOM 2998 O O . SER B 1 98 ? 11.023 -0.419 -0.276 1 95.25 98 SER B O 1
ATOM 3000 N N . LEU B 1 99 ? 11.898 -0.323 1.755 1 93.69 99 LEU B N 1
ATOM 3001 C CA . LEU B 1 99 ? 12.883 0.685 1.371 1 93.69 99 LEU B CA 1
ATOM 3002 C C . LEU B 1 99 ? 13.883 0.116 0.366 1 93.69 99 LEU B C 1
ATOM 3004 O O . LEU B 1 99 ? 14.195 0.762 -0.636 1 93.69 99 LEU B O 1
ATOM 3008 N N . LYS B 1 100 ? 14.328 -1.027 0.685 1 93.25 100 LYS B N 1
ATOM 3009 C CA . LYS B 1 100 ? 15.234 -1.69 -0.244 1 93.25 100 LYS B CA 1
ATOM 3010 C C . LYS B 1 100 ? 14.594 -1.863 -1.616 1 93.25 100 LYS B C 1
ATOM 3012 O O . LYS B 1 100 ? 15.227 -1.612 -2.643 1 93.25 100 LYS B O 1
ATOM 3017 N N . ASN B 1 101 ? 13.328 -2.318 -1.6 1 96.31 101 ASN B N 1
ATOM 3018 C CA . ASN B 1 101 ? 12.594 -2.477 -2.854 1 96.31 101 ASN B CA 1
ATOM 3019 C C . ASN B 1 101 ? 12.508 -1.159 -3.621 1 96.31 101 ASN B C 1
ATOM 3021 O O . ASN B 1 101 ? 12.695 -1.133 -4.84 1 96.31 101 ASN B O 1
ATOM 3025 N N . TRP B 1 102 ? 12.289 -0.2 -2.906 1 94.88 102 TRP B N 1
ATOM 3026 C CA . TRP B 1 102 ? 12.188 1.132 -3.494 1 94.88 102 TRP B CA 1
ATOM 3027 C C . TRP B 1 102 ? 13.508 1.549 -4.129 1 94.88 102 TRP B C 1
ATOM 3029 O O . TRP B 1 102 ? 13.531 2.076 -5.242 1 94.88 102 TRP B O 1
ATOM 3039 N N . ILE B 1 103 ? 14.547 1.323 -3.49 1 92.62 103 ILE B N 1
ATOM 3040 C CA . ILE B 1 103 ? 15.875 1.65 -3.994 1 92.62 103 ILE B CA 1
ATOM 3041 C C . ILE B 1 103 ? 16.172 0.832 -5.25 1 92.62 103 ILE B C 1
ATOM 3043 O O . ILE B 1 103 ? 16.609 1.376 -6.266 1 92.62 103 ILE B O 1
ATOM 3047 N N . LEU B 1 104 ? 15.93 -0.456 -5.16 1 93.75 104 LEU B N 1
ATOM 3048 C CA . LEU B 1 104 ? 16.188 -1.324 -6.305 1 93.75 104 LEU B CA 1
ATOM 3049 C C . LEU B 1 104 ? 15.367 -0.881 -7.512 1 93.75 104 LEU B C 1
ATOM 3051 O O . LEU B 1 104 ? 15.867 -0.873 -8.641 1 93.75 104 LEU B O 1
ATOM 3055 N N . ALA B 1 105 ? 14.133 -0.48 -7.32 1 96 105 ALA B N 1
ATOM 3056 C CA . ALA B 1 105 ? 13.266 -0.049 -8.406 1 96 105 ALA B CA 1
ATOM 3057 C C . ALA B 1 105 ? 13.773 1.244 -9.039 1 96 105 ALA B C 1
ATOM 3059 O O . ALA B 1 105 ? 13.938 1.323 -10.258 1 96 105 ALA B O 1
ATOM 3060 N N . LYS B 1 106 ? 14.094 2.162 -8.234 1 91.88 106 LYS B N 1
ATOM 3061 C CA . LYS B 1 106 ? 14.367 3.516 -8.711 1 91.88 106 LYS B CA 1
ATOM 3062 C C . LYS B 1 106 ? 15.805 3.654 -9.188 1 91.88 106 LYS B C 1
ATOM 3064 O O . LYS B 1 106 ? 16.094 4.391 -10.133 1 91.88 106 LYS B O 1
ATOM 3069 N N . PHE B 1 107 ? 16.703 2.861 -8.602 1 90.25 107 PHE B N 1
ATOM 3070 C CA . PHE B 1 107 ? 18.109 3.162 -8.859 1 90.25 107 PHE B CA 1
ATOM 3071 C C . PHE B 1 107 ? 18.797 1.984 -9.539 1 90.25 107 PHE B C 1
ATOM 3073 O O . PHE B 1 107 ? 19.984 2.062 -9.875 1 90.25 107 PHE B O 1
ATOM 3080 N N . ILE B 1 108 ? 18.047 0.924 -9.688 1 92.31 108 ILE B N 1
ATOM 3081 C CA . ILE B 1 108 ? 18.641 -0.188 -10.422 1 92.31 108 ILE B CA 1
ATOM 3082 C C . ILE B 1 108 ? 17.766 -0.538 -11.617 1 92.31 108 ILE B C 1
ATOM 3084 O O . ILE B 1 108 ? 18.188 -0.384 -12.773 1 92.31 108 ILE B O 1
ATOM 3088 N N . ILE B 1 109 ? 16.578 -0.836 -11.414 1 95.38 109 ILE B N 1
ATOM 3089 C CA . ILE B 1 109 ? 15.719 -1.295 -12.508 1 95.38 109 ILE B CA 1
ATOM 3090 C C . ILE B 1 109 ? 15.477 -0.15 -13.484 1 95.38 109 ILE B C 1
ATOM 3092 O O . ILE B 1 109 ? 15.766 -0.272 -14.68 1 95.38 109 ILE B O 1
ATOM 3096 N N . GLN B 1 110 ? 15.07 0.919 -13.008 1 94.62 110 GLN B N 1
ATOM 3097 C CA . GLN B 1 110 ? 14.672 2.021 -13.875 1 94.62 110 GLN B CA 1
ATOM 3098 C C . GLN B 1 110 ? 15.852 2.518 -14.711 1 94.62 110 GLN B C 1
ATOM 3100 O O . GLN B 1 110 ? 15.766 2.58 -15.938 1 94.62 110 GLN B O 1
ATOM 3105 N N . PRO B 1 111 ? 16.953 2.734 -14.141 1 92.69 111 PRO B N 1
ATOM 3106 C CA . PRO B 1 111 ? 18.016 3.32 -14.961 1 92.69 111 PRO B CA 1
ATOM 3107 C C . PRO B 1 111 ? 18.75 2.281 -15.805 1 92.69 111 PRO B C 1
ATOM 3109 O O . PRO B 1 111 ? 19.25 2.6 -16.891 1 92.69 111 PRO B O 1
ATOM 3112 N N . TYR B 1 112 ? 18.781 0.988 -15.438 1 92.06 112 TYR B N 1
ATOM 3113 C CA . TYR B 1 112 ? 19.703 0.062 -16.094 1 92.06 112 TYR B CA 1
ATOM 3114 C C . TYR B 1 112 ? 18.938 -1.041 -16.812 1 92.06 112 TYR B C 1
ATOM 3116 O O . TYR B 1 112 ? 19.453 -1.646 -17.75 1 92.06 112 TYR B O 1
ATOM 3124 N N . LEU B 1 113 ? 17.75 -1.315 -16.375 1 94.5 113 LEU B N 1
ATOM 3125 C CA . LEU B 1 113 ? 17.062 -2.465 -16.953 1 94.5 113 LEU B CA 1
ATOM 3126 C C . LEU B 1 113 ? 15.859 -2.018 -17.781 1 94.5 113 LEU B C 1
ATOM 3128 O O . LEU B 1 113 ? 15.688 -2.463 -18.906 1 94.5 113 LEU B O 1
ATOM 3132 N N . ASP B 1 114 ? 15.062 -1.099 -17.281 1 95.94 114 ASP B N 1
ATOM 3133 C CA . ASP B 1 114 ? 13.805 -0.695 -17.891 1 95.94 114 ASP B CA 1
ATOM 3134 C C . ASP B 1 114 ? 13.422 0.726 -17.484 1 95.94 114 ASP B C 1
ATOM 3136 O O . ASP B 1 114 ? 12.82 0.934 -16.422 1 95.94 114 ASP B O 1
ATOM 3140 N N . ARG B 1 115 ? 13.539 1.702 -18.297 1 95.38 115 ARG B N 1
ATOM 3141 C CA . ARG B 1 115 ? 13.383 3.119 -17.984 1 95.38 115 ARG B CA 1
ATOM 3142 C C . ARG B 1 115 ? 11.93 3.459 -17.688 1 95.38 115 ARG B C 1
ATOM 3144 O O . ARG B 1 115 ? 11.648 4.43 -16.984 1 95.38 115 ARG B O 1
ATOM 3151 N N . GLU B 1 116 ? 11.023 2.621 -18.141 1 95.19 116 GLU B N 1
ATOM 3152 C CA . GLU B 1 116 ? 9.609 2.922 -17.984 1 95.19 116 GLU B CA 1
ATOM 3153 C C . GLU B 1 116 ? 9.023 2.227 -16.766 1 95.19 116 GLU B C 1
ATOM 3155 O O . GLU B 1 116 ? 7.871 2.457 -16.391 1 95.19 116 GLU B O 1
ATOM 3160 N N . PHE B 1 117 ? 9.867 1.491 -16.109 1 96.12 117 PHE B N 1
ATOM 3161 C CA . PHE B 1 117 ? 9.375 0.684 -15 1 96.12 117 PHE B CA 1
ATOM 3162 C C . PHE B 1 117 ? 9.047 1.561 -13.797 1 96.12 117 PHE B C 1
ATOM 3164 O O . PHE B 1 117 ? 9.859 2.402 -13.391 1 96.12 117 PHE B O 1
ATOM 3171 N N . THR B 1 118 ? 7.887 1.365 -13.211 1 93.81 118 THR B N 1
ATOM 3172 C CA . THR B 1 118 ? 7.551 1.852 -11.875 1 93.81 118 THR B CA 1
ATOM 3173 C C . THR B 1 118 ? 6.902 0.748 -11.047 1 93.81 118 THR B C 1
ATOM 3175 O O . THR B 1 118 ? 6.156 -0.076 -11.578 1 93.81 118 THR B O 1
ATOM 3178 N N . LEU B 1 119 ? 7.195 0.807 -9.812 1 94.5 119 LEU B N 1
ATOM 3179 C CA . LEU B 1 119 ? 6.613 -0.188 -8.922 1 94.5 119 LEU B CA 1
ATOM 3180 C C . LEU B 1 119 ? 5.094 -0.084 -8.906 1 94.5 119 LEU B C 1
ATOM 3182 O O . LEU B 1 119 ? 4.398 -1.097 -8.789 1 94.5 119 LEU B O 1
ATOM 3186 N N . THR B 1 120 ? 4.621 1.101 -9.031 1 91.5 120 THR B N 1
ATOM 3187 C CA . THR B 1 120 ? 3.182 1.339 -9.039 1 91.5 120 THR B CA 1
ATOM 3188 C C . THR B 1 120 ? 2.529 0.676 -10.25 1 91.5 120 THR B C 1
ATOM 3190 O O . THR B 1 120 ? 1.566 -0.081 -10.102 1 91.5 120 THR B O 1
ATOM 3193 N N . ASP B 1 121 ? 3.102 0.938 -11.453 1 93.75 121 ASP B N 1
ATOM 3194 C CA . ASP B 1 121 ? 2.559 0.344 -12.672 1 93.75 121 ASP B CA 1
ATOM 3195 C C . ASP B 1 121 ? 2.676 -1.178 -12.641 1 93.75 121 ASP B C 1
ATOM 3197 O O . ASP B 1 121 ? 1.748 -1.886 -13.039 1 93.75 121 ASP B O 1
ATOM 3201 N N . PHE B 1 122 ? 3.781 -1.641 -12.133 1 97.81 122 PHE B N 1
ATOM 3202 C CA . PHE B 1 122 ? 3.975 -3.08 -12.008 1 97.81 122 PHE B CA 1
ATOM 3203 C C . PHE B 1 122 ? 2.895 -3.697 -11.125 1 97.81 122 PHE B C 1
ATOM 32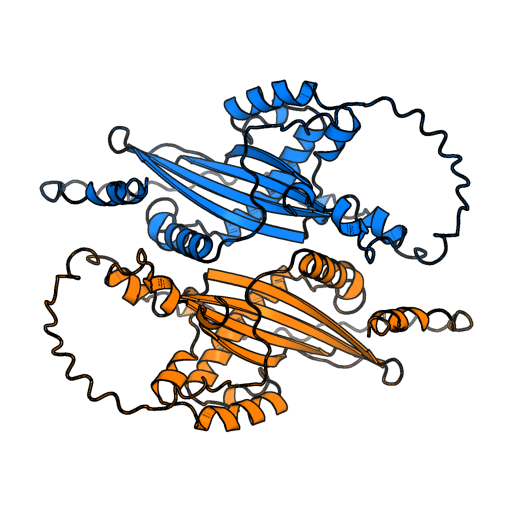05 O O . PHE B 1 122 ? 2.316 -4.73 -11.477 1 97.81 122 PHE B O 1
ATOM 3212 N N . THR B 1 123 ? 2.588 -3.082 -10 1 97.12 123 THR B N 1
ATOM 3213 C CA . THR B 1 123 ? 1.643 -3.625 -9.031 1 97.12 123 THR B CA 1
ATOM 3214 C C . THR B 1 123 ? 0.232 -3.66 -9.609 1 97.12 123 THR B C 1
ATOM 3216 O O . THR B 1 123 ? -0.514 -4.613 -9.383 1 97.12 123 THR B O 1
ATOM 3219 N N . ILE B 1 124 ? -0.098 -2.645 -10.383 1 94.5 124 ILE B N 1
ATOM 3220 C CA . ILE B 1 124 ? -1.391 -2.6 -11.062 1 94.5 124 ILE B CA 1
ATOM 3221 C C . ILE B 1 124 ? -1.498 -3.756 -12.047 1 94.5 124 ILE B C 1
ATOM 3223 O O . ILE B 1 124 ? -2.506 -4.469 -12.078 1 94.5 124 ILE B O 1
ATOM 3227 N N . GLY B 1 125 ? -0.472 -3.939 -12.805 1 97.12 125 GLY B N 1
ATOM 3228 C CA . GLY B 1 125 ? -0.45 -5.047 -13.742 1 97.12 125 GLY B CA 1
ATOM 3229 C C . GLY B 1 125 ? -0.474 -6.406 -13.07 1 97.12 125 GLY B C 1
ATOM 3230 O O . GLY B 1 125 ? -1.164 -7.316 -13.523 1 97.12 125 GLY B O 1
ATOM 3231 N N . ALA B 1 126 ? 0.286 -6.512 -12 1 98.5 126 ALA B N 1
ATOM 3232 C CA . ALA B 1 126 ? 0.343 -7.766 -11.258 1 98.5 126 ALA B CA 1
ATOM 3233 C C . ALA B 1 126 ? -1.035 -8.148 -10.727 1 98.5 126 ALA B C 1
ATOM 3235 O O . ALA B 1 126 ? -1.399 -9.328 -10.719 1 98.5 126 ALA B O 1
ATOM 3236 N N . LYS B 1 127 ? -1.746 -7.211 -10.258 1 97.5 127 LYS B N 1
ATOM 3237 C CA . LYS B 1 127 ? -3.1 -7.445 -9.766 1 97.5 127 LYS B CA 1
ATOM 3238 C C . LYS B 1 127 ? -3.992 -8.031 -10.852 1 97.5 127 LYS B C 1
ATOM 3240 O O . LYS B 1 127 ? -4.754 -8.969 -10.602 1 97.5 127 LYS B O 1
ATOM 3245 N N . GLN B 1 128 ? -3.891 -7.5 -12.102 1 97.19 128 GLN B N 1
ATOM 3246 C CA . GLN B 1 128 ? -4.668 -8.008 -13.227 1 97.19 128 GLN B CA 1
ATOM 3247 C C . GLN B 1 128 ? -4.258 -9.438 -13.578 1 97.19 128 GLN B C 1
ATOM 3249 O O . GLN B 1 128 ? -5.113 -10.289 -13.836 1 97.19 128 GLN B O 1
ATOM 3254 N N . ALA B 1 129 ? -3.018 -9.664 -13.477 1 98.38 129 ALA B N 1
ATOM 3255 C CA . ALA B 1 129 ? -2.484 -10.977 -13.844 1 98.38 129 ALA B CA 1
ATOM 3256 C C . ALA B 1 129 ? -2.994 -12.055 -12.898 1 98.38 129 ALA B C 1
ATOM 3258 O O . ALA B 1 129 ? -3.336 -13.164 -13.336 1 98.38 129 ALA B O 1
ATOM 3259 N N . VAL B 1 130 ? -3.08 -11.742 -11.648 1 98.19 130 VAL B N 1
ATOM 3260 C CA . VAL B 1 130 ? -3.486 -12.758 -10.68 1 98.19 130 VAL B CA 1
ATOM 3261 C C . VAL B 1 130 ? -4.957 -13.117 -10.898 1 98.19 130 VAL B C 1
ATOM 3263 O O . VAL B 1 130 ? -5.352 -14.273 -10.719 1 98.19 130 VAL B O 1
ATOM 3266 N N . GLY B 1 131 ? -5.742 -12.109 -11.32 1 97.38 131 GLY B N 1
ATOM 3267 C CA . GLY B 1 131 ? -7.125 -12.406 -11.664 1 97.38 131 GLY B CA 1
ATOM 3268 C C . GLY B 1 131 ? -7.262 -13.398 -12.805 1 97.38 131 GLY B C 1
ATOM 3269 O O . GLY B 1 131 ? -8.047 -14.344 -12.719 1 97.38 131 GLY B O 1
ATOM 3270 N N . ILE B 1 132 ? -6.473 -13.188 -13.781 1 98.31 132 ILE B N 1
ATOM 3271 C CA . ILE B 1 132 ? -6.535 -14.023 -14.969 1 98.31 132 ILE B CA 1
ATOM 3272 C C . ILE B 1 132 ? -6.004 -15.422 -14.648 1 98.31 132 ILE B C 1
ATOM 3274 O O . ILE B 1 132 ? -6.676 -16.422 -14.906 1 98.31 132 ILE B O 1
ATOM 3278 N N . VAL B 1 133 ? -4.879 -15.516 -13.984 1 98.69 133 VAL B N 1
ATOM 3279 C CA . VAL B 1 133 ? -4.207 -16.781 -13.727 1 98.69 133 VAL B CA 1
ATOM 3280 C C . VAL B 1 133 ? -5.012 -17.609 -12.719 1 98.69 133 VAL B C 1
ATOM 3282 O O . VAL B 1 133 ? -5.148 -18.828 -12.867 1 98.69 133 VAL B O 1
ATOM 3285 N N . SER B 1 134 ? -5.543 -16.938 -11.711 1 98.25 134 SER B N 1
ATOM 3286 C CA . SER B 1 134 ? -6.328 -17.672 -10.719 1 98.25 134 SER B CA 1
ATOM 3287 C C . SER B 1 134 ? -7.594 -18.25 -11.328 1 98.25 134 SER B C 1
ATOM 3289 O O . SER B 1 134 ? -8.078 -19.297 -10.891 1 98.25 134 SER B O 1
ATOM 3291 N N . SER B 1 135 ? -8.125 -17.594 -12.336 1 98.12 135 SER B N 1
ATOM 3292 C CA . SER B 1 135 ? -9.289 -18.141 -13.039 1 98.12 135 SER B CA 1
ATOM 3293 C C . SER B 1 135 ? -8.945 -19.453 -13.734 1 98.12 135 SER B C 1
ATOM 3295 O O . SER B 1 135 ? -9.688 -20.422 -13.625 1 98.12 135 SER B O 1
ATOM 3297 N N . TYR B 1 136 ? -7.859 -19.438 -14.445 1 98.56 136 TYR B N 1
ATOM 3298 C CA . TYR B 1 136 ? -7.402 -20.672 -15.094 1 98.56 136 TYR B CA 1
ATOM 3299 C C . TYR B 1 136 ? -7.09 -21.734 -14.055 1 98.56 136 TYR B C 1
ATOM 3301 O O . TYR B 1 136 ? -7.441 -22.906 -14.234 1 98.56 136 TYR B O 1
ATOM 3309 N N . LEU B 1 137 ? -6.496 -21.312 -12.992 1 98.06 137 LEU B N 1
ATOM 3310 C CA . LEU B 1 137 ? -6.105 -22.219 -11.922 1 98.06 137 LEU B CA 1
ATOM 3311 C C . LEU B 1 137 ? -7.324 -22.922 -11.328 1 98.06 137 LEU B C 1
ATOM 3313 O O . LEU B 1 137 ? -7.332 -24.141 -11.164 1 98.06 137 LEU B O 1
ATOM 3317 N N . SER B 1 138 ? -8.32 -22.188 -11.039 1 97.56 138 SER B N 1
ATOM 3318 C CA . SER B 1 138 ? -9.508 -22.719 -10.383 1 97.56 138 SER B CA 1
ATOM 3319 C C . SER B 1 138 ? -10.227 -23.734 -11.273 1 97.56 138 SER B C 1
ATOM 3321 O O . SER B 1 138 ? -10.977 -24.578 -10.789 1 97.56 138 SER B O 1
ATOM 3323 N N . GLN B 1 139 ? -9.969 -23.656 -12.586 1 97.5 139 GLN B N 1
ATOM 3324 C CA . GLN B 1 139 ? -10.609 -24.531 -13.562 1 97.5 139 GLN B CA 1
ATOM 3325 C C . GLN B 1 139 ? -9.68 -25.672 -13.969 1 97.5 139 GLN B C 1
ATOM 3327 O O . GLN B 1 139 ? -10.055 -26.531 -14.773 1 97.5 139 GLN B O 1
ATOM 3332 N N . GLY B 1 140 ? -8.516 -25.656 -13.508 1 97.62 140 GLY B N 1
ATOM 3333 C CA . GLY B 1 140 ? -7.535 -26.656 -13.922 1 97.62 140 GLY B CA 1
ATOM 3334 C C . GLY B 1 140 ? -7.117 -26.5 -15.375 1 97.62 140 GLY B C 1
ATOM 3335 O O . GLY B 1 140 ? -6.805 -27.484 -16.047 1 97.62 140 GLY B O 1
ATOM 3336 N N . ASP B 1 141 ? -7.246 -25.281 -15.82 1 98.25 141 ASP B N 1
ATOM 3337 C CA . ASP B 1 141 ? -6.879 -25 -17.203 1 98.25 141 ASP B CA 1
ATOM 3338 C C . ASP B 1 141 ? -5.41 -24.594 -17.312 1 98.25 141 ASP B C 1
ATOM 3340 O O . ASP B 1 141 ? -5.102 -23.438 -17.609 1 98.25 141 ASP B O 1
ATOM 3344 N N . PHE B 1 142 ? -4.52 -25.547 -17.266 1 98.31 142 PHE B N 1
ATOM 3345 C CA . PHE B 1 142 ? -3.082 -25.312 -17.234 1 98.31 142 PHE B CA 1
ATOM 3346 C C . PHE B 1 142 ? -2.576 -24.906 -18.625 1 98.31 142 PHE B C 1
ATOM 3348 O O . PHE B 1 142 ? -1.558 -24.219 -18.734 1 98.31 142 PHE B O 1
ATOM 3355 N N . GLN B 1 143 ? -3.252 -25.281 -19.609 1 98.12 143 GLN B N 1
ATOM 3356 C CA . GLN B 1 143 ? -2.867 -24.906 -20.969 1 98.12 143 GLN B CA 1
ATOM 3357 C C . GLN B 1 143 ? -2.973 -23.406 -21.172 1 98.12 143 GLN B C 1
ATOM 3359 O O . GLN B 1 143 ? -2.068 -22.781 -21.75 1 98.12 143 GLN B O 1
ATOM 3364 N N . SER B 1 144 ? -4.059 -22.797 -20.656 1 98.06 144 SER B N 1
ATOM 3365 C CA . SER B 1 144 ? -4.27 -21.359 -20.828 1 98.06 144 SER B CA 1
ATOM 3366 C C . SER B 1 144 ? -3.307 -20.547 -19.969 1 98.06 144 SER B C 1
ATOM 3368 O O . SER B 1 144 ? -3.143 -19.344 -20.172 1 98.06 144 SER B O 1
ATOM 3370 N N . MET B 1 145 ? -2.654 -21.172 -19.062 1 98 145 MET B N 1
ATOM 3371 C CA . MET B 1 145 ? -1.704 -20.5 -18.172 1 98 145 MET B CA 1
ATOM 3372 C C . MET B 1 145 ? -0.349 -20.344 -18.859 1 98 145 MET B C 1
ATOM 3374 O O . MET B 1 145 ? 0.493 -19.578 -18.391 1 98 145 MET B O 1
ATOM 3378 N N . LYS B 1 146 ? -0.183 -21.172 -19.891 1 97.56 146 LYS B N 1
ATOM 3379 C CA . LYS B 1 146 ? 1.085 -21.094 -20.609 1 97.56 146 LYS B CA 1
ATOM 3380 C C . LYS B 1 146 ? 1.342 -19.672 -21.094 1 97.56 146 LYS B C 1
ATOM 3382 O O . LYS B 1 146 ? 0.446 -19.016 -21.656 1 97.56 146 LYS B O 1
ATOM 3387 N N . GLY B 1 147 ? 2.576 -19.125 -20.828 1 96.06 147 GLY B N 1
ATOM 3388 C CA . GLY B 1 147 ? 2.924 -17.766 -21.188 1 96.06 147 GLY B CA 1
ATOM 3389 C C . GLY B 1 147 ? 2.734 -16.781 -20.047 1 96.06 147 GLY B C 1
ATOM 3390 O O . GLY B 1 147 ? 3.361 -15.719 -20.031 1 96.06 147 GLY B O 1
ATOM 3391 N N . LEU B 1 148 ? 1.848 -17.172 -19.141 1 98.31 148 LEU B N 1
ATOM 3392 C CA . LEU B 1 148 ? 1.597 -16.328 -17.969 1 98.31 148 LEU B CA 1
ATOM 3393 C C . LEU B 1 148 ? 2.297 -16.891 -16.734 1 98.31 148 LEU B C 1
ATOM 3395 O O . LEU B 1 148 ? 2.656 -16.141 -15.828 1 98.31 148 LEU B O 1
ATOM 3399 N N . VAL B 1 149 ? 2.428 -18.156 -16.75 1 98.75 149 VAL B N 1
ATOM 3400 C CA . VAL B 1 149 ? 3.109 -18.906 -15.711 1 98.75 149 VAL B CA 1
ATOM 3401 C C . VAL B 1 149 ? 4.207 -19.766 -16.328 1 98.75 149 VAL B C 1
ATOM 3403 O O . VAL B 1 149 ? 4.023 -20.328 -17.406 1 98.75 149 VAL B O 1
ATOM 3406 N N . THR B 1 150 ? 5.367 -19.812 -15.672 1 98.44 150 THR B N 1
ATOM 3407 C CA . THR B 1 150 ? 6.473 -20.578 -16.234 1 98.44 150 THR B CA 1
ATOM 3408 C C . THR B 1 150 ? 6.121 -22.062 -16.297 1 98.44 150 THR B C 1
ATOM 3410 O O . THR B 1 150 ? 5.332 -22.562 -15.492 1 98.44 150 THR B O 1
ATOM 3413 N N . ASP B 1 151 ? 6.77 -22.781 -17.156 1 98 151 ASP B N 1
ATOM 3414 C CA . ASP B 1 151 ? 6.48 -24.203 -17.375 1 98 151 ASP B CA 1
ATOM 3415 C C . ASP B 1 151 ? 6.773 -25.031 -16.125 1 98 151 ASP B C 1
ATOM 3417 O O . ASP B 1 151 ? 6.008 -25.922 -15.781 1 98 151 ASP B O 1
ATOM 3421 N N . ASP B 1 152 ? 7.891 -24.656 -15.516 1 97.81 152 ASP B N 1
ATOM 3422 C CA . ASP B 1 152 ? 8.258 -25.391 -14.305 1 97.81 152 ASP B CA 1
ATOM 3423 C C . ASP B 1 152 ? 7.199 -25.219 -13.219 1 97.81 152 ASP B C 1
ATOM 3425 O O . ASP B 1 152 ? 6.848 -26.172 -12.531 1 97.81 152 ASP B O 1
ATOM 3429 N N . ALA B 1 153 ? 6.727 -24.078 -13.086 1 98.5 153 ALA B N 1
ATOM 3430 C CA . ALA B 1 153 ? 5.688 -23.812 -12.094 1 98.5 153 ALA B CA 1
ATOM 3431 C C . ALA B 1 153 ? 4.395 -24.547 -12.445 1 98.5 153 ALA B C 1
ATOM 3433 O O . ALA B 1 153 ? 3.758 -25.141 -11.578 1 98.5 153 ALA B O 1
ATOM 3434 N N . ILE B 1 154 ? 4.012 -24.516 -13.703 1 98.44 154 ILE B N 1
ATOM 3435 C CA . ILE B 1 154 ? 2.797 -25.188 -14.148 1 98.44 154 ILE B CA 1
ATOM 3436 C C . ILE B 1 154 ? 2.883 -26.688 -13.828 1 98.44 154 ILE B C 1
ATOM 3438 O O . ILE B 1 154 ? 1.908 -27.281 -13.367 1 98.44 154 ILE B O 1
ATOM 3442 N N . ALA B 1 155 ? 4.02 -27.266 -14.039 1 97.88 155 ALA B N 1
ATOM 3443 C CA . ALA B 1 155 ? 4.207 -28.688 -13.773 1 97.88 155 ALA B CA 1
ATOM 3444 C C . ALA B 1 155 ? 4.008 -29 -12.297 1 97.88 155 ALA B C 1
ATOM 3446 O O . ALA B 1 155 ? 3.324 -29.969 -11.945 1 97.88 155 ALA B O 1
ATOM 3447 N N . GLU B 1 156 ? 4.562 -28.188 -11.461 1 97.81 156 GLU B N 1
ATOM 3448 C CA . GLU B 1 156 ? 4.422 -28.391 -10.023 1 97.81 156 GLU B CA 1
ATOM 3449 C C . GLU B 1 156 ? 2.975 -28.188 -9.578 1 97.81 156 GLU B C 1
ATOM 3451 O O . GLU B 1 156 ? 2.443 -28.969 -8.797 1 97.81 156 GLU B O 1
ATOM 3456 N N . ILE B 1 157 ? 2.357 -27.188 -10.078 1 98.06 157 ILE B N 1
ATOM 3457 C CA . ILE B 1 157 ? 0.977 -26.875 -9.727 1 98.06 157 ILE B CA 1
ATOM 3458 C C . ILE B 1 157 ? 0.059 -28.016 -10.148 1 98.06 157 ILE B C 1
ATOM 3460 O O . ILE B 1 157 ? -0.815 -28.438 -9.383 1 98.06 157 ILE B O 1
ATOM 3464 N N . ARG B 1 158 ? 0.307 -28.516 -11.344 1 96.88 158 ARG B N 1
ATOM 3465 C CA . ARG B 1 158 ? -0.516 -29.594 -11.875 1 96.88 158 ARG B CA 1
ATOM 3466 C C . ARG B 1 158 ? -0.452 -30.828 -10.984 1 96.88 158 ARG B C 1
ATOM 3468 O O . ARG B 1 158 ? -1.479 -31.438 -10.695 1 96.88 158 ARG B O 1
ATOM 3475 N N . ARG B 1 159 ? 0.691 -31.109 -10.508 1 96.19 159 ARG B N 1
ATOM 3476 C CA . ARG B 1 159 ? 0.883 -32.25 -9.633 1 96.19 159 ARG B CA 1
ATOM 3477 C C . ARG B 1 159 ? 0.115 -32.094 -8.328 1 96.19 159 ARG B C 1
ATOM 3479 O O . ARG B 1 159 ? -0.554 -33.031 -7.875 1 96.19 159 ARG B O 1
ATOM 3486 N N . ASN B 1 160 ? 0.147 -30.969 -7.773 1 96.31 160 ASN B N 1
ATOM 3487 C CA . ASN B 1 160 ? -0.455 -30.719 -6.465 1 96.31 160 ASN B CA 1
ATOM 3488 C C . ASN B 1 160 ? -1.946 -30.422 -6.582 1 96.31 160 ASN B C 1
ATOM 3490 O O . ASN B 1 160 ? -2.707 -30.656 -5.645 1 96.31 160 ASN B O 1
ATOM 3494 N N . PHE B 1 161 ? -2.285 -29.922 -7.703 1 96.31 161 PHE B N 1
ATOM 3495 C CA . PHE B 1 161 ? -3.676 -29.594 -7.977 1 96.31 161 PHE B CA 1
ATOM 3496 C C . PHE B 1 161 ? -4.566 -30.812 -7.859 1 96.31 161 PHE B C 1
ATOM 3498 O O . PHE B 1 161 ? -5.695 -30.719 -7.367 1 96.31 161 PHE B O 1
ATOM 3505 N N . SER B 1 162 ? -4.078 -31.906 -8.25 1 93.44 162 SER B N 1
ATOM 3506 C CA . SER B 1 162 ? -4.828 -33.156 -8.258 1 93.44 162 SER B CA 1
ATOM 3507 C C . SER B 1 162 ? -5.152 -33.625 -6.84 1 93.44 162 SER B C 1
ATOM 3509 O O . SER B 1 162 ? -6.059 -34.438 -6.637 1 93.44 162 SER B O 1
ATOM 3511 N N . LYS B 1 163 ? -4.441 -33.062 -5.914 1 95.19 163 LYS B N 1
ATOM 3512 C CA . LYS B 1 163 ? -4.637 -33.438 -4.516 1 95.19 163 LYS B CA 1
ATOM 3513 C C . LYS B 1 163 ? -5.742 -32.625 -3.869 1 95.19 163 LYS B C 1
ATOM 3515 O O . LYS B 1 163 ? -6.195 -32.938 -2.768 1 95.19 163 LYS B O 1
ATOM 3520 N N . LEU B 1 164 ? -6.207 -31.609 -4.512 1 95.44 164 LEU B N 1
ATOM 3521 C CA . LEU B 1 164 ? -7.227 -30.719 -3.969 1 95.44 164 LEU B CA 1
ATOM 3522 C C . LEU B 1 164 ? -8.625 -31.266 -4.242 1 95.44 164 LEU B C 1
ATOM 3524 O O . LEU B 1 164 ? -8.859 -31.906 -5.27 1 95.44 164 LEU B O 1
ATOM 3528 N N . ASN B 1 165 ? -9.5 -31.016 -3.309 1 94.5 165 ASN B N 1
ATOM 3529 C CA . ASN B 1 165 ? -10.898 -31.328 -3.572 1 94.5 165 ASN B CA 1
ATOM 3530 C C . ASN B 1 165 ? -11.57 -30.234 -4.391 1 94.5 165 ASN B C 1
ATOM 3532 O O . ASN B 1 165 ? -10.945 -29.219 -4.699 1 94.5 165 ASN B O 1
ATOM 3536 N N . VAL B 1 166 ? -12.773 -30.422 -4.797 1 94.5 166 VAL B N 1
ATOM 3537 C CA . VAL B 1 166 ? -13.492 -29.547 -5.711 1 94.5 166 VAL B CA 1
ATOM 3538 C C . VAL B 1 166 ? -13.617 -28.156 -5.094 1 94.5 166 VAL B C 1
ATOM 3540 O O . VAL B 1 166 ? -13.391 -27.141 -5.77 1 94.5 166 VAL B O 1
ATOM 3543 N N . LYS B 1 167 ? -13.938 -28.047 -3.795 1 92.75 167 LYS B N 1
ATOM 3544 C CA . LYS B 1 167 ? -14.086 -26.75 -3.123 1 92.75 167 LYS B CA 1
ATOM 3545 C C . LYS B 1 167 ? -12.766 -26 -3.068 1 92.75 167 LYS B C 1
ATOM 3547 O O . LYS B 1 167 ? -12.719 -24.797 -3.312 1 92.75 167 LYS B O 1
ATOM 3552 N N . GLU B 1 168 ? -11.758 -26.719 -2.756 1 93.5 168 GLU B N 1
ATOM 3553 C CA . GLU B 1 168 ? -10.43 -26.125 -2.686 1 93.5 168 GLU B CA 1
ATOM 3554 C C . GLU B 1 168 ? -9.992 -25.578 -4.043 1 93.5 168 GLU B C 1
ATOM 3556 O O . GLU B 1 168 ? -9.352 -24.531 -4.121 1 93.5 168 GLU B O 1
ATOM 3561 N N . ARG B 1 169 ? -10.328 -26.297 -5.082 1 96.44 169 ARG B N 1
ATOM 3562 C CA . ARG B 1 169 ? -10 -25.859 -6.43 1 96.44 169 ARG B CA 1
ATOM 3563 C C . ARG B 1 169 ? -10.758 -24.578 -6.789 1 96.44 169 ARG B C 1
ATOM 3565 O O . ARG B 1 169 ? -10.164 -23.625 -7.289 1 96.44 169 ARG B O 1
ATOM 3572 N N . GLN B 1 170 ? -11.984 -24.531 -6.488 1 94.38 170 GLN B N 1
ATOM 3573 C CA . GLN B 1 170 ? -12.805 -23.359 -6.777 1 94.38 170 GLN B CA 1
ATOM 3574 C C . GLN B 1 170 ? -12.352 -22.156 -5.965 1 94.38 170 GLN B C 1
ATOM 3576 O O . GLN B 1 170 ? -12.414 -21.016 -6.441 1 94.38 170 GLN B O 1
ATOM 3581 N N . ASP B 1 171 ? -11.805 -22.438 -4.836 1 93.44 171 ASP B N 1
ATOM 3582 C CA . ASP B 1 171 ? -11.375 -21.391 -3.914 1 93.44 171 ASP B CA 1
ATOM 3583 C C . ASP B 1 171 ? -10.102 -20.719 -4.41 1 93.44 171 ASP B C 1
ATOM 3585 O O . ASP B 1 171 ? -9.695 -19.672 -3.879 1 93.44 171 ASP B O 1
ATOM 3589 N N . LEU B 1 172 ? -9.586 -21.281 -5.43 1 96.88 172 LEU B N 1
ATOM 3590 C CA . LEU B 1 172 ? -8.359 -20.703 -5.973 1 96.88 172 LEU B CA 1
ATOM 3591 C C . LEU B 1 172 ? -8.672 -19.453 -6.793 1 96.88 172 LEU B C 1
ATOM 3593 O O . LEU B 1 172 ? -7.777 -18.641 -7.066 1 96.88 172 LEU B O 1
ATOM 3597 N N . PHE B 1 173 ? -9.891 -19.281 -7.199 1 97.12 173 PHE B N 1
ATOM 3598 C CA . PHE B 1 173 ? -10.281 -18.125 -8.016 1 97.12 173 PHE B CA 1
ATOM 3599 C C . PHE B 1 173 ? -10.266 -16.844 -7.188 1 97.12 173 PHE B C 1
ATOM 3601 O O . PHE B 1 173 ? -10.797 -16.812 -6.078 1 97.12 173 PHE B O 1
ATOM 3608 N N . ILE B 1 174 ? -9.648 -15.836 -7.727 1 96.38 174 ILE B N 1
ATOM 3609 C CA . ILE B 1 174 ? -9.562 -14.531 -7.082 1 96.38 174 ILE B CA 1
ATOM 3610 C C . ILE B 1 174 ? -10.312 -13.492 -7.918 1 96.38 174 ILE B C 1
ATOM 3612 O O . ILE B 1 174 ? -9.906 -13.188 -9.039 1 96.38 174 ILE B O 1
ATOM 3616 N N . LYS B 1 175 ? -11.352 -12.984 -7.375 1 94.44 175 LYS B N 1
ATOM 3617 C CA . LYS B 1 175 ? -12.023 -11.828 -7.969 1 94.44 175 LYS B CA 1
ATOM 3618 C C . LYS B 1 175 ? -11.281 -10.531 -7.637 1 94.44 175 LYS B C 1
ATOM 3620 O O . LYS B 1 175 ? -11.047 -10.227 -6.465 1 94.44 175 LYS B O 1
ATOM 3625 N N . LEU B 1 176 ? -10.945 -9.75 -8.664 1 94.19 176 LEU B N 1
ATOM 3626 C CA . LEU B 1 176 ? -10.18 -8.523 -8.469 1 94.19 176 LEU B CA 1
ATOM 3627 C C . LEU B 1 176 ? -10.859 -7.609 -7.457 1 94.19 176 LEU B C 1
ATOM 3629 O O . LEU B 1 176 ? -10.195 -6.969 -6.645 1 94.19 176 LEU B O 1
ATOM 3633 N N . ALA B 1 177 ? -12.172 -7.594 -7.508 1 90.31 177 ALA B N 1
ATOM 3634 C CA . ALA B 1 177 ? -12.945 -6.691 -6.66 1 90.31 177 ALA B CA 1
ATOM 3635 C C . ALA B 1 177 ? -12.844 -7.094 -5.191 1 90.31 177 ALA B C 1
ATOM 3637 O O . ALA B 1 177 ? -13.188 -6.309 -4.301 1 90.31 177 ALA B O 1
ATOM 3638 N N . ASP B 1 178 ? -12.359 -8.266 -4.918 1 93.12 178 ASP B N 1
ATOM 3639 C CA . ASP B 1 178 ? -12.305 -8.781 -3.553 1 93.12 178 ASP B CA 1
ATOM 3640 C C . ASP B 1 178 ? -10.938 -8.516 -2.922 1 93.12 178 ASP B C 1
ATOM 3642 O O . ASP B 1 178 ? -10.734 -8.789 -1.737 1 93.12 178 ASP B O 1
ATOM 3646 N N . ILE B 1 179 ? -10.016 -7.977 -3.686 1 95.88 179 ILE B N 1
ATOM 3647 C CA . ILE B 1 179 ? -8.688 -7.652 -3.18 1 95.88 179 ILE B CA 1
ATOM 3648 C C . ILE B 1 179 ? -8.719 -6.309 -2.455 1 95.88 179 ILE B C 1
ATOM 3650 O O . ILE B 1 179 ? -9.016 -5.277 -3.062 1 95.88 179 ILE B O 1
ATOM 3654 N N . PHE B 1 180 ? -8.305 -6.379 -1.148 1 94.19 180 PHE B N 1
ATOM 3655 C CA . PHE B 1 180 ? -8.422 -5.105 -0.443 1 94.19 180 PHE B CA 1
ATOM 3656 C C . PHE B 1 180 ? -7.051 -4.598 -0.018 1 94.19 180 PHE B C 1
ATOM 3658 O O . PHE B 1 180 ? -6.906 -3.432 0.359 1 94.19 180 PHE B O 1
ATOM 3665 N N . ILE B 1 181 ? -6.02 -5.426 -0.125 1 95.88 181 ILE B N 1
ATOM 3666 C CA . ILE B 1 181 ? -4.637 -4.996 0.039 1 95.88 181 ILE B CA 1
ATOM 3667 C C . ILE B 1 181 ? -3.764 -5.641 -1.034 1 95.88 181 ILE B C 1
ATOM 3669 O O . ILE B 1 181 ? -3.936 -6.82 -1.357 1 95.88 181 ILE B O 1
ATOM 3673 N N . VAL B 1 182 ? -2.867 -4.91 -1.587 1 97.19 182 VAL B N 1
ATOM 3674 C CA . VAL B 1 182 ? -1.862 -5.422 -2.512 1 97.19 182 VAL B CA 1
ATOM 3675 C C . VAL B 1 182 ? -0.567 -4.629 -2.361 1 97.19 182 VAL B C 1
ATOM 3677 O O . VAL B 1 182 ? -0.593 -3.4 -2.268 1 97.19 182 VAL B O 1
ATOM 3680 N N . PHE B 1 183 ? 0.538 -5.316 -2.283 1 96.75 183 PHE B N 1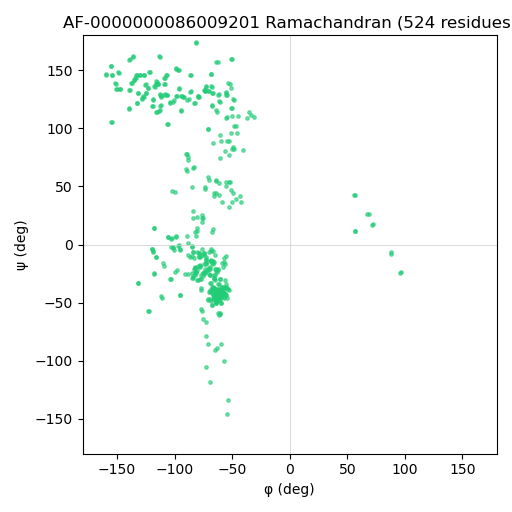
ATOM 3681 C CA . PHE B 1 183 ? 1.809 -4.605 -2.232 1 96.75 183 PHE B CA 1
ATOM 3682 C C . PHE B 1 183 ? 2.957 -5.516 -2.646 1 96.75 183 PHE B C 1
ATOM 3684 O O . PHE B 1 183 ? 2.928 -6.719 -2.387 1 96.75 183 PHE B O 1
ATOM 3691 N N . PRO B 1 184 ? 3.965 -4.914 -3.316 1 98.19 184 PRO B N 1
ATOM 3692 C CA . PRO B 1 184 ? 5.195 -5.68 -3.523 1 98.19 184 PRO B CA 1
ATOM 3693 C C . PRO B 1 184 ? 5.941 -5.965 -2.221 1 98.19 184 PRO B C 1
ATOM 3695 O O . PRO B 1 184 ? 6.125 -5.059 -1.403 1 98.19 184 PRO B O 1
ATOM 3698 N N . TYR B 1 185 ? 6.293 -7.191 -2.02 1 98.31 185 TYR B N 1
ATOM 3699 C CA . TYR B 1 185 ? 6.965 -7.59 -0.786 1 98.31 185 TYR B CA 1
ATOM 3700 C C . TYR B 1 185 ? 8.477 -7.605 -0.969 1 98.31 185 TYR B C 1
ATOM 3702 O O . TYR B 1 185 ? 9.219 -7.086 -0.128 1 98.31 185 TYR B O 1
ATOM 3710 N N . GLN B 1 186 ? 8.859 -8.18 -2.174 1 98.31 186 GLN B N 1
ATOM 3711 C CA . GLN B 1 186 ? 10.297 -8.344 -2.346 1 98.31 186 GLN B CA 1
ATOM 3712 C C . GLN B 1 186 ? 10.688 -8.273 -3.818 1 98.31 186 GLN B C 1
ATOM 3714 O O . GLN B 1 186 ? 10.055 -8.914 -4.664 1 98.31 186 GLN B O 1
ATOM 3719 N N . ILE B 1 187 ? 11.742 -7.5 -4.02 1 98.12 187 ILE B N 1
ATOM 3720 C CA . ILE B 1 187 ? 12.383 -7.457 -5.332 1 98.12 187 ILE B CA 1
ATOM 3721 C C . ILE B 1 187 ? 13.734 -8.156 -5.273 1 98.12 187 ILE B C 1
ATOM 3723 O O . ILE B 1 187 ? 14.516 -7.93 -4.348 1 98.12 187 ILE B O 1
ATOM 3727 N N . GLY B 1 188 ? 13.922 -9.055 -6.203 1 97.06 188 GLY B N 1
ATOM 3728 C CA . GLY B 1 188 ? 15.234 -9.656 -6.418 1 97.06 188 GLY B CA 1
ATOM 3729 C C . GLY B 1 188 ? 15.797 -9.375 -7.797 1 97.06 188 GLY B C 1
ATOM 3730 O O . GLY B 1 188 ? 15.062 -9.359 -8.789 1 97.06 188 GLY B O 1
ATOM 3731 N N . ILE B 1 189 ? 17.016 -9.055 -7.809 1 95.38 189 ILE B N 1
ATOM 3732 C CA . ILE B 1 189 ? 17.734 -8.906 -9.062 1 95.38 189 ILE B CA 1
ATOM 3733 C C . ILE B 1 189 ? 18.781 -10.016 -9.195 1 95.38 189 ILE B C 1
ATOM 3735 O O . ILE B 1 189 ? 19.547 -10.266 -8.266 1 95.38 189 ILE B O 1
ATOM 3739 N N . ILE B 1 190 ? 18.75 -10.68 -10.234 1 92.12 190 ILE B N 1
ATOM 3740 C CA . ILE B 1 190 ? 19.688 -11.758 -10.508 1 92.12 190 ILE B CA 1
ATOM 3741 C C . ILE B 1 190 ? 20.594 -11.367 -11.68 1 92.12 190 ILE B C 1
ATOM 3743 O O . ILE B 1 190 ? 20.109 -11.109 -12.781 1 92.12 190 ILE B O 1
ATOM 3747 N N . PHE B 1 191 ? 21.875 -11.242 -11.367 1 88.75 191 PHE B N 1
ATOM 3748 C CA . PHE B 1 191 ? 22.891 -10.953 -12.383 1 88.75 191 PHE B CA 1
ATOM 3749 C C . PHE B 1 191 ? 23.922 -12.062 -12.438 1 88.75 191 PHE B C 1
ATOM 3751 O O . PHE B 1 191 ? 24.484 -12.453 -11.414 1 88.75 191 PHE B O 1
ATOM 3758 N N . ASP B 1 192 ? 24 -12.625 -13.508 1 84.5 192 ASP B N 1
ATOM 3759 C CA . ASP B 1 192 ? 25.062 -13.609 -13.766 1 84.5 192 ASP B CA 1
ATOM 3760 C C . ASP B 1 192 ? 26.125 -13.039 -14.703 1 84.5 192 ASP B C 1
ATOM 3762 O O . ASP B 1 192 ? 25.922 -12.977 -15.922 1 84.5 192 ASP B O 1
ATOM 3766 N N . ASP B 1 193 ? 27.25 -12.672 -14.148 1 79.06 193 ASP B N 1
ATOM 3767 C CA . ASP B 1 193 ? 28.297 -12.031 -14.938 1 79.06 193 ASP B CA 1
ATOM 3768 C C . ASP B 1 193 ? 28.844 -12.984 -16 1 79.06 193 ASP B C 1
ATOM 3770 O O . ASP B 1 193 ? 29.188 -12.555 -17.109 1 79.06 193 ASP B O 1
ATOM 3774 N N . ASP B 1 194 ? 28.953 -14.195 -15.586 1 85.88 194 ASP B N 1
ATOM 3775 C CA . ASP B 1 194 ? 29.484 -15.156 -16.547 1 85.88 194 ASP B CA 1
ATOM 3776 C C . ASP B 1 194 ? 28.578 -15.289 -17.766 1 85.88 194 ASP B C 1
ATOM 3778 O O . ASP B 1 194 ? 29.031 -15.25 -18.906 1 85.88 194 ASP B O 1
ATOM 3782 N N . SER B 1 195 ? 27.312 -15.281 -17.562 1 83.06 195 SER B N 1
ATOM 3783 C CA . SER B 1 195 ? 26.344 -15.484 -18.625 1 83.06 195 SER B CA 1
ATOM 3784 C C . SER B 1 195 ? 25.703 -14.164 -19.062 1 83.06 195 SER B C 1
ATOM 3786 O O . SER B 1 195 ? 24.984 -14.109 -20.062 1 83.06 195 SER B O 1
ATOM 3788 N N . GLN B 1 196 ? 26 -13.086 -18.484 1 86.75 196 GLN B N 1
ATOM 3789 C CA . GLN B 1 196 ? 25.469 -11.75 -18.734 1 86.75 196 GLN B CA 1
ATOM 3790 C C . GLN B 1 196 ? 23.953 -11.734 -18.594 1 86.75 196 GLN B C 1
ATOM 3792 O O . GLN B 1 196 ? 23.281 -10.836 -19.109 1 86.75 196 GLN B O 1
ATOM 3797 N N . LYS B 1 197 ? 23.422 -12.82 -18.047 1 92.94 197 LYS B N 1
ATOM 3798 C CA . LYS B 1 197 ? 21.984 -12.898 -17.844 1 92.94 197 LYS B CA 1
ATOM 3799 C C . LYS B 1 197 ? 21.531 -11.992 -16.703 1 92.94 197 LYS B C 1
ATOM 3801 O O . LYS B 1 197 ? 22.234 -11.867 -15.695 1 92.94 197 LYS B O 1
ATOM 3806 N N . ARG B 1 198 ? 20.406 -11.266 -16.969 1 94.69 198 ARG B N 1
ATOM 3807 C CA . ARG B 1 198 ? 19.828 -10.367 -15.969 1 94.69 198 ARG B CA 1
ATOM 3808 C C . ARG B 1 198 ? 18.344 -10.641 -15.766 1 94.69 198 ARG B C 1
ATOM 3810 O O . ARG B 1 198 ? 17.578 -10.703 -16.734 1 94.69 198 ARG B O 1
ATOM 3817 N N . PHE B 1 199 ? 17.938 -10.891 -14.508 1 96.88 199 PHE B N 1
ATOM 3818 C CA . PHE B 1 199 ? 16.531 -11.117 -14.188 1 96.88 199 PHE B CA 1
ATOM 3819 C C . PHE B 1 199 ? 16.094 -10.234 -13.016 1 96.88 199 PHE B C 1
ATOM 3821 O O . PHE B 1 199 ? 16.922 -9.875 -12.172 1 96.88 199 PHE B O 1
ATOM 3828 N N . ALA B 1 200 ? 14.93 -9.852 -13.102 1 97.94 200 ALA B N 1
ATOM 3829 C CA . ALA B 1 200 ? 14.273 -9.281 -11.922 1 97.94 200 ALA B CA 1
ATOM 3830 C C . ALA B 1 200 ? 13.117 -10.164 -11.461 1 97.94 200 ALA B C 1
ATOM 3832 O O . ALA B 1 200 ? 12.359 -10.695 -12.281 1 97.94 200 ALA B O 1
ATOM 3833 N N . GLU B 1 201 ? 13.031 -10.328 -10.164 1 98.44 201 GLU B N 1
ATOM 3834 C CA . GLU B 1 201 ? 11.938 -11.055 -9.531 1 98.44 201 GLU B CA 1
ATOM 3835 C C . GLU B 1 201 ? 11.211 -10.188 -8.508 1 98.44 201 GLU B C 1
ATOM 3837 O O . GLU B 1 201 ? 11.844 -9.484 -7.723 1 98.44 201 GLU B O 1
ATOM 3842 N N . ILE B 1 202 ? 9.891 -10.219 -8.547 1 98.69 202 ILE B N 1
ATOM 3843 C CA . ILE B 1 202 ? 9.117 -9.438 -7.594 1 98.69 202 ILE B CA 1
ATOM 3844 C C . ILE B 1 202 ? 8.016 -10.305 -6.988 1 98.69 202 ILE B C 1
ATOM 3846 O O . ILE B 1 202 ? 7.195 -10.875 -7.715 1 98.69 202 ILE B O 1
ATOM 3850 N N . THR B 1 203 ? 8.031 -10.438 -5.695 1 98.88 203 THR B N 1
ATOM 3851 C CA . THR B 1 203 ? 6.961 -11.117 -4.973 1 98.88 203 THR B CA 1
ATOM 3852 C C . THR B 1 203 ? 5.902 -10.117 -4.512 1 98.88 203 THR B C 1
ATOM 3854 O O . THR B 1 203 ? 6.223 -9.109 -3.883 1 98.88 203 THR B O 1
ATOM 3857 N N . VAL B 1 204 ? 4.676 -10.398 -4.852 1 98.81 204 VAL B N 1
ATOM 3858 C CA . VAL B 1 204 ? 3.562 -9.523 -4.504 1 98.81 204 VAL B CA 1
ATOM 3859 C C . VAL B 1 204 ? 2.609 -10.242 -3.555 1 98.81 204 VAL B C 1
ATOM 3861 O O . VAL B 1 204 ? 2.32 -11.43 -3.738 1 98.81 204 VAL B O 1
ATOM 3864 N N . VAL B 1 205 ? 2.088 -9.531 -2.545 1 98.5 205 VAL B N 1
ATOM 3865 C CA . VAL B 1 205 ? 1.151 -10.062 -1.561 1 98.5 205 VAL B CA 1
ATOM 3866 C C . VAL B 1 205 ? -0.239 -9.477 -1.802 1 98.5 205 VAL B C 1
ATOM 3868 O O . VAL B 1 205 ? -0.381 -8.281 -2.068 1 98.5 205 VAL B O 1
ATOM 3871 N N . TYR B 1 206 ? -1.257 -10.32 -1.689 1 98.12 206 TYR B N 1
ATOM 3872 C CA . TYR B 1 206 ? -2.654 -9.93 -1.835 1 98.12 206 TYR B CA 1
ATOM 3873 C C . TYR B 1 206 ? -3.475 -10.375 -0.632 1 98.12 206 TYR B C 1
ATOM 3875 O O . TYR B 1 206 ? -3.4 -11.539 -0.22 1 98.12 206 TYR B O 1
ATOM 3883 N N . HIS B 1 207 ? -4.168 -9.484 -0.045 1 97.31 207 HIS B N 1
ATOM 3884 C CA . HIS B 1 207 ? -5.215 -9.82 0.916 1 97.31 207 HIS B CA 1
ATOM 3885 C C . HIS B 1 207 ? -6.59 -9.797 0.259 1 97.31 207 HIS B C 1
ATOM 3887 O O . HIS B 1 207 ? -6.969 -8.812 -0.374 1 97.31 207 HIS B O 1
ATOM 3893 N N . ILE B 1 208 ? -7.312 -10.875 0.433 1 96.38 208 ILE B N 1
ATOM 3894 C CA . ILE B 1 208 ? -8.555 -11.062 -0.303 1 96.38 208 ILE B CA 1
ATOM 3895 C C . ILE B 1 208 ? -9.664 -11.484 0.657 1 96.38 208 ILE B C 1
ATOM 3897 O O . ILE B 1 208 ? -9.461 -12.352 1.509 1 96.38 208 ILE B O 1
ATOM 3901 N N . ILE B 1 209 ? -10.727 -10.852 0.59 1 92.06 209 ILE B N 1
ATOM 3902 C CA . ILE B 1 209 ? -11.906 -11.305 1.322 1 92.06 209 ILE B CA 1
ATOM 3903 C C . ILE B 1 209 ? -12.781 -12.164 0.41 1 92.06 209 ILE B C 1
ATOM 3905 O O . ILE B 1 209 ? -13.273 -11.688 -0.617 1 92.06 209 ILE B O 1
ATOM 3909 N N . LYS B 1 210 ? -12.883 -13.305 0.756 1 86.69 210 LYS B N 1
ATOM 3910 C CA . LYS B 1 210 ? -13.641 -14.242 -0.069 1 86.69 210 LYS B CA 1
ATOM 3911 C C . LYS B 1 210 ? -15.141 -14 0.069 1 86.69 210 LYS B C 1
ATOM 3913 O O . LYS B 1 210 ? -15.648 -13.836 1.181 1 86.69 210 LYS B O 1
ATOM 3918 N N . ASP B 1 211 ? -15.867 -13.953 -1.125 1 79.94 211 ASP B N 1
ATOM 3919 C CA . ASP B 1 211 ? -17.328 -13.93 -1.196 1 79.94 211 ASP B CA 1
ATOM 3920 C C . ASP B 1 211 ? -17.891 -12.766 -0.39 1 79.94 211 ASP B C 1
ATOM 3922 O O . ASP B 1 211 ? -18.812 -12.953 0.421 1 79.94 211 ASP B O 1
ATOM 3926 N N . PHE B 1 212 ? -17.297 -11.68 -0.496 1 80.75 212 PHE B N 1
ATOM 3927 C CA . PHE B 1 212 ? -17.688 -10.523 0.303 1 80.75 212 PHE B CA 1
ATOM 3928 C C . PHE B 1 212 ? -19.172 -10.203 0.105 1 80.75 212 PHE B C 1
ATOM 3930 O O . PHE B 1 212 ? -19.875 -9.906 1.067 1 80.75 212 PHE B O 1
ATOM 3937 N N . GLU B 1 213 ? -19.594 -10.258 -1.14 1 76.62 213 GLU B N 1
ATOM 3938 C CA . GLU B 1 213 ? -21 -9.938 -1.397 1 76.62 213 GLU B CA 1
ATOM 3939 C C . GLU B 1 213 ? -21.922 -10.836 -0.583 1 76.62 213 GLU B C 1
ATOM 3941 O O . GLU B 1 213 ? -22.922 -10.367 -0.031 1 76.62 213 GLU B O 1
ATOM 3946 N N . GLU B 1 214 ? -21.562 -12.094 -0.544 1 76.12 214 GLU B N 1
ATOM 3947 C CA . GLU B 1 214 ? -22.359 -13.031 0.236 1 76.12 214 GLU B CA 1
ATOM 3948 C C . GLU B 1 214 ? -22.25 -12.734 1.73 1 76.12 214 GLU B C 1
ATOM 3950 O O . GLU B 1 214 ? -23.25 -12.797 2.453 1 76.12 214 GLU B O 1
ATOM 3955 N N . MET B 1 215 ? -21.109 -12.391 2.119 1 77.62 215 MET B N 1
ATOM 3956 C CA . MET B 1 215 ? -20.859 -12.094 3.527 1 77.62 215 MET B CA 1
ATOM 3957 C C . MET B 1 215 ? -21.625 -10.844 3.957 1 77.62 215 MET B C 1
ATOM 3959 O O . MET B 1 215 ? -22.219 -10.812 5.035 1 77.62 215 MET B O 1
ATOM 3963 N N . ARG B 1 216 ? -21.578 -9.953 3.148 1 77.62 216 ARG B N 1
ATOM 3964 C CA . ARG B 1 216 ? -22.25 -8.688 3.418 1 77.62 216 ARG B CA 1
ATOM 3965 C C . ARG B 1 216 ? -23.766 -8.891 3.512 1 77.62 216 ARG B C 1
ATOM 3967 O O . ARG B 1 216 ? -24.406 -8.344 4.406 1 77.62 216 ARG B O 1
ATOM 3974 N N . ALA B 1 217 ? -24.219 -9.688 2.633 1 74.88 217 ALA B N 1
ATOM 3975 C CA . ALA B 1 217 ? -25.656 -9.953 2.6 1 74.88 217 ALA B CA 1
ATOM 3976 C C . ALA B 1 217 ? -26.109 -10.648 3.879 1 74.88 217 ALA B C 1
ATOM 3978 O O . ALA B 1 217 ? -27.234 -10.445 4.336 1 74.88 217 ALA B O 1
ATOM 3979 N N . HIS B 1 218 ? -25.156 -11.305 4.539 1 74.06 218 HIS B N 1
ATOM 3980 C CA . HIS B 1 218 ? -25.516 -12.078 5.719 1 74.06 218 HIS B CA 1
ATOM 3981 C C . HIS B 1 218 ? -25.062 -11.383 7 1 74.06 218 HIS B C 1
ATOM 3983 O O . HIS B 1 218 ? -25.203 -11.938 8.094 1 74.06 218 HIS B O 1
ATOM 3989 N N . GLY B 1 219 ? -24.562 -10.203 6.906 1 67.31 219 GLY B N 1
ATOM 3990 C CA . GLY B 1 219 ? -24.203 -9.391 8.055 1 67.31 219 GLY B CA 1
ATOM 3991 C C . GLY B 1 219 ? -22.969 -9.898 8.781 1 67.31 219 GLY B C 1
ATOM 3992 O O . GLY B 1 219 ? -22.812 -9.656 9.977 1 67.31 219 GLY B O 1
ATOM 3993 N N . ARG B 1 220 ? -22.172 -10.719 8.219 1 69.75 220 ARG B N 1
ATOM 3994 C CA . ARG B 1 220 ? -21.031 -11.359 8.875 1 69.75 220 ARG B CA 1
ATOM 3995 C C . ARG B 1 220 ? -19.797 -10.461 8.844 1 69.75 220 ARG B C 1
ATOM 3997 O O . ARG B 1 220 ? -18.781 -10.773 9.453 1 69.75 220 ARG B O 1
ATOM 4004 N N . VAL B 1 221 ? -19.797 -9.352 8.281 1 70.81 221 VAL B N 1
ATOM 4005 C CA . VAL B 1 221 ? -18.625 -8.508 8.031 1 70.81 221 VAL B CA 1
ATOM 4006 C C . VAL B 1 221 ? -18.094 -7.961 9.352 1 70.81 221 VAL B C 1
ATOM 4008 O O . VAL B 1 221 ? -16.875 -7.77 9.508 1 70.81 221 VAL B O 1
ATOM 4011 N N . ASN B 1 222 ? -18.859 -7.82 10.328 1 67.44 222 ASN B N 1
ATOM 4012 C CA . ASN B 1 222 ? -18.453 -7.184 11.578 1 67.44 222 ASN B CA 1
ATOM 4013 C C . ASN B 1 222 ? -18.078 -8.211 12.641 1 67.44 222 ASN B C 1
ATOM 4015 O O . ASN B 1 222 ? -17.781 -7.852 13.781 1 67.44 222 ASN B O 1
ATOM 4019 N N . SER B 1 223 ? -18.062 -9.398 12.203 1 68.56 223 SER B N 1
ATOM 4020 C CA . SER B 1 223 ? -17.766 -10.445 13.18 1 68.56 223 SER B CA 1
ATOM 4021 C C . SER B 1 223 ? -16.297 -10.836 13.164 1 68.56 223 SER B C 1
ATOM 4023 O O . SER B 1 223 ? -15.594 -10.578 12.18 1 68.56 223 SER B O 1
ATOM 4025 N N . GLU B 1 224 ? -15.852 -11.242 14.305 1 74.38 224 GLU B N 1
ATOM 4026 C CA . GLU B 1 224 ? -14.492 -11.773 14.414 1 74.38 224 GLU B CA 1
ATOM 4027 C C . GLU B 1 224 ? -14.281 -12.945 13.461 1 74.38 224 GLU B C 1
ATOM 4029 O O . GLU B 1 224 ? -13.141 -13.258 13.109 1 74.38 224 GLU B O 1
ATOM 4034 N N . THR B 1 225 ? -15.336 -13.445 12.992 1 80.31 225 THR B N 1
ATOM 4035 C CA . THR B 1 225 ? -15.266 -14.625 12.133 1 80.31 225 THR B CA 1
ATOM 4036 C C . THR B 1 225 ? -14.852 -14.234 10.719 1 80.31 225 THR B C 1
ATOM 4038 O O . THR B 1 225 ? -14.492 -15.102 9.914 1 80.31 225 THR B O 1
ATOM 4041 N N . VAL B 1 226 ? -14.797 -12.922 10.508 1 83.81 226 VAL B N 1
ATOM 4042 C CA . VAL B 1 226 ? -14.445 -12.438 9.172 1 83.81 226 VAL B CA 1
ATOM 4043 C C . VAL B 1 226 ? -13.008 -12.836 8.844 1 83.81 226 VAL B C 1
ATOM 4045 O O . VAL B 1 226 ? -12.672 -13.039 7.672 1 83.81 226 VAL B O 1
ATOM 4048 N N . LYS B 1 227 ? -12.266 -13 9.836 1 85.81 227 LYS B N 1
ATOM 4049 C CA . LYS B 1 227 ? -10.859 -13.359 9.664 1 85.81 227 LYS B CA 1
ATOM 4050 C C . LYS B 1 227 ? -10.727 -14.695 8.93 1 85.81 227 LYS B C 1
ATOM 4052 O O . LYS B 1 227 ? -9.758 -14.922 8.211 1 85.81 227 LYS B O 1
ATOM 4057 N N . GLU B 1 228 ? -11.719 -15.516 9.125 1 85.06 228 GLU B N 1
ATOM 4058 C CA . GLU B 1 228 ? -11.688 -16.844 8.523 1 85.06 228 GLU B CA 1
ATOM 4059 C C . GLU B 1 228 ? -11.914 -16.781 7.016 1 85.06 228 GLU B C 1
ATOM 4061 O O . GLU B 1 228 ? -11.594 -17.719 6.293 1 85.06 228 GLU B O 1
ATOM 4066 N N . ASP B 1 229 ? -12.398 -15.68 6.602 1 88.06 229 ASP B N 1
ATOM 4067 C CA . ASP B 1 229 ? -12.727 -15.539 5.188 1 88.06 229 ASP B CA 1
ATOM 4068 C C . ASP B 1 229 ? -11.664 -14.727 4.449 1 88.06 229 ASP B C 1
ATOM 4070 O O . ASP B 1 229 ? -11.812 -14.422 3.266 1 88.06 229 ASP B O 1
ATOM 4074 N N . ILE B 1 230 ? -10.617 -14.414 5.172 1 92.38 230 ILE B N 1
ATOM 4075 C CA . ILE B 1 230 ? -9.531 -13.664 4.547 1 92.38 230 ILE B CA 1
ATOM 4076 C C . ILE B 1 230 ? -8.461 -14.633 4.043 1 92.38 230 ILE B C 1
ATOM 4078 O O . ILE B 1 230 ? -8.016 -15.516 4.781 1 92.38 230 ILE B O 1
ATOM 4082 N N . LYS B 1 231 ? -8.141 -14.461 2.805 1 94.75 231 LYS B N 1
ATOM 4083 C CA . LYS B 1 231 ? -7.07 -15.227 2.182 1 94.75 231 LYS B CA 1
ATOM 4084 C C . LYS B 1 231 ? -5.855 -14.344 1.903 1 94.75 231 LYS B C 1
ATOM 4086 O O . LYS B 1 231 ? -5.996 -13.172 1.545 1 94.75 231 LYS B O 1
ATOM 4091 N N . ILE B 1 232 ? -4.707 -14.969 2.09 1 96.69 232 ILE B N 1
ATOM 4092 C CA . ILE B 1 232 ? -3.445 -14.328 1.737 1 96.69 232 ILE B CA 1
ATOM 4093 C C . ILE B 1 232 ? -2.807 -15.062 0.561 1 96.69 232 ILE B C 1
ATOM 4095 O O . ILE B 1 232 ? -2.5 -16.25 0.655 1 96.69 232 ILE B O 1
ATOM 4099 N N . CYS B 1 233 ? -2.627 -14.359 -0.497 1 97.62 233 CYS B N 1
ATOM 4100 C CA . CYS B 1 233 ? -2.012 -14.969 -1.668 1 97.62 233 CYS B CA 1
ATOM 4101 C C . CYS B 1 233 ? -0.675 -14.312 -1.989 1 97.62 233 CYS B C 1
ATOM 4103 O O . CYS B 1 233 ? -0.54 -13.094 -1.89 1 97.62 233 CYS B O 1
ATOM 4105 N N . ASN B 1 234 ? 0.264 -15.109 -2.324 1 98.44 234 ASN B N 1
ATOM 4106 C CA . ASN B 1 234 ? 1.588 -14.672 -2.754 1 98.44 234 ASN B CA 1
ATOM 4107 C C . ASN B 1 234 ? 1.893 -15.125 -4.18 1 98.44 234 ASN B C 1
ATOM 4109 O O . ASN B 1 234 ? 1.756 -16.312 -4.5 1 98.44 234 ASN B O 1
ATOM 4113 N N . TYR B 1 235 ? 2.229 -14.219 -5.043 1 98.81 235 TYR B N 1
ATOM 4114 C CA . TYR B 1 235 ? 2.646 -14.5 -6.414 1 98.81 235 TYR B CA 1
ATOM 4115 C C . TYR B 1 235 ? 4.008 -13.875 -6.707 1 98.81 235 TYR B C 1
ATOM 4117 O O . TYR B 1 235 ? 4.223 -12.688 -6.441 1 98.81 235 TYR B O 1
ATOM 4125 N N . ARG B 1 236 ? 4.895 -14.641 -7.234 1 98.81 236 ARG B N 1
ATOM 4126 C CA . ARG B 1 236 ? 6.199 -14.141 -7.652 1 98.81 236 ARG B CA 1
ATOM 4127 C C . ARG B 1 236 ? 6.285 -14.047 -9.172 1 98.81 236 ARG B C 1
ATOM 4129 O O . ARG B 1 236 ? 5.961 -15 -9.883 1 98.81 236 ARG B O 1
ATOM 4136 N N . PHE B 1 237 ? 6.691 -12.891 -9.656 1 98.81 237 PHE B N 1
ATOM 4137 C CA . PHE B 1 237 ? 6.871 -12.602 -11.07 1 98.81 237 PHE B CA 1
ATOM 4138 C C . PHE B 1 237 ? 8.352 -12.531 -11.422 1 98.81 237 PHE B C 1
ATOM 4140 O O . PHE B 1 237 ? 9.164 -12.078 -10.617 1 98.81 237 PHE B O 1
ATOM 4147 N N . ILE B 1 238 ? 8.672 -12.969 -12.633 1 98.44 238 ILE B N 1
ATOM 4148 C CA . ILE B 1 238 ? 10.055 -12.906 -13.094 1 98.44 238 ILE B CA 1
ATOM 4149 C C . ILE B 1 238 ? 10.102 -12.383 -14.523 1 98.44 238 ILE B C 1
ATOM 4151 O O . ILE B 1 238 ? 9.195 -12.656 -15.32 1 98.44 238 ILE B O 1
ATOM 4155 N N . ARG B 1 239 ? 11.086 -11.57 -14.82 1 98.12 239 ARG B N 1
ATOM 4156 C CA . ARG B 1 239 ? 11.32 -11.07 -16.172 1 98.12 239 ARG B CA 1
ATOM 4157 C C . ARG B 1 239 ? 12.805 -11.039 -16.5 1 98.12 239 ARG B C 1
ATOM 4159 O O . ARG B 1 239 ? 13.625 -10.664 -15.656 1 98.12 239 ARG B O 1
ATOM 4166 N N . GLU B 1 240 ? 13.094 -11.531 -17.641 1 97 240 GLU B N 1
ATOM 4167 C CA . GLU B 1 240 ? 14.469 -11.5 -18.125 1 97 240 GLU B CA 1
ATOM 4168 C C . GLU B 1 240 ? 14.781 -10.188 -18.844 1 97 240 GLU B C 1
ATOM 4170 O O . GLU B 1 240 ? 14.016 -9.758 -19.719 1 97 240 GLU B O 1
ATOM 4175 N N . TYR B 1 241 ? 15.961 -9.531 -18.469 1 95.75 241 TYR B N 1
ATOM 4176 C CA . TYR B 1 241 ? 16.375 -8.266 -19.078 1 95.75 241 TYR B CA 1
ATOM 4177 C C . TYR B 1 241 ? 17.703 -8.414 -19.797 1 95.75 241 TYR B C 1
ATOM 4179 O O . TYR B 1 241 ? 18.359 -7.418 -20.125 1 95.75 241 TYR B O 1
ATOM 4187 N N . THR B 1 242 ? 18.078 -9.633 -20 1 94.5 242 THR B N 1
ATOM 4188 C CA . THR B 1 242 ? 19.312 -9.875 -20.734 1 94.5 242 THR B CA 1
ATOM 4189 C C . THR B 1 242 ? 19.312 -9.148 -22.078 1 94.5 242 THR B C 1
ATOM 4191 O O . THR B 1 242 ? 18.297 -9.133 -22.766 1 94.5 242 THR B O 1
ATOM 4194 N N . LYS B 1 243 ? 20.422 -8.586 -22.406 1 90.75 243 LYS B N 1
ATOM 4195 C CA . LYS B 1 243 ? 20.547 -7.844 -23.656 1 90.75 243 LYS B CA 1
ATOM 4196 C C . LYS B 1 243 ? 20.125 -8.711 -24.844 1 90.75 243 LYS B C 1
ATOM 4198 O O . LYS B 1 243 ? 20.578 -9.852 -24.969 1 90.75 243 LYS B O 1
ATOM 4203 N N . GLY B 1 244 ? 19.234 -8.164 -25.656 1 92.25 244 GLY B N 1
ATOM 4204 C CA . GLY B 1 244 ? 18.812 -8.859 -26.859 1 92.25 244 GLY B CA 1
ATOM 4205 C C . GLY B 1 244 ? 17.641 -9.805 -26.641 1 92.25 244 GLY B C 1
ATOM 4206 O O . GLY B 1 244 ? 17.141 -10.414 -27.578 1 92.25 244 GLY B O 1
ATOM 4207 N N . VAL B 1 245 ? 17.281 -9.992 -25.406 1 93.81 245 VAL B N 1
ATOM 4208 C CA . VAL B 1 245 ? 16.203 -10.922 -25.109 1 93.81 245 VAL B CA 1
ATOM 4209 C C . VAL B 1 245 ? 14.906 -10.148 -24.859 1 93.81 245 VAL B C 1
ATOM 4211 O O . VAL B 1 245 ? 14.891 -9.195 -24.078 1 93.81 245 VAL B O 1
ATOM 4214 N N . GLN B 1 246 ? 13.898 -10.484 -25.594 1 92.88 246 GLN B N 1
ATOM 4215 C CA . GLN B 1 246 ? 12.562 -9.977 -25.312 1 92.88 246 GLN B CA 1
ATOM 4216 C C . GLN B 1 246 ? 11.82 -10.875 -24.344 1 92.88 246 GLN B C 1
ATOM 4218 O O . GLN B 1 246 ? 11.719 -12.086 -24.562 1 92.88 246 GLN B O 1
ATOM 4223 N N . SER B 1 247 ? 11.375 -10.289 -23.266 1 94.75 247 SER B N 1
ATOM 4224 C CA . SER B 1 247 ? 10.727 -11.062 -22.219 1 94.75 247 SER B CA 1
ATOM 4225 C C . SER B 1 247 ? 9.648 -10.25 -21.5 1 94.75 247 SER B C 1
ATOM 4227 O O . SER B 1 247 ? 9.781 -9.031 -21.359 1 94.75 247 SER B O 1
ATOM 4229 N N . ASP B 1 248 ? 8.602 -10.977 -21.062 1 95.38 248 ASP B N 1
ATOM 4230 C CA . ASP B 1 248 ? 7.531 -10.367 -20.281 1 95.38 248 ASP B CA 1
ATOM 4231 C C . ASP B 1 248 ? 7.52 -10.906 -18.844 1 95.38 248 ASP B C 1
ATOM 4233 O O . ASP B 1 248 ? 8.141 -11.938 -18.562 1 95.38 248 ASP B O 1
ATOM 4237 N N . TRP B 1 249 ? 6.871 -10.156 -18.016 1 97.94 249 TRP B N 1
ATOM 4238 C CA . TRP B 1 249 ? 6.668 -10.648 -16.672 1 97.94 249 TRP B CA 1
ATOM 4239 C C . TRP B 1 249 ? 5.852 -11.938 -16.672 1 97.94 249 TRP B C 1
ATOM 4241 O O . TRP B 1 249 ? 4.805 -12.016 -17.312 1 97.94 249 TRP B O 1
ATOM 4251 N N . THR B 1 250 ? 6.379 -12.938 -15.977 1 98.69 250 THR B N 1
ATOM 4252 C CA . THR B 1 250 ? 5.738 -14.242 -15.867 1 98.69 250 THR B CA 1
ATOM 4253 C C . THR B 1 250 ? 5.746 -14.734 -14.414 1 98.69 250 THR B C 1
ATOM 4255 O O . THR B 1 250 ? 6.715 -14.516 -13.688 1 98.69 250 THR B O 1
ATOM 4258 N N . ILE B 1 251 ? 4.695 -15.383 -14.047 1 98.81 251 ILE B N 1
ATOM 4259 C CA . ILE B 1 251 ? 4.629 -15.914 -12.688 1 98.81 251 ILE B CA 1
ATOM 4260 C C . ILE B 1 251 ? 5.434 -17.203 -12.594 1 98.81 251 ILE B C 1
ATOM 4262 O O . ILE B 1 251 ? 5.25 -18.125 -13.398 1 98.81 251 ILE B O 1
ATOM 4266 N N . ASN B 1 252 ? 6.359 -17.266 -11.609 1 98.56 252 ASN B N 1
ATOM 4267 C CA . ASN B 1 252 ? 7.141 -18.5 -11.492 1 98.56 252 ASN B CA 1
ATOM 4268 C C . ASN B 1 252 ? 6.926 -19.172 -10.148 1 98.56 252 ASN B C 1
ATOM 4270 O O . ASN B 1 252 ? 7.434 -20.281 -9.906 1 98.56 252 ASN B O 1
ATOM 4274 N N . ARG B 1 253 ? 6.191 -18.516 -9.281 1 98.56 253 ARG B N 1
ATOM 4275 C CA . ARG B 1 253 ? 5.805 -19.109 -8 1 98.56 253 ARG B CA 1
ATOM 4276 C C . ARG B 1 253 ? 4.52 -18.484 -7.473 1 98.56 253 ARG B C 1
ATOM 4278 O O . ARG B 1 253 ? 4.262 -17.297 -7.699 1 98.56 253 ARG B O 1
ATOM 4285 N N . LEU B 1 254 ? 3.711 -19.312 -6.793 1 98.38 254 LEU B N 1
ATOM 4286 C CA . LEU B 1 254 ? 2.5 -18.75 -6.199 1 98.38 254 LEU B CA 1
ATOM 4287 C C . LEU B 1 254 ? 2.037 -19.594 -5.016 1 98.38 254 LEU B C 1
ATOM 4289 O O . LEU B 1 254 ? 2.436 -20.75 -4.879 1 98.38 254 LEU B O 1
ATOM 4293 N N . GLY B 1 255 ? 1.347 -18.984 -4.098 1 97.06 255 GLY B N 1
ATOM 4294 C CA . GLY B 1 255 ? 0.785 -19.641 -2.928 1 97.06 255 GLY B CA 1
ATOM 4295 C C . GLY B 1 255 ? -0.472 -18.969 -2.412 1 97.06 255 GLY B C 1
ATOM 4296 O O . GLY B 1 255 ? -0.577 -17.734 -2.434 1 97.06 255 GLY B O 1
ATOM 4297 N N . HIS B 1 256 ? -1.423 -19.781 -2.043 1 96.19 256 HIS B N 1
ATOM 4298 C CA . HIS B 1 256 ? -2.66 -19.344 -1.411 1 96.19 256 HIS B CA 1
ATOM 4299 C C . HIS B 1 256 ? -2.736 -19.812 0.039 1 96.19 256 HIS B C 1
ATOM 4301 O O . HIS B 1 256 ? -2.605 -21 0.32 1 96.19 256 HIS B O 1
ATOM 4307 N N . PHE B 1 257 ? -3.014 -18.859 0.924 1 94.12 257 PHE B N 1
ATOM 4308 C CA . PHE B 1 257 ? -2.984 -19.172 2.35 1 94.12 257 PHE B CA 1
ATOM 4309 C C . PHE B 1 257 ? -4.188 -18.562 3.059 1 94.12 257 PHE B C 1
ATOM 4311 O O . PHE B 1 257 ? -4.867 -17.688 2.508 1 94.12 257 PHE B O 1
ATOM 4318 N N . LYS B 1 258 ? -4.402 -19.125 4.227 1 88.94 258 LYS B N 1
ATOM 4319 C CA . LYS B 1 258 ? -5.395 -18.531 5.113 1 88.94 258 LYS B CA 1
ATOM 4320 C C . LYS B 1 258 ? -4.734 -17.656 6.168 1 88.94 258 LYS B C 1
ATOM 4322 O O . LYS B 1 258 ? -3.586 -17.891 6.551 1 88.94 258 LYS B O 1
ATOM 4327 N N . LEU B 1 259 ? -5.461 -16.672 6.617 1 85.75 259 LEU B N 1
ATOM 4328 C CA . LEU B 1 259 ? -4.938 -15.742 7.605 1 85.75 259 LEU B CA 1
ATOM 4329 C C . LEU B 1 259 ? -4.473 -16.484 8.859 1 85.75 259 LEU B C 1
ATOM 4331 O O . LEU B 1 259 ? -3.477 -16.094 9.477 1 85.75 259 LEU B O 1
ATOM 4335 N N . CYS B 1 260 ? -5.195 -17.484 9.172 1 79.12 260 CYS B N 1
ATOM 4336 C CA . CYS B 1 260 ? -4.891 -18.219 10.398 1 79.12 260 CYS B CA 1
ATOM 4337 C C . CYS B 1 260 ? -3.502 -18.844 10.336 1 79.12 260 CYS B C 1
ATOM 4339 O O . CYS B 1 260 ? -2.895 -19.125 11.367 1 79.12 260 CYS B O 1
ATOM 4341 N N . HIS B 1 261 ? -3.01 -19.016 9.148 1 74.06 261 HIS B N 1
ATOM 4342 C CA . HIS B 1 261 ? -1.659 -19.547 8.992 1 74.06 261 HIS B CA 1
ATOM 4343 C C . HIS B 1 261 ? -0.617 -18.562 9.516 1 74.06 261 HIS B C 1
ATOM 4345 O O . HIS B 1 261 ? 0.534 -18.938 9.75 1 74.06 261 HIS B O 1
ATOM 4351 N N . PHE B 1 262 ? -1.017 -17.328 9.75 1 75.94 262 PHE B N 1
ATOM 4352 C CA . PHE B 1 262 ? -0.066 -16.297 10.141 1 75.94 262 PHE B CA 1
ATOM 4353 C C . PHE B 1 262 ? -0.276 -15.891 11.594 1 75.94 262 PHE B C 1
ATOM 4355 O O . PHE B 1 262 ? 0.502 -15.109 12.148 1 75.94 262 PHE B O 1
ATOM 4362 N N . GLU B 1 263 ? -1.361 -16.219 12.172 1 70.44 263 GLU B N 1
ATOM 4363 C CA . GLU B 1 263 ? -1.694 -15.828 13.539 1 70.44 263 GLU B CA 1
ATOM 4364 C C . GLU B 1 263 ? -1.085 -16.797 14.547 1 70.44 263 GLU B C 1
ATOM 4366 O O . GLU B 1 263 ? -1.365 -17.984 14.516 1 70.44 263 GLU B O 1
ATOM 4371 N N . ASN B 1 264 ? 0.28 -17.234 14.586 1 53 264 ASN B N 1
ATOM 4372 C CA . ASN B 1 264 ? 0.762 -18 15.727 1 53 264 ASN B CA 1
ATOM 4373 C C . ASN B 1 264 ? 0.94 -17.109 16.953 1 53 264 ASN B C 1
ATOM 4375 O O . ASN B 1 264 ? 1.321 -15.945 16.844 1 53 264 ASN B O 1
#

Secondary structure (DSSP, 8-state):
---GGGGGGGGGGS--S------SSTTS---S------GGGGGSTT-----TTS--SS---------------------PPPPSS------S--HHHHHHHHHHIIIIIIIII-TT--HHHHHHHHHHHHHHHHHHHHHT-HHHHBTTB-HHHHHHHHHHHTTS-HHHHHTT---GGGEEEEEEEEEEEEEETTTTEEEEEEEEEEEEETTHHHHHHTT-TTSGGGGGGEEEEEEEEEEE--TT-----EEEEEEEEEGGGT--/---GGGGGGGGGGS--S-------STTS---S------TTGGGGGG-----TTS--SS---------------------PPPPSS------S--HHHHHHHHHHIIIIIIIII-TT--HHHHHHHHHHHHHHHHHHHHHT-TTTTBTTB-HHHHHHHHHHHTTS-HHHHHTT---GGGEEEEEEEEEEEEEETTTTEEEEEEEEEEEEETTHHHHHHTT-TTSGGGGGGEEEEEEEEEEE--TT-----EEEEEEEEEGGGG--

Sequence (528 aa):
MNKLFVNVFSVFYKSRKQQKFTFDFFRHTFKEKYFNPKLSLIQKVEEIKFLAAVKLTSLLQQRSINTSSNSGGDNKTPKQPVSLMDFKPVMRPDILLSLKNWILAKFIIQPYLDREFTLTDFTIGAKQAVGIVSSYLSQGDFQSMKGLVTDDAIAEIRRNFSKLNVKERQDLFIKLADIFIVFPYQIGIIFDDDSQKRFAEITVVYHIIKDFEEMRAHGRVNSETVKEDIKICNYRFIREYTKGVQSDWTINRLGHFKLCHFENMNKLFVNVFSVFYKSRKQQKFTFDFFRHTFKEKYFNPKLSLIQKVEEIKFLAAVKLTSLLQQRSINTSSNSGGDNKTPKQPVSLMDFKPVMRPDILLSLKNWILAKFIIQPYLDREFTLTDFTIGAKQAVGIVSSYLSQGDFQSMKGLVTDDAIAEIRRNFSKLNVKERQDLFIKLADIFIVFPYQIGIIFDDDSQKRFAEITVVYHIIKDFEEMRAHGRVNSETVKEDIKICNYRFIREYTKGVQSDWTINRLGHFKLCHFEN

Nearest PDB structures (foldseek):
  7nql-assembly1_Bi  TM=5.246E-01  e=7.443E-05  Sus scrofa
  6baq-assembly6_F  TM=2.993E-01  e=5.563E-02  Mus musculus
  4wwu-assembly2_I  TM=3.347E-01  e=1.968E-01  Saccharomyces cerevisiae S288C
  1q40-assembly3_C-2  TM=3.472E-01  e=1.126E+00  Candida albicans
  4wwu-assembly2_H  TM=2.431E-01  e=3.325E+00  Saccharomyces cerevisiae S288C

Solvent-accessible surface area (backbone atoms only — not comparable to full-atom values): 32167 Å² total; per-residue (Å²): 141,86,71,74,83,66,65,76,78,64,67,80,71,69,89,74,76,76,91,76,79,87,76,77,75,84,73,73,77,82,73,85,73,90,79,79,75,78,77,65,73,76,67,72,81,65,73,83,73,86,73,74,76,73,77,36,74,73,69,75,62,83,75,78,74,78,70,77,76,79,72,79,75,74,82,71,74,80,75,73,82,86,57,49,42,98,58,88,85,68,90,72,85,47,71,69,48,36,46,50,37,43,46,45,43,63,71,38,36,17,77,73,67,38,76,84,59,44,72,66,60,48,50,56,51,50,53,54,47,48,30,55,47,20,47,31,56,28,67,68,38,64,74,78,33,57,81,49,36,37,67,70,37,50,54,46,30,55,62,38,50,72,74,49,54,73,68,59,33,51,63,48,42,46,58,68,88,33,51,62,43,74,48,76,54,44,65,45,77,46,75,36,78,92,74,55,40,31,33,43,34,40,33,34,32,36,36,28,42,60,62,49,71,62,34,51,46,60,62,44,69,85,40,84,67,40,51,76,39,28,35,37,32,37,42,27,33,36,31,50,58,24,85,94,51,87,62,62,74,21,33,57,46,46,37,80,41,51,46,71,79,67,69,118,142,88,71,73,86,65,64,77,77,66,66,80,73,69,89,73,78,76,93,76,78,87,79,77,76,84,72,75,78,85,71,86,72,89,78,79,76,75,77,63,74,75,66,73,78,67,71,80,76,84,72,74,77,70,77,28,75,74,70,70,63,80,74,77,74,76,70,77,73,78,70,80,70,74,83,69,73,79,75,72,83,86,59,48,40,97,57,87,86,68,88,73,83,47,70,71,48,36,46,49,36,42,46,46,43,65,70,39,37,16,77,74,66,38,75,83,58,44,72,66,60,49,51,55,50,49,54,54,47,48,30,54,48,20,47,32,55,30,67,68,36,64,73,79,33,58,81,49,33,36,68,70,37,50,55,46,31,56,64,39,50,72,75,49,53,72,67,59,32,53,61,48,43,47,61,67,90,34,51,60,45,74,46,77,54,43,64,44,76,46,74,36,78,91,73,58,41,32,34,40,33,40,33,35,34,35,38,29,42,60,62,46,72,62,34,49,45,55,59,42,69,84,40,82,66,38,54,76,40,28,32,36,33,37,40,27,33,36,30,51,58,24,84,93,51,87,59,63,74,21,32,57,46,46,36,79,41,52,46,66,79,68,65,123

Radius of gyration: 27.57 Å; Cα contacts (8 Å, |Δi|>4): 645; chains: 2; bounding box: 84×72×68 Å